Protein 5XOB (pdb70)

Secondary structure (DSSP, 8-state):
-EEEEEEE---BTTTB--HHHHHHHHHHHHHT-EEEEEEEEEE--TT-----EEEEEEEE-S-HHHHHHHHHHHHHHHS-TTSTT---EEEEEEHHHHGGGHHHHHHHHHS---HHHHHHHHHHHT--EEESSSSTHHHHHHHHHH---SS-EEEEEEE--GGGTTSPP-B-HHHHHHHHHHHTTSB-SSEETTTTEETTS--SSSSEEEEEEES-HHHHHHHHHH--BSPP--EEEEEE-TTS-TTEEEGGG-SS--TTEEEEEEEEE-S--EEETTTEEEEEEEETTEEEEEEE-GGGTTHHHHHHH--TT-EEEEEEEEETTEEEEEEEEE-SPPP-EEEEPPBPTTT-SBPEE-SSSS-EEETTTTEEE-S-EEEEPPPS--SEEEE--GGG--TTPPPGGGS--SSEE---

Nearest PDB structures (foldseek):
  5xob-assembly1_Z  TM=1.002E+00  e=4.590E-91  Archaeoglobus fulgidus DSM 4304
  4rvz-assembly1_Z  TM=9.997E-01  e=5.167E-82  Archaeoglobus fulgidus DSM 4304
  3amt-assembly1_A  TM=9.435E-01  e=3.038E-78  Archaeoglobus fulgidus
  3amu-assembly1_A  TM=9.605E-01  e=5.494E-73  Archaeoglobus fulgidus
  3au7-assembly1_A  TM=9.869E-01  e=3.489E-67  Archaeoglobus fulgidus

Foldseek 3Di:
DKKKKKKAQLDDLAEEHVVLVVVLQVQCVPPFFHWPDAKAWEAALCQPVADRIMIMTITDGDDPVVSQVSSVVSSVPHGPPVHPRGWMKMWMGDLVCLQVLQVLLLCRRFHDDDLVVLVVVCVVVVIDMDTPDDNPGSSNRSNSSNHDPPDWWKKKWFFDDSVCQQHDWFWDLVLQVVLCVPQPPQWDLQAFPVVGDGQQADPGSYGTRGMIIGHDPVSNVSSVVSIGTDDTDDMGMHTYLFQPLSNEDEPVRDDADDASGKYKFKFWWDAAWDADDQQKIKTWGQGPNGIAIEIAGRLLPCLVVLRNFADGGFIKIFTAGDDPRHGHGFKMFRDHHDWDKDWAADQDPPPRHGWDQDDDQQATADVVDGDGDHGTDMDTDDGPHDGGMDGRTSSPHGGNHNDPVNDPDPRYDDDD

Solvent-accessible surface area: 19826 Å² total

Sequence (416 aa):
MRVWVGIDDTDSSRGMCTYLAVLAMERVERELGKVIGFPRLIRLNPTIPRGNGAVSFLVEVDDVGELVDVVNEVIIEHAMLDDEKTNPGAVFVDEELAVKLKPFADKAIKDVLQIDEALFVIGKYFIPHLRHKKGRGLIGALAAVGAELEDFTLELIAYRYPERFGTEREYDEESFFDMDYELYPQTFDNVDWCNDVVVCIPNTPCPVLYGIRGESVEALYKAMESVKTEPVDRRMIFVTNHATDMHLIGEEEVHRLENYRSYRLRGRVTLEPYDIEGGHVFFEIDTKFGSVKCAAFEPTKQFRNVIRLLRKGDVVEVYGSMKKDTINLEKIQIVELAEIWVEKNPICPSCGRRMESAGRGQGFRCKKCRTKADEKLREKVERELQPGFYEVPPSARRHLSKPLIRMNVEGRHIFR

B-factor: mean 83.7, std 18.25, range [54.29, 158.48]

Structure (mmCIF, N/CA/C/O backbone):
data_5XOB
#
_entry.id   5XOB
#
_cell.length_a   68.926
_cell.length_b   68.926
_cell.length_c   211.102
_cell.angle_alpha   90.00
_cell.angle_beta   90.00
_cell.angle_gamma   90.00
#
_symmetry.space_group_name_H-M   'P 41 21 2'
#
loop_
_entity.id
_entity.type
_entity.pdbx_description
1 polymer 'tRNA(Ile2) 2-agmatinylcytidine synthetase TiaS'
2 non-polymer 'ZINC ION'
3 non-polymer 'MAGNESIUM ION'
#
loop_
_atom_site.group_PDB
_atom_site.id
_atom_site.type_symbol
_atom_site.label_atom_id
_atom_site.label_alt_id
_atom_site.label_comp_id
_atom_site.label_asym_id
_atom_site.label_entity_id
_atom_site.label_seq_id
_atom_site.pdbx_PDB_ins_code
_atom_site.Cartn_x
_atom_site.Cartn_y
_atom_site.Cartn_z
_atom_site.occupancy
_atom_site.B_iso_or_equiv
_atom_site.auth_seq_id
_atom_site.auth_comp_id
_atom_site.auth_asym_id
_atom_site.auth_atom_id
_atom_site.pdbx_PDB_model_num
ATOM 1 N N . MET A 1 1 ? -9.151 13.362 33.876 1.00 102.16 1 MET Z N 1
ATOM 2 C CA . MET A 1 1 ? -8.777 12.255 34.817 1.00 101.03 1 MET Z CA 1
ATOM 3 C C . MET A 1 1 ? -7.357 12.412 35.335 1.00 96.31 1 MET Z C 1
ATOM 4 O O . MET A 1 1 ? -6.427 12.657 34.564 1.00 92.48 1 MET Z O 1
ATOM 9 N N . ARG A 1 2 ? -7.214 12.263 36.649 1.00 93.44 2 ARG Z N 1
ATOM 10 C CA . ARG A 1 2 ? -5.922 12.346 37.319 1.00 91.47 2 ARG Z CA 1
ATOM 11 C C . ARG A 1 2 ? -5.168 11.022 37.195 1.00 84.00 2 ARG Z C 1
ATOM 12 O O . ARG A 1 2 ? -5.631 9.990 37.684 1.00 78.84 2 ARG Z O 1
ATOM 20 N N . VAL A 1 3 ? -4.013 11.056 36.536 1.00 79.50 3 VAL Z N 1
ATOM 21 C CA . VAL A 1 3 ? -3.228 9.849 36.297 1.00 75.87 3 VAL Z CA 1
ATOM 22 C C . VAL A 1 3 ? -1.758 10.045 36.670 1.00 71.16 3 VAL Z C 1
ATOM 23 O O . VAL A 1 3 ? -1.117 11.029 36.275 1.00 66.45 3 VAL Z O 1
ATOM 27 N N . TRP A 1 4 ? -1.241 9.089 37.437 1.00 66.82 4 TRP Z N 1
ATOM 28 C CA . TRP A 1 4 ? 0.163 9.061 37.832 1.00 64.68 4 TRP Z CA 1
ATOM 29 C C . TRP A 1 4 ? 1.005 8.414 36.746 1.00 64.04 4 TRP Z C 1
ATOM 30 O O . TRP A 1 4 ? 0.720 7.292 36.316 1.00 61.91 4 TRP Z O 1
ATOM 41 N N . VAL A 1 5 ? 2.052 9.116 36.321 1.00 63.74 5 VAL Z N 1
ATOM 42 C CA . VAL A 1 5 ? 2.970 8.596 35.319 1.00 65.27 5 VAL Z CA 1
ATOM 43 C C . VAL A 1 5 ? 4.306 8.227 35.953 1.00 64.78 5 VAL Z C 1
ATOM 44 O O . VAL A 1 5 ? 4.882 9.023 36.689 1.00 62.99 5 VAL Z O 1
ATOM 48 N N . GLY A 1 6 ? 4.793 7.024 35.647 1.00 63.07 6 GLY Z N 1
ATOM 49 C CA . GLY A 1 6 ? 6.036 6.510 36.223 1.00 60.20 6 GLY Z CA 1
ATOM 50 C C . GLY A 1 6 ? 7.008 6.193 35.120 1.00 59.05 6 GLY Z C 1
ATOM 51 O O . GLY A 1 6 ? 6.592 5.755 34.052 1.00 58.23 6 GLY Z O 1
ATOM 52 N N . ILE A 1 7 ? 8.294 6.444 35.363 1.00 58.54 7 ILE Z N 1
ATOM 53 C CA . ILE A 1 7 ? 9.348 6.212 34.363 1.00 63.02 7 ILE Z CA 1
ATOM 54 C C . ILE A 1 7 ? 10.670 5.839 35.038 1.00 63.33 7 ILE Z C 1
ATOM 55 O O . ILE A 1 7 ? 11.038 6.455 36.033 1.00 62.79 7 ILE Z O 1
ATOM 60 N N . ASP A 1 8 ? 11.376 4.841 34.494 1.00 64.68 8 ASP Z N 1
ATOM 61 C CA . ASP A 1 8 ? 12.772 4.544 34.893 1.00 67.77 8 ASP Z CA 1
ATOM 62 C C . ASP A 1 8 ? 13.586 3.927 33.739 1.00 68.47 8 ASP Z C 1
ATOM 63 O O . ASP A 1 8 ? 13.041 3.566 32.696 1.00 64.74 8 ASP Z O 1
ATOM 68 N N . ASP A 1 9 ? 14.902 3.860 33.941 1.00 73.92 9 ASP Z N 1
ATOM 69 C CA . ASP A 1 9 ? 15.845 3.105 33.099 1.00 77.50 9 ASP Z CA 1
ATOM 70 C C . ASP A 1 9 ? 16.059 3.746 31.723 1.00 77.67 9 ASP Z C 1
ATOM 71 O O . ASP A 1 9 ? 15.970 3.116 30.662 1.00 78.95 9 ASP Z O 1
ATOM 76 N N . THR A 1 10 ? 16.383 5.025 31.806 1.00 82.38 10 THR Z N 1
ATOM 77 C CA . THR A 1 10 ? 16.545 5.925 30.684 1.00 85.19 10 THR Z CA 1
ATOM 78 C C . THR A 1 10 ? 18.014 6.355 30.588 1.00 88.37 10 THR Z C 1
ATOM 79 O O . THR A 1 10 ? 18.428 6.998 29.619 1.00 86.55 10 THR Z O 1
ATOM 83 N N . ASP A 1 11 ? 18.803 5.953 31.584 1.00 95.16 11 ASP Z N 1
ATOM 84 C CA . ASP A 1 11 ? 20.147 6.474 31.769 1.00 104.79 11 ASP Z CA 1
ATOM 85 C C . ASP A 1 11 ? 21.073 5.867 30.735 1.00 108.09 11 ASP Z C 1
ATOM 86 O O . ASP A 1 11 ? 21.072 4.653 30.515 1.00 107.64 11 ASP Z O 1
ATOM 91 N N . SER A 1 12 ? 21.846 6.731 30.095 1.00 114.60 12 SER Z N 1
ATOM 92 C CA . SER A 1 12 ? 22.958 6.314 29.273 1.00 120.17 12 SER Z CA 1
ATOM 93 C C . SER A 1 12 ? 24.166 6.929 29.941 1.00 125.94 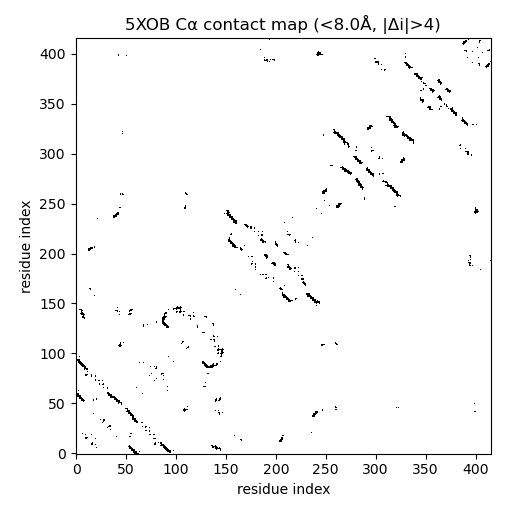12 SER Z C 1
ATOM 94 O O . SER A 1 12 ? 24.125 8.109 30.298 1.00 129.93 12 SER Z O 1
ATOM 97 N N . SER A 1 13 ? 25.230 6.153 30.137 1.00 131.83 13 SER Z N 1
ATOM 98 C CA . SER A 1 13 ? 26.470 6.707 30.690 1.00 137.77 13 SER Z CA 1
ATOM 99 C C . SER A 1 13 ? 27.093 7.688 29.682 1.00 140.59 13 SER Z C 1
ATOM 100 O O . SER A 1 13 ? 28.306 7.683 29.448 1.00 144.27 13 SER Z O 1
ATOM 103 N N . ARG A 1 14 ? 26.233 8.546 29.124 1.00 137.75 14 ARG Z N 1
ATOM 104 C CA . ARG A 1 14 ? 26.567 9.470 28.047 1.00 131.16 14 ARG Z CA 1
ATOM 105 C C . ARG A 1 14 ? 25.303 10.181 27.521 1.00 126.79 14 ARG Z C 1
ATOM 106 O O . ARG A 1 14 ? 24.716 9.741 26.530 1.00 132.50 14 ARG Z O 1
ATOM 108 N N . GLY A 1 15 ? 24.871 11.247 28.201 1.00 114.39 15 GLY Z N 1
ATOM 109 C CA . GLY A 1 15 ? 23.986 12.262 27.589 1.00 105.35 15 GLY Z CA 1
ATOM 110 C C . GLY A 1 15 ? 22.479 12.245 27.830 1.00 96.90 15 GLY Z C 1
ATOM 111 O O . GLY A 1 15 ? 21.745 13.042 27.231 1.00 90.12 15 GLY Z O 1
ATOM 112 N N . MET A 1 16 ? 22.003 11.354 28.694 1.00 87.82 16 MET Z N 1
ATOM 113 C CA . MET A 1 16 ? 20.584 11.324 29.050 1.00 82.36 16 MET Z CA 1
ATOM 114 C C . MET A 1 16 ? 20.426 10.682 30.419 1.00 84.12 16 MET Z C 1
ATOM 115 O O . MET A 1 16 ? 21.222 9.816 30.805 1.00 82.30 16 MET Z O 1
ATOM 120 N N . CYS A 1 17 ? 19.414 11.137 31.156 1.00 85.11 17 CYS Z N 1
ATOM 121 C CA . CYS A 1 17 ? 19.064 10.538 32.434 1.00 83.90 17 CYS Z CA 1
ATOM 122 C C . CYS A 1 17 ? 17.565 10.594 32.711 1.00 82.21 17 CYS Z C 1
ATOM 123 O O . CYS A 1 17 ? 16.872 11.547 32.355 1.00 82.88 17 CYS Z O 1
ATOM 137 N N . THR A 1 19 ? 15.794 11.759 35.031 1.00 80.22 19 THR Z N 1
ATOM 138 C CA . THR A 1 19 ? 15.068 12.966 35.412 1.00 75.73 19 THR Z CA 1
ATOM 139 C C . THR A 1 19 ? 14.868 13.861 34.197 1.00 73.43 19 THR Z C 1
ATOM 140 O O . THR A 1 19 ? 13.762 14.361 33.967 1.00 69.82 19 THR Z O 1
ATOM 144 N N . TYR A 1 20 ? 15.932 14.036 33.408 1.00 71.93 20 TYR Z N 1
ATOM 145 C CA . TYR A 1 20 ? 15.887 14.935 32.257 1.00 68.70 20 TYR Z CA 1
ATOM 146 C C . TYR A 1 20 ? 14.724 14.568 31.360 1.00 65.17 20 TYR Z C 1
ATOM 147 O O . TYR A 1 20 ? 13.918 15.415 31.001 1.00 66.17 20 TYR Z O 1
ATOM 156 N N . LEU A 1 21 ? 14.631 13.286 31.035 1.00 64.47 21 LEU Z N 1
ATOM 157 C CA . LEU A 1 21 ? 13.615 12.791 30.118 1.00 64.08 21 LEU Z CA 1
ATOM 158 C C . LEU A 1 21 ? 12.207 12.956 30.678 1.00 62.84 21 LEU Z C 1
ATOM 159 O O . LEU A 1 21 ? 11.259 13.186 29.929 1.00 63.30 21 LEU Z O 1
ATOM 164 N N . ALA A 1 22 ? 12.085 12.849 31.997 1.00 62.30 22 ALA Z N 1
ATOM 165 C CA . ALA A 1 22 ? 10.807 13.024 32.677 1.00 63.95 22 ALA Z CA 1
ATOM 166 C C . ALA A 1 22 ? 10.322 14.464 32.624 1.00 62.22 22 ALA Z C 1
ATOM 167 O O . ALA A 1 22 ? 9.118 14.721 32.657 1.00 58.55 22 ALA Z O 1
ATOM 169 N N . VAL A 1 23 ? 11.272 15.392 32.572 1.00 61.89 23 VAL Z N 1
ATOM 170 C CA . VAL A 1 23 ? 10.976 16.812 32.442 1.00 62.71 23 VAL Z CA 1
ATOM 171 C C . VAL A 1 23 ? 10.499 17.122 31.043 1.00 60.17 23 VAL Z C 1
ATOM 172 O O . VAL A 1 23 ? 9.584 17.913 30.848 1.00 63.02 23 VAL Z O 1
ATOM 176 N N . LEU A 1 24 ? 11.160 16.519 30.069 1.00 60.32 24 LEU Z N 1
ATOM 177 C CA . LEU A 1 24 ? 10.777 16.686 28.696 1.00 60.33 24 LEU Z CA 1
ATOM 178 C C . LEU A 1 24 ? 9.366 16.157 28.572 1.00 63.50 24 LEU Z C 1
ATOM 179 O O . LEU A 1 24 ? 8.488 16.847 28.064 1.00 68.65 24 LEU Z O 1
ATOM 184 N N . ALA A 1 25 ? 9.132 14.948 29.076 1.00 63.75 25 ALA Z N 1
ATOM 185 C CA . ALA A 1 25 ? 7.803 14.349 28.997 1.00 61.79 25 ALA Z CA 1
ATOM 186 C C . ALA A 1 25 ? 6.787 15.275 29.629 1.00 63.30 25 ALA Z C 1
ATOM 187 O O . ALA A 1 25 ? 5.733 15.536 29.060 1.00 63.33 25 ALA Z O 1
ATOM 189 N N . MET A 1 26 ? 7.114 15.783 30.807 1.00 68.70 26 MET Z N 1
ATOM 190 C CA . MET A 1 26 ? 6.223 16.709 31.489 1.00 72.26 26 MET Z CA 1
ATOM 191 C C . MET A 1 26 ? 5.892 17.912 30.594 1.00 72.09 26 MET Z C 1
ATOM 192 O O . MET A 1 26 ? 4.721 18.256 30.434 1.00 68.58 26 MET Z O 1
ATOM 197 N N . GLU A 1 27 ? 6.914 18.521 29.993 1.00 72.76 27 GLU Z N 1
ATOM 198 C CA . GLU A 1 27 ? 6.709 19.643 29.075 1.00 74.54 27 GLU Z CA 1
ATOM 199 C C . GLU A 1 27 ? 5.708 19.294 27.975 1.00 76.58 27 GLU Z C 1
ATOM 200 O O . GLU A 1 27 ? 4.731 20.019 27.772 1.00 76.49 27 GLU Z O 1
ATOM 206 N N . ARG A 1 28 ? 5.948 18.184 27.277 1.00 80.67 28 ARG Z N 1
ATOM 207 C CA . ARG A 1 28 ? 5.061 17.756 26.178 1.00 83.82 28 ARG Z CA 1
ATOM 208 C C . ARG A 1 28 ? 3.616 17.536 26.626 1.00 79.37 28 ARG Z C 1
ATOM 209 O O . ARG A 1 28 ? 2.683 17.978 25.961 1.00 82.67 28 ARG Z O 1
ATOM 217 N N . VAL A 1 29 ? 3.438 16.851 27.746 1.00 71.72 29 VAL Z N 1
ATOM 218 C CA . VAL A 1 29 ? 2.110 16.638 28.300 1.00 69.86 29 VAL Z CA 1
ATOM 219 C C . VAL A 1 29 ? 1.429 17.966 28.597 1.00 71.97 29 VAL Z C 1
ATOM 220 O O . VAL A 1 29 ? 0.242 18.147 28.314 1.00 73.32 29 VAL Z O 1
ATOM 224 N N . GLU A 1 30 ? 2.188 18.890 29.173 1.00 74.21 30 GLU Z N 1
ATOM 225 C CA . GLU A 1 30 ? 1.633 20.166 29.592 1.00 78.78 30 GLU Z CA 1
ATOM 226 C C . GLU A 1 30 ? 1.067 20.909 28.387 1.00 79.35 30 GLU Z C 1
ATOM 227 O O . GLU A 1 30 ? 0.089 21.644 28.512 1.00 81.01 30 GLU Z O 1
ATOM 233 N N . ARG A 1 31 ? 1.678 20.689 27.224 1.00 80.25 31 ARG Z N 1
ATOM 234 C CA . ARG A 1 31 ? 1.334 21.425 26.017 1.00 83.83 31 ARG Z CA 1
ATOM 235 C C . ARG A 1 31 ? 0.333 20.690 25.127 1.00 83.87 31 ARG Z C 1
ATOM 236 O O . ARG A 1 31 ? -0.484 21.326 24.465 1.00 81.92 31 ARG Z O 1
ATOM 244 N N . GLU A 1 32 ? 0.400 19.362 25.093 1.00 85.99 32 GLU Z N 1
ATOM 245 C CA . GLU A 1 32 ? -0.566 18.584 24.318 1.00 87.60 32 GLU Z CA 1
ATOM 246 C C . GLU A 1 32 ? -1.811 18.225 25.138 1.00 90.09 32 GLU Z C 1
ATOM 247 O O . GLU A 1 32 ? -2.928 18.504 24.704 1.00 96.12 32 GLU Z O 1
ATOM 253 N N . LEU A 1 33 ? -1.633 17.641 26.324 1.00 87.54 33 LEU Z N 1
ATOM 254 C CA . LEU A 1 33 ? -2.742 16.937 26.983 1.00 85.00 33 LEU Z CA 1
ATOM 255 C C . LEU A 1 33 ? -3.395 17.612 28.185 1.00 84.24 33 LEU Z C 1
ATOM 256 O O . LEU A 1 33 ? -4.621 17.555 28.333 1.00 83.11 33 LEU Z O 1
ATOM 261 N N . GLY A 1 34 ? -2.603 18.225 29.052 1.00 83.55 34 GLY Z N 1
ATOM 262 C CA . GLY A 1 34 ? -3.166 18.768 30.277 1.00 86.56 34 GLY Z CA 1
ATOM 263 C C . GLY A 1 34 ? -2.160 19.443 31.172 1.00 87.81 34 GLY Z C 1
ATOM 264 O O . GLY A 1 34 ? -1.175 19.994 30.692 1.00 92.54 34 GLY Z O 1
ATOM 265 N N . LYS A 1 35 ? -2.433 19.417 32.474 1.00 84.98 35 LYS Z N 1
ATOM 266 C CA . LYS A 1 35 ? -1.571 20.045 33.463 1.00 83.48 35 LYS Z CA 1
ATOM 267 C C . LYS A 1 35 ? -0.964 18.969 34.350 1.00 81.83 35 LYS Z C 1
ATOM 268 O O . LYS A 1 35 ? -1.638 18.001 34.704 1.00 80.21 35 LYS Z O 1
ATOM 270 N N . VAL A 1 36 ? 0.315 19.146 34.685 1.00 81.87 36 VAL Z N 1
ATOM 271 C CA . VAL A 1 36 ? 0.978 18.359 35.728 1.00 80.23 36 VAL Z CA 1
ATOM 272 C C . VAL A 1 36 ? 0.576 18.923 37.099 1.00 82.26 36 VAL Z C 1
ATOM 273 O O . VAL A 1 36 ? 0.706 20.128 37.350 1.00 80.90 36 VAL Z O 1
ATOM 277 N N . ILE A 1 37 ? 0.105 18.045 37.983 1.00 82.49 37 ILE Z N 1
ATOM 278 C CA . ILE A 1 37 ? -0.354 18.444 39.312 1.00 81.45 37 ILE Z CA 1
ATOM 279 C C . ILE A 1 37 ? 0.750 18.240 40.356 1.00 80.02 37 ILE Z C 1
ATOM 280 O O . ILE A 1 37 ? 1.262 17.129 40.534 1.00 79.11 37 ILE Z O 1
ATOM 285 N N . GLY A 1 38 ? 1.106 19.328 41.036 1.00 79.51 38 GLY Z N 1
ATOM 286 C CA . GLY A 1 38 ? 2.106 19.294 42.101 1.00 79.35 38 GLY Z CA 1
ATOM 287 C C . GLY A 1 38 ? 3.512 19.196 41.550 1.00 76.72 38 GLY Z C 1
ATOM 288 O O . GLY A 1 38 ? 3.750 19.520 40.386 1.00 73.95 38 GLY Z O 1
ATOM 289 N N . PHE A 1 39 ? 4.441 18.753 42.393 1.00 78.38 39 PHE Z N 1
ATOM 290 C CA . PHE A 1 39 ? 5.809 18.473 41.960 1.00 78.71 39 PHE Z CA 1
ATOM 291 C C . PHE A 1 39 ? 5.945 17.012 41.529 1.00 72.36 39 PHE Z C 1
ATOM 292 O O . PHE A 1 39 ? 5.207 16.144 42.009 1.00 68.28 39 PHE Z O 1
ATOM 300 N N . PRO A 1 40 ? 6.887 16.737 40.614 1.00 65.65 40 PRO Z N 1
ATOM 301 C CA . PRO A 1 40 ? 7.200 15.355 40.318 1.00 63.25 40 PRO Z CA 1
ATOM 302 C C . PRO A 1 40 ? 7.991 14.783 41.481 1.00 62.43 40 PRO Z C 1
ATOM 303 O O . PRO A 1 40 ? 8.469 15.536 42.337 1.00 60.30 40 PRO Z O 1
ATOM 307 N N . ARG A 1 41 ? 8.132 13.466 41.507 1.00 61.74 41 ARG Z N 1
ATOM 308 C CA . ARG A 1 41 ? 8.813 12.801 42.599 1.00 60.96 41 ARG Z CA 1
ATOM 309 C C . ARG A 1 41 ? 10.010 12.048 42.044 1.00 60.46 41 ARG Z C 1
ATOM 310 O O . ARG A 1 41 ? 9.941 11.495 40.950 1.00 57.85 41 ARG Z O 1
ATOM 318 N N . LEU A 1 42 ? 11.115 12.082 42.788 1.00 59.54 42 LEU Z N 1
ATOM 319 C CA . LEU A 1 42 ? 12.326 11.339 42.461 1.00 59.61 42 LEU Z CA 1
ATOM 320 C C . LEU A 1 42 ? 12.559 10.295 43.554 1.00 60.87 42 LEU Z C 1
ATOM 321 O O . LEU A 1 42 ? 12.923 10.633 44.682 1.00 61.67 42 LEU Z O 1
ATOM 326 N N . ILE A 1 43 ? 12.365 9.027 43.199 1.00 61.56 43 ILE Z N 1
ATOM 327 C CA . ILE A 1 43 ? 12.393 7.910 44.148 1.00 60.66 43 ILE Z CA 1
ATOM 328 C C . ILE A 1 43 ? 13.631 7.032 43.939 1.00 59.26 43 ILE Z C 1
ATOM 329 O O . ILE A 1 43 ? 13.700 6.291 42.968 1.00 55.35 43 ILE Z O 1
ATOM 334 N N . ARG A 1 44 ? 14.598 7.114 44.852 1.00 61.89 44 ARG Z N 1
ATOM 335 C CA . ARG A 1 44 ? 15.754 6.206 44.834 1.00 66.93 44 ARG Z CA 1
ATOM 336 C C . ARG A 1 44 ? 15.397 4.819 45.378 1.00 64.17 44 ARG Z C 1
ATOM 337 O O . ARG A 1 44 ? 14.717 4.691 46.399 1.00 59.73 44 ARG Z O 1
ATOM 345 N N . LEU A 1 45 ? 15.891 3.785 44.707 1.00 65.53 45 LEU Z N 1
ATOM 346 C CA . LEU A 1 45 ? 15.565 2.408 45.056 1.00 64.59 45 LEU Z CA 1
ATOM 347 C C . LEU A 1 45 ? 16.756 1.744 45.726 1.00 62.34 45 LEU Z C 1
ATOM 348 O O . LEU A 1 45 ? 17.741 2.416 46.037 1.00 65.11 45 LEU Z O 1
ATOM 353 N N . ASN A 1 46 ? 16.649 0.438 45.973 1.00 61.56 46 ASN Z N 1
ATOM 354 C CA . ASN A 1 46 ? 17.721 -0.311 46.615 1.00 60.08 46 ASN Z CA 1
ATOM 355 C C . ASN A 1 46 ? 19.063 0.109 46.034 1.00 59.17 46 ASN Z C 1
ATOM 356 O O . ASN A 1 46 ? 19.354 -0.174 44.874 1.00 61.68 46 ASN Z O 1
ATOM 361 N N . PRO A 1 47 ? 19.884 0.799 46.832 1.00 59.36 47 PRO Z N 1
ATOM 362 C CA . PRO A 1 47 ? 21.138 1.328 46.312 1.00 62.87 47 PRO Z CA 1
ATOM 363 C C . PRO A 1 47 ? 22.246 0.284 46.153 1.00 68.36 47 PRO Z C 1
ATOM 364 O O . PRO A 1 47 ? 23.359 0.640 45.771 1.00 72.81 47 PRO Z O 1
ATOM 368 N N . THR A 1 48 ? 21.953 -0.983 46.434 1.00 74.37 48 THR Z N 1
ATOM 369 C CA . THR A 1 48 ? 22.962 -2.035 46.355 1.00 76.77 48 THR Z CA 1
ATOM 370 C C . THR A 1 48 ? 22.996 -2.742 44.998 1.00 81.60 48 THR Z C 1
ATOM 371 O O . THR A 1 48 ? 24.002 -3.376 44.667 1.00 88.71 48 THR Z O 1
ATOM 375 N N . ILE A 1 49 ? 21.923 -2.632 44.212 1.00 84.59 49 ILE Z N 1
ATOM 376 C CA . ILE A 1 49 ? 21.795 -3.447 42.998 1.00 87.82 49 ILE Z CA 1
ATOM 377 C C . ILE A 1 49 ? 22.832 -2.999 41.968 1.00 93.79 49 ILE Z C 1
ATOM 378 O O . ILE A 1 49 ? 23.005 -1.800 41.745 1.00 93.38 49 ILE Z O 1
ATOM 383 N N . PRO A 1 50 ? 23.541 -3.965 41.352 1.00 104.03 50 PRO Z N 1
ATOM 384 C CA . PRO A 1 50 ? 24.625 -3.598 40.428 1.00 108.64 50 PRO Z CA 1
ATOM 385 C C . PRO A 1 50 ? 24.142 -2.997 39.100 1.00 106.05 50 PRO Z C 1
ATOM 386 O O . PRO A 1 50 ? 23.433 -3.657 38.338 1.00 104.19 50 PRO Z O 1
ATOM 390 N N . ARG A 1 54 ? 26.329 3.725 40.382 1.00 124.48 54 ARG Z N 1
ATOM 391 C CA . ARG A 1 54 ? 25.837 4.838 41.193 1.00 125.16 54 ARG Z CA 1
ATOM 392 C C . ARG A 1 54 ? 24.465 5.318 40.714 1.00 126.86 54 ARG Z C 1
ATOM 393 O O . ARG A 1 54 ? 24.014 4.946 39.628 1.00 133.42 54 ARG Z O 1
ATOM 395 N N . GLY A 1 55 ? 23.817 6.143 41.538 1.00 122.20 55 GLY Z N 1
ATOM 396 C CA . GLY A 1 55 ? 22.549 6.802 41.191 1.00 117.66 55 GLY Z CA 1
ATOM 397 C C . GLY A 1 55 ? 21.420 5.914 40.682 1.00 114.32 55 GLY Z C 1
ATOM 398 O O . GLY A 1 55 ? 21.229 5.794 39.468 1.00 116.45 55 GLY Z O 1
ATOM 399 N N . ASN A 1 56 ? 20.646 5.341 41.611 1.00 106.55 56 ASN Z N 1
ATOM 400 C CA . ASN A 1 56 ? 19.565 4.384 41.296 1.00 103.85 56 ASN Z CA 1
ATOM 401 C C . ASN A 1 56 ? 18.135 4.934 41.528 1.00 97.54 56 ASN Z C 1
ATOM 402 O O . ASN A 1 56 ? 17.499 4.603 42.534 1.00 93.15 56 ASN Z O 1
ATOM 407 N N . GLY A 1 57 ? 17.614 5.735 40.592 1.00 89.59 57 GLY Z N 1
ATOM 408 C CA . GLY A 1 57 ? 16.378 6.494 40.852 1.00 84.18 57 GLY Z CA 1
ATOM 409 C C . GLY A 1 57 ? 15.339 6.626 39.749 1.00 78.36 57 GLY Z C 1
ATOM 410 O O . GLY A 1 57 ? 15.645 7.060 38.652 1.00 78.96 57 GLY Z O 1
ATOM 411 N N . ALA A 1 58 ? 14.094 6.283 40.075 1.00 71.16 58 ALA Z N 1
ATOM 412 C CA . ALA A 1 58 ? 12.952 6.427 39.169 1.00 67.68 58 ALA Z CA 1
ATOM 413 C C . ALA A 1 58 ? 12.163 7.716 39.457 1.00 65.56 58 ALA Z C 1
ATOM 414 O O . ALA A 1 58 ? 12.309 8.316 40.521 1.00 65.21 58 ALA Z O 1
ATOM 416 N N . VAL A 1 59 ? 11.310 8.120 38.517 1.00 62.88 59 VAL Z N 1
ATOM 417 C CA . VAL A 1 59 ? 10.536 9.367 38.633 1.00 63.21 59 VAL Z CA 1
ATOM 418 C C . VAL A 1 59 ? 9.044 9.135 38.351 1.00 63.00 59 VAL Z C 1
ATOM 419 O O . VAL A 1 59 ? 8.679 8.334 37.481 1.00 60.32 59 VAL Z O 1
ATOM 423 N N . SER A 1 60 ? 8.189 9.848 39.084 1.00 63.12 60 SER Z N 1
ATOM 424 C CA . SER A 1 60 ? 6.764 9.912 38.763 1.00 62.28 60 SER Z CA 1
ATOM 425 C C . SER A 1 60 ? 6.220 11.338 38.785 1.00 63.29 60 SER Z C 1
ATOM 426 O O . SER A 1 60 ? 6.834 12.247 39.348 1.00 62.56 60 SER Z O 1
ATOM 429 N N . PHE A 1 61 ? 5.062 11.528 38.160 1.00 65.31 61 PHE Z N 1
ATOM 430 C CA . PHE A 1 61 ? 4.348 12.795 38.265 1.00 65.97 61 PHE Z CA 1
ATOM 431 C C . PHE A 1 61 ? 2.861 12.621 38.004 1.00 65.66 61 PHE Z C 1
ATOM 432 O O . PHE A 1 61 ? 2.447 11.712 37.283 1.00 65.20 61 PHE Z O 1
ATOM 440 N N . LEU A 1 62 ? 2.071 13.509 38.604 1.00 66.90 62 LEU Z N 1
ATOM 441 C CA . LEU A 1 62 ? 0.620 13.468 38.493 1.00 65.47 62 LEU Z CA 1
ATOM 442 C C . LEU A 1 62 ? 0.128 14.413 37.403 1.00 67.20 62 LEU Z C 1
ATOM 443 O O . LEU A 1 62 ? 0.509 15.588 37.375 1.00 63.16 62 LEU Z O 1
ATOM 448 N N . VAL A 1 63 ? -0.724 13.899 36.516 1.00 66.65 63 VAL Z N 1
ATOM 449 C CA . VAL A 1 63 ? -1.330 14.721 35.477 1.00 66.60 63 VAL Z CA 1
ATOM 450 C C . VAL A 1 63 ? -2.843 14.596 35.464 1.00 67.77 63 VAL Z C 1
ATOM 451 O O . VAL A 1 63 ? -3.400 13.643 35.997 1.00 65.26 63 VAL Z O 1
ATOM 455 N N . GLU A 1 64 ? -3.486 15.586 34.853 1.00 73.24 64 GLU Z N 1
ATOM 456 C CA . GLU A 1 64 ? -4.912 15.565 34.572 1.00 77.80 64 GLU Z CA 1
ATOM 457 C C . GLU A 1 64 ? -5.052 15.651 33.059 1.00 78.86 64 GLU Z C 1
ATOM 458 O O . GLU A 1 64 ? -4.539 16.581 32.436 1.00 79.89 64 GLU Z O 1
ATOM 464 N N . VAL A 1 65 ? -5.719 14.661 32.476 1.00 79.79 65 VAL Z N 1
ATOM 465 C CA . VAL A 1 65 ? -5.912 14.582 31.032 1.00 81.17 65 VAL Z CA 1
ATOM 466 C C . VAL A 1 65 ? -7.302 14.032 30.776 1.00 84.03 65 VAL Z C 1
ATOM 467 O O . VAL A 1 65 ? -7.940 13.514 31.688 1.00 82.85 65 VAL Z O 1
ATOM 471 N N . ASP A 1 66 ? -7.754 14.129 29.531 1.00 87.50 66 ASP Z N 1
ATOM 472 C CA . ASP A 1 66 ? -9.060 13.600 29.148 1.00 90.83 66 ASP Z CA 1
ATOM 473 C C . ASP A 1 66 ? -8.985 12.120 28.794 1.00 90.29 66 ASP Z C 1
ATOM 474 O O . ASP A 1 66 ? -9.848 11.339 29.202 1.00 92.75 66 ASP Z O 1
ATOM 479 N N . ASP A 1 67 ? -7.964 11.737 28.031 1.00 86.99 67 ASP Z N 1
ATOM 480 C CA . ASP A 1 67 ? -7.815 10.348 27.623 1.00 86.37 67 ASP Z CA 1
ATOM 481 C C . ASP A 1 67 ? -6.432 9.788 27.933 1.00 85.45 67 ASP Z C 1
ATOM 482 O O . ASP A 1 67 ? -5.394 10.379 27.601 1.00 80.73 67 ASP Z O 1
ATOM 487 N N . VAL A 1 68 ? -6.457 8.614 28.556 1.00 86.18 68 VAL Z N 1
ATOM 488 C CA . VAL A 1 68 ? -5.260 7.911 28.998 1.00 87.76 68 VAL Z CA 1
ATOM 489 C C . VAL A 1 68 ? -4.437 7.395 27.819 1.00 82.00 68 VAL Z C 1
ATOM 490 O O . VAL A 1 68 ? -3.211 7.504 27.831 1.00 77.23 68 VAL Z O 1
ATOM 494 N N . GLY A 1 69 ? -5.107 6.840 26.808 1.00 79.00 69 GLY Z N 1
ATOM 495 C CA . GLY A 1 69 ? -4.423 6.273 25.638 1.00 75.84 69 GLY Z CA 1
ATOM 496 C C . GLY A 1 69 ? -3.521 7.267 24.925 1.00 74.63 69 GLY Z C 1
ATOM 497 O O . GLY A 1 69 ? -2.508 6.891 24.333 1.00 74.60 69 GLY Z O 1
ATOM 498 N N . GLU A 1 70 ? -3.892 8.543 25.001 1.00 74.52 70 GLU Z N 1
ATOM 499 C CA . GLU A 1 70 ? -3.131 9.626 24.387 1.00 73.81 70 GLU Z CA 1
ATOM 500 C C . GLU A 1 70 ? -1.887 9.917 25.213 1.00 72.03 70 GLU Z C 1
ATOM 501 O O . GLU A 1 70 ? -0.806 10.144 24.674 1.00 70.37 70 GLU Z O 1
ATOM 507 N N . LEU A 1 71 ? -2.064 9.908 26.531 1.00 69.54 71 LEU Z N 1
ATOM 508 C CA . LEU A 1 71 ? -0.966 10.068 27.488 1.00 69.37 71 LEU Z CA 1
ATOM 509 C C . L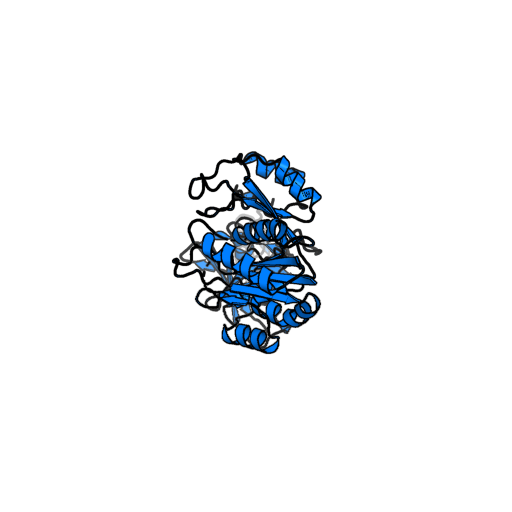EU A 1 71 ? 0.185 9.088 27.218 1.00 66.55 71 LEU Z C 1
ATOM 510 O O . LEU A 1 71 ? 1.355 9.477 27.137 1.00 64.14 71 LEU Z O 1
ATOM 515 N N . VAL A 1 72 ? -0.171 7.816 27.082 1.00 64.54 72 VAL Z N 1
ATOM 516 C CA . VAL A 1 72 ? 0.784 6.758 26.786 1.00 65.50 72 VAL Z CA 1
ATOM 517 C C . VAL A 1 72 ? 1.585 7.140 25.559 1.00 68.48 72 VAL Z C 1
ATOM 518 O O . VAL A 1 72 ? 2.816 7.154 25.582 1.00 69.93 72 VAL Z O 1
ATOM 522 N N . ASP A 1 73 ? 0.847 7.445 24.492 1.00 72.57 73 ASP Z N 1
ATOM 523 C CA . ASP A 1 73 ? 1.408 7.801 23.196 1.00 75.99 73 ASP Z CA 1
ATOM 524 C C . ASP A 1 73 ? 2.382 8.960 23.327 1.00 72.33 73 ASP Z C 1
ATOM 525 O O . ASP A 1 73 ? 3.482 8.914 22.783 1.00 75.99 73 ASP Z O 1
ATOM 530 N N . VAL A 1 74 ? 1.974 9.999 24.048 1.00 66.81 74 VAL Z N 1
ATOM 531 C CA . VAL A 1 74 ? 2.813 11.175 24.207 1.00 66.10 74 VAL Z CA 1
ATOM 532 C C . VAL A 1 74 ? 4.136 10.783 24.839 1.00 67.85 74 VAL Z C 1
ATOM 533 O O . VAL A 1 74 ? 5.203 11.064 24.294 1.00 67.15 74 VAL Z O 1
ATOM 537 N N . VAL A 1 75 ? 4.051 10.125 25.990 1.00 69.91 75 VAL Z N 1
ATOM 538 C CA . VAL A 1 75 ? 5.237 9.662 26.707 1.00 68.97 75 VAL Z CA 1
ATOM 539 C C . VAL A 1 75 ? 6.041 8.709 25.838 1.00 67.14 75 VAL Z C 1
ATOM 540 O O . VAL A 1 75 ? 7.270 8.789 25.781 1.00 66.73 75 VAL Z O 1
ATOM 544 N N . ASN A 1 76 ? 5.339 7.815 25.155 1.00 65.02 76 ASN Z N 1
ATOM 545 C CA . ASN A 1 76 ? 5.990 6.856 24.278 1.00 65.64 76 ASN Z CA 1
ATOM 546 C C . ASN A 1 76 ? 6.924 7.522 23.275 1.00 64.91 76 ASN Z C 1
ATOM 547 O O . ASN A 1 76 ? 8.058 7.096 23.079 1.00 63.46 76 ASN Z O 1
ATOM 552 N N . GLU A 1 77 ? 6.426 8.582 22.656 1.00 66.94 77 GLU Z N 1
ATOM 553 C CA . GLU A 1 77 ? 7.142 9.284 21.605 1.00 69.38 77 GLU Z CA 1
ATOM 554 C C . GLU A 1 77 ? 8.325 10.055 22.164 1.00 68.04 77 GLU Z C 1
ATOM 555 O O . GLU A 1 77 ? 9.383 10.129 21.533 1.00 66.95 77 GLU Z O 1
ATOM 561 N N . VAL A 1 78 ? 8.129 10.625 23.350 1.00 66.18 78 VAL Z N 1
ATOM 562 C CA . VAL A 1 78 ? 9.203 11.282 24.095 1.00 67.57 78 VAL Z CA 1
ATOM 563 C C . VAL A 1 78 ? 10.367 10.323 24.303 1.00 69.37 78 VAL Z C 1
ATOM 564 O O . VAL A 1 78 ? 11.537 10.700 24.178 1.00 68.02 78 VAL Z O 1
ATOM 568 N N . ILE A 1 79 ? 10.029 9.081 24.632 1.00 71.57 79 ILE Z N 1
ATOM 569 C CA . ILE A 1 79 ? 11.032 8.062 24.892 1.00 74.02 79 ILE Z CA 1
ATOM 570 C C . ILE A 1 79 ? 11.766 7.718 23.606 1.00 75.46 79 ILE Z C 1
ATOM 571 O O . ILE A 1 79 ? 12.995 7.698 23.576 1.00 77.23 79 ILE Z O 1
ATOM 576 N N . ILE A 1 80 ? 11.012 7.455 22.545 1.00 75.47 80 ILE Z N 1
ATOM 577 C CA . ILE A 1 80 ? 11.623 7.039 21.291 1.00 76.78 80 ILE Z CA 1
ATOM 578 C C . ILE A 1 80 ? 12.600 8.106 20.821 1.00 75.60 80 ILE Z C 1
ATOM 579 O O . ILE A 1 80 ? 13.712 7.792 20.391 1.00 78.64 80 ILE Z O 1
ATOM 584 N N . GLU A 1 81 ? 12.186 9.364 20.937 1.00 73.78 81 GLU Z N 1
ATOM 585 C CA . GLU A 1 81 ? 12.976 10.481 20.441 1.00 78.08 81 GLU Z CA 1
ATOM 586 C C . GLU A 1 81 ? 14.219 10.775 21.279 1.00 75.26 81 GLU Z C 1
ATOM 587 O O . GLU A 1 81 ? 15.270 11.077 20.720 1.00 72.24 81 GLU Z O 1
ATOM 593 N N . HIS A 1 82 ? 14.099 10.693 22.603 1.00 76.12 82 HIS Z N 1
ATOM 594 C CA . HIS A 1 82 ? 15.145 11.203 23.499 1.00 77.88 82 HIS Z CA 1
ATOM 595 C C . HIS A 1 82 ? 15.987 10.138 24.208 1.00 79.68 82 HIS Z C 1
ATOM 596 O O . HIS A 1 82 ? 17.191 10.336 24.411 1.00 78.42 82 HIS Z O 1
ATOM 603 N N . ALA A 1 83 ? 15.371 9.019 24.580 1.00 80.88 83 ALA Z N 1
ATOM 604 C CA . ALA A 1 83 ? 16.105 7.922 25.217 1.00 85.34 83 ALA Z CA 1
ATOM 605 C C . ALA A 1 83 ? 17.065 7.273 24.233 1.00 88.76 83 ALA Z C 1
ATOM 606 O O . ALA A 1 83 ? 16.744 7.128 23.049 1.00 89.93 83 ALA Z O 1
ATOM 608 N N . MET A 1 84 ? 18.239 6.885 24.722 1.00 95.20 84 MET Z N 1
ATOM 609 C CA . MET A 1 84 ? 19.195 6.151 23.894 1.00 102.98 84 MET Z CA 1
ATOM 610 C C . MET A 1 84 ? 18.901 4.670 23.996 1.00 99.55 84 MET Z C 1
ATOM 611 O O . MET A 1 84 ? 19.426 3.961 24.854 1.00 100.28 84 MET Z O 1
ATOM 616 N N . LEU A 1 85 ? 18.046 4.221 23.091 1.00 98.22 85 LEU Z N 1
ATOM 617 C CA . LEU A 1 85 ? 17.534 2.866 23.102 1.00 98.64 85 LEU Z CA 1
ATOM 618 C C . LEU A 1 85 ? 18.610 1.862 22.687 1.00 103.86 85 LEU Z C 1
ATOM 619 O O . LEU A 1 85 ? 18.574 0.701 23.092 1.00 97.95 85 LEU Z O 1
ATOM 624 N N . ASP A 1 86 ? 19.571 2.320 21.889 1.00 112.51 86 ASP Z N 1
ATOM 625 C CA . ASP A 1 86 ? 20.696 1.478 21.462 1.00 120.94 86 ASP Z CA 1
ATOM 626 C C . ASP A 1 86 ? 21.571 0.993 22.628 1.00 120.56 86 ASP Z C 1
ATOM 627 O O . ASP A 1 86 ? 22.064 -0.137 22.604 1.00 120.72 86 ASP Z O 1
ATOM 632 N N . ASP A 1 87 ? 21.745 1.841 23.641 1.00 120.24 87 ASP Z N 1
ATOM 633 C CA . ASP A 1 87 ? 22.622 1.539 24.779 1.00 121.99 87 ASP Z CA 1
ATOM 634 C C . ASP A 1 87 ? 22.139 0.296 25.543 1.00 124.02 87 ASP Z C 1
ATOM 635 O O . ASP A 1 87 ? 21.015 0.273 26.045 1.00 124.24 87 ASP Z O 1
ATOM 640 N N . GLU A 1 88 ? 22.997 -0.723 25.636 1.00 126.82 88 GLU Z N 1
ATOM 641 C CA . GLU A 1 88 ? 22.605 -2.032 26.188 1.00 129.87 88 GLU Z CA 1
ATOM 642 C C . GLU A 1 88 ? 22.018 -1.947 27.600 1.00 127.02 88 GLU Z C 1
ATOM 643 O O . GLU A 1 88 ? 21.189 -2.778 27.980 1.00 125.08 88 GLU Z O 1
ATOM 649 N N . LYS A 1 89 ? 22.444 -0.942 28.364 1.00 124.46 89 LYS Z N 1
ATOM 650 C CA . LYS A 1 89 ? 21.959 -0.743 29.729 1.00 125.09 89 LYS Z CA 1
ATOM 651 C C . LYS A 1 89 ? 20.953 0.418 29.767 1.00 114.77 89 LYS Z C 1
ATOM 652 O O . LYS A 1 89 ? 21.136 1.418 30.464 1.00 114.52 89 LYS Z O 1
ATOM 658 N N . THR A 1 90 ? 19.886 0.259 28.993 1.00 103.36 90 THR Z N 1
ATOM 659 C CA . THR A 1 90 ? 18.817 1.243 28.910 1.00 97.44 90 THR Z CA 1
ATOM 660 C C . THR A 1 90 ? 17.554 0.510 28.513 1.00 87.82 90 THR Z C 1
ATOM 661 O O . THR A 1 90 ? 17.350 0.226 27.343 1.00 90.44 90 THR Z O 1
ATOM 665 N N . ASN A 1 91 ? 16.709 0.200 29.483 1.00 78.99 91 ASN Z N 1
ATOM 666 C CA . ASN A 1 91 ? 15.502 -0.566 29.219 1.00 74.60 91 ASN Z CA 1
ATOM 667 C C . ASN A 1 91 ? 14.311 0.174 29.772 1.00 70.78 91 ASN Z C 1
ATOM 668 O O . ASN A 1 91 ? 13.728 -0.233 30.776 1.00 73.27 91 ASN Z O 1
ATOM 673 N N . PRO A 1 92 ? 13.952 1.283 29.111 1.00 67.25 92 PRO Z N 1
ATOM 674 C CA . PRO A 1 92 ? 12.905 2.199 29.546 1.00 66.35 92 PRO Z CA 1
ATOM 675 C C . PRO A 1 92 ? 11.591 1.514 29.902 1.00 64.76 92 PRO Z C 1
ATOM 676 O O . PRO A 1 92 ? 11.159 0.575 29.229 1.00 67.05 92 PRO Z O 1
ATOM 680 N N . GLY A 1 93 ? 10.978 1.982 30.975 1.00 63.08 93 GLY Z N 1
ATOM 681 C CA . GLY A 1 93 ? 9.674 1.503 31.376 1.00 62.62 93 GLY Z CA 1
ATOM 682 C C . GLY A 1 93 ? 8.849 2.691 31.790 1.00 60.47 93 GLY Z C 1
ATOM 683 O O . GLY A 1 93 ? 9.382 3.691 32.273 1.00 58.50 93 GLY Z O 1
ATOM 684 N N . ALA A 1 94 ? 7.547 2.593 31.586 1.00 58.20 94 ALA Z N 1
ATOM 685 C CA . ALA A 1 94 ? 6.652 3.608 32.086 1.00 56.61 94 ALA Z CA 1
ATOM 686 C C . ALA A 1 94 ? 5.280 3.033 32.337 1.00 57.68 94 ALA Z C 1
ATOM 687 O O . ALA A 1 94 ? 4.837 2.125 31.643 1.00 56.40 94 ALA Z O 1
ATOM 689 N N . VAL A 1 95 ? 4.619 3.573 33.352 1.00 62.25 95 VAL Z N 1
ATOM 690 C CA . VAL A 1 95 ? 3.285 3.134 33.729 1.00 62.26 95 VAL Z CA 1
ATOM 691 C C . VAL A 1 95 ? 2.359 4.318 33.942 1.00 64.38 95 VAL Z C 1
ATOM 692 O O . VAL A 1 95 ? 2.798 5.454 34.165 1.00 62.15 95 VAL Z O 1
ATOM 696 N N . PHE A 1 96 ? 1.065 4.026 33.880 1.00 67.72 96 PHE Z N 1
ATOM 697 C CA . PHE A 1 96 ? 0.039 5.057 33.881 1.00 68.67 96 PHE Z CA 1
ATOM 698 C C . PHE A 1 96 ? -1.103 4.574 34.758 1.00 68.29 96 PHE Z C 1
ATOM 699 O O . PHE A 1 96 ? -1.854 3.685 34.369 1.00 72.65 96 PHE Z O 1
ATOM 707 N N . VAL A 1 97 ? -1.216 5.168 35.945 1.00 69.75 97 VAL Z N 1
ATOM 708 C CA . VAL A 1 97 ? -1.997 4.600 37.047 1.00 70.12 97 VAL Z CA 1
ATOM 709 C C . VAL A 1 97 ? -3.011 5.610 37.577 1.00 68.78 97 VAL Z C 1
ATOM 710 O O . VAL A 1 97 ? -2.662 6.762 37.819 1.00 68.86 97 VAL Z O 1
ATOM 714 N N . ASP A 1 98 ? -4.255 5.170 37.768 1.00 70.06 98 ASP Z N 1
ATOM 715 C CA . ASP A 1 98 ? -5.282 6.007 38.392 1.00 73.60 98 ASP Z CA 1
ATOM 716 C C . ASP A 1 98 ? -4.825 6.429 39.787 1.00 75.22 98 ASP Z C 1
ATOM 717 O O . ASP A 1 98 ? -4.304 5.615 40.546 1.00 74.16 98 ASP Z O 1
ATOM 719 N N . GLU A 1 99 ? -5.011 7.704 40.116 1.00 78.75 99 GLU Z N 1
ATOM 720 C CA . GLU A 1 99 ? -4.681 8.215 41.445 1.00 81.16 99 GLU Z CA 1
ATOM 721 C C . GLU A 1 99 ? -5.126 7.233 42.527 1.00 84.36 99 GLU Z C 1
ATOM 722 O O . GLU A 1 99 ? -4.360 6.890 43.429 1.00 83.83 99 GLU Z O 1
ATOM 728 N N . GLU A 1 100 ? -6.366 6.768 42.394 1.00 90.00 100 GLU Z N 1
ATOM 729 C CA . GLU A 1 100 ? -6.990 5.844 43.346 1.00 94.73 100 GLU Z CA 1
ATOM 730 C C . GLU A 1 100 ? -6.250 4.503 43.450 1.00 89.00 100 GLU Z C 1
ATOM 731 O O . GLU A 1 100 ? -6.339 3.818 44.464 1.00 85.80 100 GLU Z O 1
ATOM 737 N N . LEU A 1 101 ? -5.533 4.135 42.395 1.00 85.49 101 LEU Z N 1
ATOM 738 C CA . LEU A 1 101 ? -4.849 2.846 42.313 1.00 86.99 101 LEU Z CA 1
ATOM 739 C C . LEU A 1 101 ? -3.379 2.893 42.792 1.00 86.27 101 LEU Z C 1
ATOM 740 O O . LEU A 1 101 ? -2.774 1.850 43.061 1.00 85.78 101 LEU Z O 1
ATOM 745 N N . ALA A 1 102 ? -2.811 4.094 42.913 1.00 83.09 102 ALA Z N 1
ATOM 746 C CA . ALA A 1 102 ? -1.414 4.259 43.350 1.00 78.65 102 ALA Z CA 1
ATOM 747 C C . ALA A 1 102 ? -1.176 3.687 44.739 1.00 77.23 102 ALA Z C 1
ATOM 748 O O . ALA A 1 102 ? -0.131 3.097 45.014 1.00 76.04 102 ALA Z O 1
ATOM 750 N N . VAL A 1 103 ? -2.154 3.888 45.612 1.00 77.43 103 VAL Z N 1
ATOM 751 C CA . VAL A 1 103 ? -2.071 3.440 46.995 1.00 79.13 103 VAL Z CA 1
ATOM 752 C C . VAL A 1 103 ? -1.824 1.929 47.077 1.00 81.23 103 VAL Z C 1
ATOM 753 O O . VAL A 1 103 ? -1.036 1.484 47.914 1.00 89.99 103 VAL Z O 1
ATOM 757 N N . LYS A 1 104 ? -2.445 1.145 46.193 1.00 76.77 104 LYS Z N 1
ATOM 758 C CA . LYS A 1 104 ? -2.246 -0.312 46.202 1.00 76.52 104 LYS Z CA 1
ATOM 759 C C . LYS A 1 104 ? -0.803 -0.739 45.892 1.00 72.68 104 LYS Z C 1
ATOM 760 O O . LYS A 1 104 ? -0.448 -1.903 46.081 1.00 71.34 104 LYS Z O 1
ATOM 766 N N . LEU A 1 105 ? 0.021 0.206 45.436 1.00 71.31 105 LEU Z N 1
ATOM 767 C CA . LEU A 1 105 ? 1.416 -0.060 45.071 1.00 70.24 105 LEU Z CA 1
ATOM 768 C C . LEU A 1 105 ? 2.449 0.304 46.143 1.00 68.22 105 LEU Z C 1
ATOM 769 O O . LEU A 1 105 ? 3.653 0.167 45.906 1.00 67.36 105 LEU Z O 1
ATOM 774 N N . LYS A 1 106 ? 2.000 0.774 47.303 1.00 67.08 106 LYS Z N 1
ATOM 775 C CA . LYS A 1 106 ? 2.924 1.110 48.389 1.00 67.46 106 LYS Z CA 1
ATOM 776 C C . LYS A 1 106 ? 3.837 -0.070 48.743 1.00 64.77 106 LYS Z C 1
ATOM 777 O O . LYS A 1 106 ? 5.049 0.103 48.846 1.00 65.39 106 LYS Z O 1
ATOM 783 N N . PRO A 1 107 ? 3.261 -1.273 48.915 1.00 62.45 107 PRO Z N 1
ATOM 784 C CA . PRO A 1 107 ? 4.096 -2.435 49.227 1.00 60.80 107 PRO Z CA 1
ATOM 785 C C . PRO A 1 107 ? 5.133 -2.742 48.153 1.00 59.23 107 PRO Z C 1
ATOM 786 O O . PRO A 1 107 ? 6.281 -3.055 48.468 1.00 57.29 107 PRO Z O 1
ATOM 790 N N . PHE A 1 108 ? 4.719 -2.675 46.894 1.00 60.52 108 PHE Z N 1
ATOM 791 C CA . PHE A 1 108 ? 5.638 -2.883 45.788 1.00 62.97 108 PHE Z CA 1
ATOM 792 C C . PHE A 1 108 ? 6.817 -1.923 45.907 1.00 62.40 108 PHE Z C 1
ATOM 793 O O . PHE A 1 108 ? 7.974 -2.347 45.924 1.00 61.71 108 PHE Z O 1
ATOM 801 N N . ALA A 1 109 ? 6.511 -0.632 45.992 1.00 61.84 109 ALA Z N 1
ATOM 802 C CA . ALA A 1 109 ? 7.539 0.402 46.099 1.00 62.02 109 ALA Z CA 1
ATOM 803 C C . ALA A 1 109 ? 8.479 0.105 47.258 1.00 62.91 109 ALA Z C 1
ATOM 804 O O . ALA A 1 109 ? 9.691 0.117 47.090 1.00 62.39 109 ALA Z O 1
ATOM 806 N N . ASP A 1 110 ? 7.906 -0.177 48.426 1.00 67.12 110 ASP Z N 1
ATOM 807 C CA . ASP A 1 110 ? 8.675 -0.547 49.623 1.00 71.34 110 ASP Z CA 1
ATOM 808 C C . ASP A 1 110 ? 9.730 -1.596 49.332 1.00 68.72 110 ASP Z C 1
ATOM 809 O O . ASP A 1 110 ? 10.899 -1.437 49.682 1.00 68.39 110 ASP Z O 1
ATOM 814 N N . LYS A 1 111 ? 9.288 -2.677 48.699 1.00 68.42 111 LYS Z N 1
ATOM 815 C CA . LYS A 1 111 ? 10.143 -3.815 48.377 1.00 67.08 111 LYS Z CA 1
ATOM 816 C C . LYS A 1 111 ? 11.225 -3.441 47.365 1.00 66.16 111 LYS Z C 1
ATOM 817 O O . LYS A 1 111 ? 12.351 -3.929 47.437 1.00 64.13 111 LYS Z O 1
ATOM 823 N N . ALA A 1 112 ? 10.878 -2.578 46.417 1.00 63.42 112 ALA Z N 1
ATOM 824 C CA . ALA A 1 112 ? 11.852 -2.082 45.456 1.00 62.10 112 ALA Z CA 1
ATOM 825 C C . ALA A 1 112 ? 12.945 -1.259 46.133 1.00 61.41 112 ALA Z C 1
ATOM 826 O O . ALA A 1 112 ? 14.106 -1.292 45.722 1.00 64.75 112 ALA Z O 1
ATOM 828 N N . ILE A 1 113 ? 12.570 -0.538 47.183 1.00 61.59 113 ILE Z N 1
ATOM 829 C CA . ILE A 1 113 ? 13.495 0.354 47.872 1.00 62.51 113 ILE Z CA 1
ATOM 830 C C . ILE A 1 113 ? 14.366 -0.422 48.847 1.00 64.47 113 ILE Z C 1
ATOM 831 O O . ILE A 1 113 ? 15.545 -0.111 49.002 1.00 64.50 113 ILE Z O 1
ATOM 836 N N . LYS A 1 114 ? 13.793 -1.437 49.487 1.00 67.51 114 LYS Z N 1
ATOM 837 C CA . LYS A 1 114 ? 14.490 -2.168 50.551 1.00 69.63 114 LYS Z CA 1
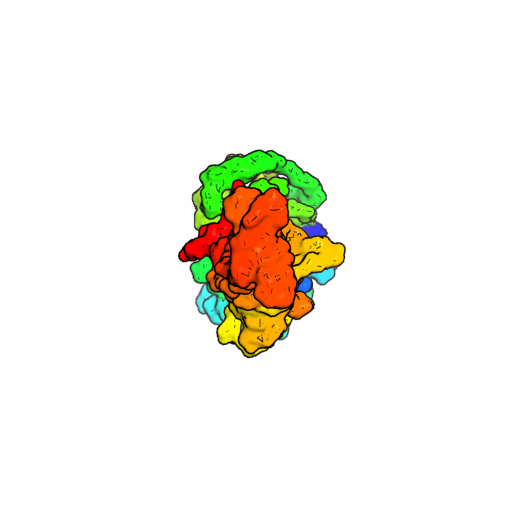ATOM 838 C C . LYS A 1 114 ? 15.077 -3.515 50.134 1.00 71.48 114 LYS Z C 1
ATOM 839 O O . LYS A 1 114 ? 15.978 -4.039 50.801 1.00 70.97 114 LYS Z O 1
ATOM 845 N N . ASP A 1 115 ? 14.592 -4.056 49.024 1.00 71.93 115 ASP Z N 1
ATOM 846 C CA . ASP A 1 115 ? 14.823 -5.446 48.706 1.00 71.80 115 ASP Z CA 1
ATOM 847 C C . ASP A 1 115 ? 15.151 -5.616 47.234 1.00 70.80 115 ASP Z C 1
ATOM 848 O O . ASP A 1 115 ? 15.495 -4.652 46.547 1.00 72.35 115 ASP Z O 1
ATOM 853 N N . VAL A 1 116 ? 15.059 -6.857 46.768 1.00 74.33 116 VAL Z N 1
ATOM 854 C CA . VAL A 1 116 ? 15.275 -7.197 45.378 1.00 76.92 116 VAL Z CA 1
ATOM 855 C C . VAL A 1 116 ? 13.955 -7.639 44.759 1.00 77.88 116 VAL Z C 1
ATOM 856 O O . VAL A 1 116 ? 13.168 -8.357 45.378 1.00 75.76 116 VAL Z O 1
ATOM 860 N N . LEU A 1 117 ? 13.742 -7.210 43.521 1.00 81.17 117 LEU Z N 1
ATOM 861 C CA . LEU A 1 117 ? 12.524 -7.489 42.780 1.00 81.61 117 LEU Z CA 1
ATOM 862 C C . LEU A 1 117 ? 12.823 -8.127 41.432 1.00 80.97 117 LEU Z C 1
ATOM 863 O O . LEU A 1 117 ? 13.872 -7.885 40.835 1.00 77.65 117 LEU Z O 1
ATOM 868 N N . GLN A 1 118 ? 11.877 -8.923 40.951 1.00 80.53 118 GLN Z N 1
ATOM 869 C CA . GLN A 1 118 ? 11.994 -9.556 39.652 1.00 83.41 118 GLN Z CA 1
ATOM 870 C C . GLN A 1 118 ? 11.043 -8.858 38.688 1.00 77.42 118 GLN Z C 1
ATOM 871 O O . GLN A 1 118 ? 10.033 -8.281 39.108 1.00 73.49 118 GLN Z O 1
ATOM 877 N N . ILE A 1 119 ? 11.367 -8.911 37.398 1.00 70.93 119 ILE Z N 1
ATOM 878 C CA . ILE A 1 119 ? 10.534 -8.284 36.372 1.00 68.68 119 ILE Z CA 1
ATOM 879 C C . ILE A 1 119 ? 9.152 -8.942 36.350 1.00 70.59 119 ILE Z C 1
ATOM 880 O O . ILE A 1 119 ? 8.133 -8.272 36.165 1.00 69.18 119 ILE Z O 1
ATOM 885 N N . ASP A 1 120 ? 9.138 -10.254 36.564 1.00 72.03 120 ASP Z N 1
ATOM 886 C CA . ASP A 1 120 ? 7.914 -11.061 36.552 1.00 74.91 120 ASP Z CA 1
ATOM 887 C C . ASP A 1 120 ? 6.866 -10.517 37.518 1.00 71.79 120 ASP Z C 1
ATOM 888 O O . ASP A 1 120 ? 5.660 -10.533 37.230 1.00 70.43 120 ASP Z O 1
ATOM 893 N N . GLU A 1 121 ? 7.347 -10.045 38.666 1.00 67.66 121 GLU Z N 1
ATOM 894 C CA . GLU A 1 121 ? 6.500 -9.437 39.672 1.00 68.08 121 GLU Z CA 1
ATOM 895 C C . GLU A 1 121 ? 5.894 -8.140 39.149 1.00 69.05 121 GLU Z C 1
ATOM 896 O O . GLU A 1 121 ? 4.676 -7.959 39.212 1.00 70.04 121 GLU Z O 1
ATOM 902 N N . ALA A 1 122 ? 6.732 -7.251 38.615 1.00 68.18 122 ALA Z N 1
ATOM 903 C CA . ALA A 1 122 ? 6.234 -6.025 37.975 1.00 68.13 122 ALA Z CA 1
ATOM 904 C C . ALA A 1 122 ? 5.131 -6.372 36.979 1.00 66.82 122 ALA Z C 1
ATOM 905 O O . ALA A 1 122 ? 4.051 -5.783 36.992 1.00 67.26 122 ALA Z O 1
ATOM 907 N N . LEU A 1 123 ? 5.407 -7.355 36.135 1.00 66.08 123 LEU Z N 1
ATOM 908 C CA . LEU A 1 123 ? 4.468 -7.757 35.106 1.00 67.84 123 LEU Z CA 1
ATOM 909 C C . LEU A 1 123 ? 3.201 -8.320 35.692 1.00 66.98 123 LEU Z C 1
ATOM 910 O O . LEU A 1 123 ? 2.110 -8.032 35.204 1.00 68.12 123 LEU Z O 1
ATOM 915 N N . PHE A 1 124 ? 3.338 -9.134 36.728 1.00 67.49 124 PHE Z N 1
ATOM 916 C CA . PHE A 1 124 ? 2.162 -9.712 37.357 1.00 71.11 124 PHE Z CA 1
ATOM 917 C C . PHE A 1 124 ? 1.219 -8.617 37.837 1.00 69.73 124 PHE Z C 1
ATOM 918 O O . PHE A 1 124 ? 0.009 -8.670 37.607 1.00 68.97 124 PHE Z O 1
ATOM 926 N N . VAL A 1 125 ? 1.793 -7.626 38.505 1.00 70.39 125 VAL Z N 1
ATOM 927 C CA . VAL A 1 125 ? 1.027 -6.516 39.060 1.00 71.40 125 VAL Z CA 1
ATOM 928 C C . VAL A 1 125 ? 0.315 -5.755 37.950 1.00 70.67 125 VAL Z C 1
ATOM 929 O O . VAL A 1 125 ? -0.862 -5.402 38.074 1.00 70.67 125 VAL Z O 1
ATOM 933 N N . ILE A 1 126 ? 1.035 -5.506 36.863 1.00 69.83 126 ILE Z N 1
ATOM 934 C CA . ILE A 1 126 ? 0.466 -4.786 35.730 1.00 70.60 126 ILE Z CA 1
ATOM 935 C C . ILE A 1 126 ? -0.727 -5.538 35.147 1.00 72.65 126 ILE Z C 1
ATOM 936 O O . ILE A 1 126 ? -1.784 -4.946 34.940 1.00 72.30 126 ILE Z O 1
ATOM 941 N N . GLY A 1 127 ? -0.552 -6.835 34.890 1.00 78.41 127 GLY Z N 1
ATOM 942 C CA . GLY A 1 127 ? -1.644 -7.686 34.407 1.00 80.63 127 GLY Z CA 1
ATOM 943 C C . GLY A 1 127 ? -2.830 -7.684 35.358 1.00 81.47 127 GLY Z C 1
ATOM 944 O O . GLY A 1 127 ? -3.992 -7.627 34.933 1.00 78.31 127 GLY Z O 1
ATOM 945 N N . LYS A 1 128 ? -2.520 -7.722 36.651 1.00 84.27 128 LYS Z N 1
ATOM 946 C CA . LYS A 1 128 ? -3.526 -7.793 37.701 1.00 86.41 128 LYS Z CA 1
ATOM 947 C C . LYS A 1 128 ? -4.405 -6.546 37.778 1.00 84.56 128 LYS Z C 1
ATOM 948 O O . LYS A 1 128 ? -5.592 -6.641 38.096 1.00 86.63 128 LYS Z O 1
ATOM 954 N N . TYR A 1 129 ? -3.831 -5.382 37.497 1.00 81.38 129 TYR Z N 1
ATOM 955 C CA . TYR A 1 129 ? -4.601 -4.144 37.530 1.00 82.84 129 TYR Z CA 1
ATOM 956 C C . TYR A 1 129 ? -4.818 -3.525 36.151 1.00 82.54 129 TYR Z C 1
ATOM 957 O O . TYR A 1 129 ? -5.274 -2.380 36.047 1.00 80.83 129 TYR Z O 1
ATOM 966 N N . PHE A 1 130 ? -4.511 -4.285 35.098 1.00 84.05 130 PHE Z N 1
ATOM 967 C CA . PHE A 1 130 ? -4.708 -3.824 33.727 1.00 85.56 130 PHE Z CA 1
ATOM 968 C C . PHE A 1 130 ? -4.114 -2.417 33.603 1.00 82.56 130 PHE Z C 1
ATOM 969 O O . PHE A 1 130 ? -4.743 -1.495 33.072 1.00 80.14 130 PHE Z O 1
ATOM 977 N N . ILE A 1 131 ? -2.900 -2.265 34.137 1.00 80.64 131 ILE Z N 1
ATOM 978 C CA . ILE A 1 131 ? -2.192 -0.995 34.091 1.00 76.34 131 ILE Z CA 1
ATOM 979 C C . ILE A 1 131 ? -1.593 -0.862 32.703 1.00 72.58 131 ILE Z C 1
ATOM 980 O O . ILE A 1 131 ? -0.919 -1.780 32.217 1.00 72.27 131 ILE Z O 1
ATOM 985 N N . PRO A 1 132 ? -1.863 0.270 32.045 1.00 68.59 132 PRO Z N 1
ATOM 986 C CA . PRO A 1 132 ? -1.222 0.561 30.776 1.00 65.89 132 PRO Z CA 1
ATOM 987 C C . PRO A 1 132 ? 0.224 0.951 31.002 1.00 63.93 132 PRO Z C 1
ATOM 988 O O . PRO A 1 132 ? 0.547 1.593 32.004 1.00 61.29 132 PRO Z O 1
ATOM 992 N N . HIS A 1 133 ? 1.078 0.577 30.062 1.00 63.55 133 HIS Z N 1
ATOM 993 C CA . HIS A 1 133 ? 2.504 0.629 30.280 1.00 64.91 133 HIS Z CA 1
ATOM 994 C C . HIS A 1 133 ? 3.269 0.582 28.971 1.00 66.81 133 HIS Z C 1
ATOM 995 O O . HIS A 1 133 ? 2.726 0.176 27.941 1.00 68.87 133 HIS Z O 1
ATOM 1002 N N . LEU A 1 134 ? 4.529 1.010 29.027 1.00 66.31 134 LEU Z N 1
ATOM 1003 C CA . LEU A 1 134 ? 5.452 0.921 27.900 1.00 65.94 134 LEU Z CA 1
ATOM 1004 C C . LEU A 1 134 ? 6.686 0.180 28.365 1.00 67.63 134 LEU Z C 1
ATOM 1005 O O . LEU A 1 134 ? 7.160 0.410 29.474 1.00 69.18 134 LEU Z O 1
ATOM 1010 N N . ARG A 1 135 ? 7.195 -0.718 27.532 1.00 72.58 135 ARG Z N 1
ATOM 1011 C CA . ARG A 1 135 ? 8.470 -1.385 27.815 1.00 77.77 135 ARG Z CA 1
ATOM 1012 C C . ARG A 1 135 ? 9.237 -1.520 26.511 1.00 76.70 135 ARG Z C 1
ATOM 1013 O O . ARG A 1 135 ? 9.141 -2.525 25.814 1.00 80.94 135 ARG Z O 1
ATOM 1021 N N . HIS A 1 136 ? 9.998 -0.489 26.173 1.00 77.63 136 HIS Z N 1
ATOM 1022 C CA . HIS A 1 136 ? 10.552 -0.394 24.828 1.00 79.52 136 HIS Z CA 1
ATOM 1023 C C . HIS A 1 136 ? 11.546 -1.495 24.501 1.00 82.54 136 HIS Z C 1
ATOM 1024 O O . HIS A 1 136 ? 11.764 -1.799 23.322 1.00 83.84 136 HIS Z O 1
ATOM 1031 N N . LYS A 1 137 ? 12.145 -2.090 25.530 1.00 81.11 137 LYS Z N 1
ATOM 1032 C CA . LYS A 1 137 ? 13.048 -3.210 25.324 1.00 79.88 137 LYS Z CA 1
ATOM 1033 C C . LYS A 1 137 ? 12.736 -4.272 26.368 1.00 78.92 137 LYS Z C 1
ATOM 1034 O O . LYS A 1 137 ? 11.634 -4.840 26.383 1.00 77.90 137 LYS Z O 1
ATOM 1040 N N . LYS A 1 138 ? 13.706 -4.551 27.229 1.00 81.19 138 LYS Z N 1
ATOM 1041 C CA . LYS A 1 138 ? 13.448 -5.281 28.450 1.00 86.28 138 LYS Z CA 1
ATOM 1042 C C . LYS A 1 138 ? 12.527 -4.388 29.300 1.00 88.38 138 LYS Z C 1
ATOM 1043 O O . LYS A 1 138 ? 12.487 -3.154 29.128 1.00 90.29 138 LYS Z O 1
ATOM 1049 N N . GLY A 1 139 ? 11.766 -5.019 30.188 1.00 85.40 139 GLY Z N 1
ATOM 1050 C CA . GLY A 1 139 ? 10.865 -4.294 31.086 1.00 83.91 139 GLY Z CA 1
ATOM 1051 C C . GLY A 1 139 ? 11.441 -4.056 32.474 1.00 79.20 139 GLY Z C 1
ATOM 1052 O O . GLY A 1 139 ? 10.688 -3.837 33.424 1.00 74.42 139 GLY Z O 1
ATOM 1053 N N . ARG A 1 140 ? 12.770 -4.088 32.598 1.00 76.30 140 ARG Z N 1
ATOM 1054 C CA . ARG A 1 140 ? 13.421 -3.896 33.892 1.00 71.79 140 ARG Z CA 1
ATOM 1055 C C . ARG A 1 140 ? 13.026 -2.534 34.448 1.00 68.99 140 ARG Z C 1
ATOM 1056 O O . ARG A 1 140 ? 12.860 -2.373 35.653 1.00 67.46 140 ARG Z O 1
ATOM 1058 N N . GLY A 1 141 ? 12.847 -1.566 33.556 1.00 67.07 141 GLY Z N 1
ATOM 1059 C CA . GLY A 1 141 ? 12.434 -0.225 33.944 1.00 66.56 141 GLY Z CA 1
ATOM 1060 C C . GLY A 1 141 ? 11.027 -0.097 34.506 1.00 64.83 141 GLY Z C 1
ATOM 1061 O O . GLY A 1 141 ? 10.700 0.919 35.117 1.00 69.11 141 GLY Z O 1
ATOM 1062 N N . LEU A 1 142 ? 10.184 -1.102 34.306 1.00 63.89 142 LEU Z N 1
ATOM 1063 C CA . LEU A 1 142 ? 8.831 -1.072 34.870 1.00 63.63 142 LEU Z CA 1
ATOM 1064 C C . LEU A 1 142 ? 8.834 -1.256 36.395 1.00 65.19 142 LEU Z C 1
ATOM 1065 O O . LEU A 1 142 ? 7.877 -0.876 37.089 1.00 64.56 142 LEU Z O 1
ATOM 1070 N N . ILE A 1 143 ? 9.909 -1.848 36.912 1.00 64.44 143 ILE Z N 1
ATOM 1071 C CA . ILE A 1 143 ? 10.089 -2.000 38.355 1.00 63.46 143 ILE Z CA 1
ATOM 1072 C C . ILE A 1 143 ? 10.168 -0.608 38.977 1.00 60.96 143 ILE Z C 1
ATOM 1073 O O . ILE A 1 143 ? 9.347 -0.247 39.818 1.00 60.68 143 ILE Z O 1
ATOM 1078 N N . GLY A 1 144 ? 11.151 0.169 38.536 1.00 59.86 144 GLY Z N 1
ATOM 1079 C CA . GLY A 1 144 ? 11.309 1.549 38.986 1.00 59.81 144 GLY Z CA 1
ATOM 1080 C C . GLY A 1 144 ? 10.103 2.443 38.737 1.00 59.97 144 GLY Z C 1
ATOM 1081 O O . GLY A 1 144 ? 9.728 3.241 39.604 1.00 58.01 144 GLY Z O 1
ATOM 1082 N N . ALA A 1 145 ? 9.502 2.317 37.552 1.00 60.73 145 ALA Z N 1
ATOM 1083 C CA . ALA A 1 145 ? 8.302 3.082 37.193 1.00 60.14 145 ALA Z CA 1
ATOM 1084 C C . ALA A 1 145 ? 7.166 2.822 38.179 1.00 59.47 145 ALA Z C 1
ATOM 1085 O O . ALA A 1 145 ? 6.533 3.761 38.663 1.00 60.99 145 ALA Z O 1
ATOM 1087 N N . LEU A 1 146 ? 6.922 1.550 38.485 1.00 57.93 146 LEU Z N 1
ATOM 1088 C CA . LEU A 1 146 ? 5.904 1.178 39.469 1.00 57.45 146 LEU Z CA 1
ATOM 1089 C C . LEU A 1 146 ? 6.238 1.693 40.870 1.00 57.71 146 LEU Z C 1
ATOM 1090 O O . LEU A 1 146 ? 5.348 2.150 41.611 1.00 54.98 146 LEU Z O 1
ATOM 1095 N N . ALA A 1 147 ? 7.518 1.604 41.230 1.00 56.00 147 ALA Z N 1
ATOM 1096 C CA . ALA A 1 147 ? 7.981 2.055 42.542 1.00 56.46 147 ALA Z CA 1
ATOM 1097 C C . ALA A 1 147 ? 7.868 3.568 42.715 1.00 56.04 147 ALA Z C 1
ATOM 1098 O O . ALA A 1 147 ? 7.546 4.045 43.800 1.00 60.86 147 ALA Z O 1
ATOM 1100 N N . ALA A 1 148 ? 8.126 4.326 41.657 1.00 56.02 148 ALA Z N 1
ATOM 1101 C CA . ALA A 1 148 ? 7.996 5.778 41.726 1.00 56.87 148 ALA Z CA 1
ATOM 1102 C C . ALA A 1 148 ? 6.546 6.183 41.982 1.00 58.48 148 ALA Z C 1
ATOM 1103 O O . ALA A 1 148 ? 6.274 7.209 42.602 1.00 57.97 148 ALA Z O 1
ATOM 1105 N N . VAL A 1 149 ? 5.620 5.366 41.502 1.00 62.27 149 VAL Z N 1
ATOM 1106 C CA . VAL A 1 149 ? 4.189 5.637 41.637 1.00 64.79 149 VAL Z CA 1
ATOM 1107 C C . VAL A 1 149 ? 3.660 5.211 43.013 1.00 64.72 149 VAL Z C 1
ATOM 1108 O O . VAL A 1 149 ? 2.849 5.924 43.614 1.00 63.12 149 VAL Z O 1
ATOM 1112 N N . GLY A 1 150 ? 4.121 4.063 43.510 1.00 64.70 150 GLY Z N 1
ATOM 1113 C CA . GLY A 1 150 ? 3.612 3.503 44.771 1.00 64.69 150 GLY Z CA 1
ATOM 1114 C C . GLY A 1 150 ? 4.215 4.055 46.055 1.00 64.23 150 GLY Z C 1
ATOM 1115 O O . GLY A 1 150 ? 3.578 4.016 47.115 1.00 68.59 150 GLY Z O 1
ATOM 1116 N N . ALA A 1 151 ? 5.434 4.577 45.971 1.00 63.44 151 ALA Z N 1
ATOM 1117 C CA . ALA A 1 151 ? 6.197 4.929 47.159 1.00 63.30 151 ALA Z CA 1
ATOM 1118 C C . ALA A 1 151 ? 5.437 5.903 48.045 1.00 68.48 151 ALA Z C 1
ATOM 1119 O O . ALA A 1 151 ? 5.041 6.976 47.585 1.00 69.68 151 ALA Z O 1
ATOM 1121 N N . GLU A 1 152 ? 5.224 5.523 49.307 1.00 74.60 152 GLU Z N 1
ATOM 1122 C CA . GLU A 1 152 ? 4.703 6.452 50.307 1.00 78.41 152 GLU Z CA 1
ATOM 1123 C C . GLU A 1 152 ? 5.858 7.165 50.993 1.00 77.78 152 GLU Z C 1
ATOM 1124 O O . GLU A 1 152 ? 6.796 6.520 51.467 1.00 78.30 152 GLU Z O 1
ATOM 1130 N N . LEU A 1 153 ? 5.770 8.492 51.063 1.00 74.99 153 LEU Z N 1
ATOM 1131 C CA . LEU A 1 153 ? 6.815 9.311 51.662 1.00 73.40 153 LEU Z CA 1
ATOM 1132 C C . LEU A 1 153 ? 6.347 9.964 52.963 1.00 75.65 153 LEU Z C 1
ATOM 1133 O O . LEU A 1 153 ? 5.718 11.030 52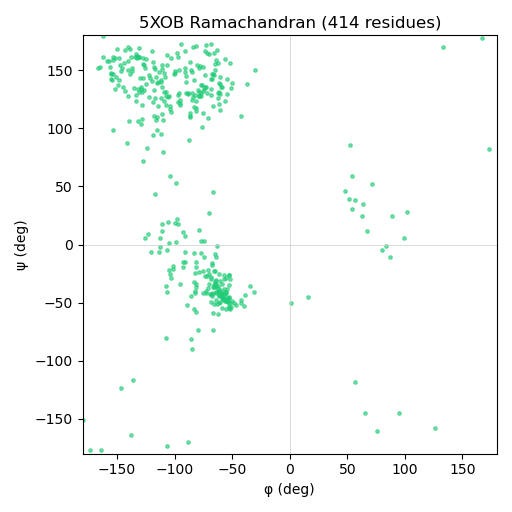.950 1.00 74.15 153 LEU Z O 1
ATOM 1138 N N . GLU A 1 154 ? 6.657 9.309 54.082 1.00 76.74 154 GLU Z N 1
ATOM 1139 C CA . GLU A 1 154 ? 6.408 9.863 55.416 1.00 83.14 154 GLU Z CA 1
ATOM 1140 C C . GLU A 1 154 ? 7.310 11.074 55.621 1.00 78.66 154 GLU Z C 1
ATOM 1141 O O . GLU A 1 154 ? 6.853 12.191 55.868 1.00 79.90 154 GLU Z O 1
ATOM 1147 N N . ASP A 1 155 ? 8.604 10.817 55.512 1.00 74.47 155 ASP Z N 1
ATOM 1148 C CA . ASP A 1 155 ? 9.609 11.851 55.459 1.00 72.26 155 ASP Z CA 1
ATOM 1149 C C . ASP A 1 155 ? 9.972 12.011 53.986 1.00 69.75 155 ASP Z C 1
ATOM 1150 O O . ASP A 1 155 ? 9.887 11.061 53.208 1.00 63.67 155 ASP Z O 1
ATOM 1155 N N . PHE A 1 156 ? 10.355 13.221 53.605 1.00 68.53 156 PHE Z N 1
ATOM 1156 C CA . PHE A 1 156 ? 10.832 13.491 52.259 1.00 66.90 156 PHE Z CA 1
ATOM 1157 C C . PHE A 1 156 ? 11.761 14.691 52.312 1.00 62.93 156 PHE Z C 1
ATOM 1158 O O . PHE A 1 156 ? 11.756 15.445 53.281 1.00 64.79 156 PHE Z O 1
ATOM 1166 N N . THR A 1 157 ? 12.569 14.853 51.278 1.00 59.73 157 THR Z N 1
ATOM 1167 C CA . THR A 1 157 ? 13.327 16.079 51.098 1.00 61.30 157 THR Z CA 1
ATOM 1168 C C . THR A 1 157 ? 13.126 16.561 49.669 1.00 62.64 157 THR Z C 1
ATOM 1169 O O . THR A 1 157 ? 12.553 15.848 48.835 1.00 64.27 157 THR Z O 1
ATOM 1173 N N . LEU A 1 158 ? 13.569 17.781 49.399 1.00 61.16 158 LEU Z N 1
ATOM 1174 C CA . LEU A 1 158 ? 13.427 18.359 48.077 1.00 62.95 158 LEU Z CA 1
ATOM 1175 C C . LEU A 1 158 ? 14.789 18.428 47.420 1.00 60.71 158 LEU Z C 1
ATOM 1176 O O . LEU A 1 158 ? 15.801 18.579 48.101 1.00 59.31 158 LEU Z O 1
ATOM 1181 N N . GLU A 1 159 ? 14.812 18.284 46.099 1.00 62.80 159 GLU Z N 1
ATOM 1182 C CA . GLU A 1 159 ? 16.008 18.585 45.330 1.00 66.55 159 GLU Z CA 1
ATOM 1183 C C . GLU A 1 159 ? 15.677 19.422 44.105 1.00 63.63 159 GLU Z C 1
ATOM 1184 O O . GLU A 1 159 ? 14.784 19.093 43.323 1.00 59.26 159 GLU Z O 1
ATOM 1190 N N . LEU A 1 160 ? 16.409 20.517 43.960 1.00 62.58 160 LEU Z N 1
ATOM 1191 C CA . LEU A 1 160 ? 16.295 21.341 42.790 1.00 63.05 160 LEU Z CA 1
ATOM 1192 C C . LEU A 1 160 ? 17.382 20.884 41.860 1.00 63.68 160 LEU Z C 1
ATOM 1193 O O . LEU A 1 160 ? 18.568 20.925 42.192 1.00 62.63 160 LEU Z O 1
ATOM 1198 N N . ILE A 1 161 ? 16.962 20.433 40.691 1.00 64.70 161 ILE Z N 1
ATOM 1199 C CA . ILE A 1 161 ? 17.883 19.920 39.717 1.00 63.22 161 ILE Z CA 1
ATOM 1200 C C . ILE A 1 161 ? 17.911 20.884 38.554 1.00 64.41 161 ILE Z C 1
ATOM 1201 O O . ILE A 1 161 ? 16.868 21.221 37.985 1.00 62.47 161 ILE Z O 1
ATOM 1206 N N . ALA A 1 162 ? 19.125 21.317 38.228 1.00 63.46 162 ALA Z N 1
ATOM 1207 C CA . ALA A 1 162 ? 19.374 22.232 37.142 1.00 66.72 162 ALA Z CA 1
ATOM 1208 C C . ALA A 1 162 ? 20.070 21.482 36.024 1.00 67.96 162 ALA Z C 1
ATOM 1209 O O . ALA A 1 162 ? 21.047 20.766 36.263 1.00 69.63 162 ALA Z O 1
ATOM 1211 N N . TYR A 1 163 ? 19.563 21.653 34.805 1.00 67.99 163 TYR Z N 1
ATOM 1212 C CA . TYR A 1 163 ? 20.114 20.977 33.646 1.00 68.54 163 TYR Z CA 1
ATOM 1213 C C . TYR A 1 163 ? 20.806 21.965 32.723 1.00 70.29 163 TYR Z C 1
ATOM 1214 O O . TYR A 1 163 ? 20.483 23.157 32.692 1.00 71.06 163 TYR Z O 1
ATOM 1223 N N . ARG A 1 164 ? 21.761 21.431 31.972 1.00 72.11 164 ARG Z N 1
ATOM 1224 C CA . ARG A 1 164 ? 22.541 22.194 31.014 1.00 75.13 164 ARG Z CA 1
ATOM 1225 C C . ARG A 1 164 ? 21.813 22.330 29.682 1.00 77.40 164 ARG Z C 1
ATOM 1226 O O . ARG A 1 164 ? 20.787 21.670 29.418 1.00 78.29 164 ARG Z O 1
ATOM 1234 N N . TYR A 1 165 ? 22.376 23.196 28.844 1.00 76.91 165 TYR Z N 1
ATOM 1235 C CA . TYR A 1 165 ? 21.977 23.297 27.455 1.00 76.15 165 TYR Z CA 1
ATOM 1236 C C . TYR A 1 165 ? 22.622 22.146 26.675 1.00 77.45 165 TYR Z C 1
ATOM 1237 O O . TYR A 1 165 ? 23.825 21.896 26.823 1.00 77.25 165 TYR Z O 1
ATOM 1246 N N . PRO A 1 166 ? 21.822 21.426 25.860 1.00 78.13 166 PRO Z N 1
ATOM 1247 C CA . PRO A 1 166 ? 22.307 20.278 25.075 1.00 78.76 166 PRO Z CA 1
ATOM 1248 C C . PRO A 1 166 ? 23.669 20.514 24.408 1.00 81.24 166 PRO Z C 1
ATOM 1249 O O . PRO A 1 166 ? 24.579 19.684 24.538 1.00 81.13 166 PRO Z O 1
ATOM 1253 N N . GLU A 1 167 ? 23.780 21.647 23.712 1.00 83.17 167 GLU Z N 1
ATOM 1254 C CA . GLU A 1 167 ? 25.032 22.145 23.102 1.00 83.98 167 GLU Z CA 1
ATOM 1255 C C . GLU A 1 167 ? 26.304 21.829 23.897 1.00 84.57 167 GLU Z C 1
ATOM 1256 O O . GLU A 1 167 ? 27.355 21.552 23.311 1.00 81.72 167 GLU Z O 1
ATOM 1262 N N . ARG A 1 168 ? 26.207 21.860 25.223 1.00 86.14 168 ARG Z N 1
ATOM 1263 C CA . ARG A 1 168 ? 27.371 21.630 26.065 1.00 89.06 168 ARG Z CA 1
ATOM 1264 C C . ARG A 1 168 ? 27.347 20.320 26.846 1.00 86.04 168 ARG Z C 1
ATOM 1265 O O . ARG A 1 168 ? 28.128 20.166 27.779 1.00 87.29 168 ARG Z O 1
ATOM 1273 N N . PHE A 1 169 ? 26.504 19.360 26.459 1.00 83.56 169 PHE Z N 1
ATOM 1274 C CA . PHE A 1 169 ? 26.564 18.032 27.088 1.00 82.47 169 PHE Z CA 1
ATOM 1275 C C . PHE A 1 169 ? 27.936 17.408 26.833 1.00 85.92 169 PHE Z C 1
ATOM 1276 O O . PHE A 1 169 ? 28.484 17.527 25.733 1.00 88.02 169 PHE Z O 1
ATOM 1284 N N . GLY A 1 170 ? 28.487 16.758 27.856 1.00 87.30 170 GLY Z N 1
ATOM 1285 C CA . GLY A 1 170 ? 29.738 16.011 27.723 1.00 90.17 170 GLY Z CA 1
ATOM 1286 C C . GLY A 1 170 ? 30.996 16.830 27.942 1.00 91.48 170 GLY Z C 1
ATOM 1287 O O . GLY A 1 170 ? 32.090 16.270 28.047 1.00 96.79 170 GLY Z O 1
ATOM 1288 N N . THR A 1 171 ? 30.843 18.151 28.012 1.00 88.91 171 THR Z N 1
ATOM 1289 C CA . THR A 1 171 ? 31.961 19.064 28.227 1.00 86.83 171 THR Z CA 1
ATOM 1290 C C . THR A 1 171 ? 32.140 19.307 29.732 1.00 89.97 171 THR Z C 1
ATOM 1291 O O . THR A 1 171 ? 31.266 18.967 30.529 1.00 88.85 171 THR Z O 1
ATOM 1295 N N . GLU A 1 172 ? 33.271 19.886 30.121 1.00 93.83 172 GLU Z N 1
ATOM 1296 C CA . GLU A 1 172 ? 33.491 20.270 31.517 1.00 94.46 172 GLU Z CA 1
ATOM 1297 C C . GLU A 1 172 ? 32.554 21.406 31.903 1.00 88.62 172 GLU Z C 1
ATOM 1298 O O . GLU A 1 172 ? 32.289 22.300 31.102 1.00 84.42 172 GLU Z O 1
ATOM 1304 N N . ARG A 1 173 ? 32.063 21.366 33.135 1.00 87.82 173 ARG Z N 1
ATOM 1305 C CA . ARG A 1 173 ? 31.153 22.394 33.631 1.00 87.56 173 ARG Z CA 1
ATOM 1306 C C . ARG A 1 173 ? 31.901 23.664 34.039 1.00 87.19 173 ARG Z C 1
ATOM 1307 O O . ARG A 1 173 ? 33.068 23.607 34.436 1.00 91.47 173 ARG Z O 1
ATOM 1315 N N . GLU A 1 174 ? 31.222 24.805 33.948 1.00 84.95 174 GLU Z N 1
ATOM 1316 C CA . GLU A 1 174 ? 31.767 26.077 34.420 1.00 86.34 174 GLU Z CA 1
ATOM 1317 C C . GLU A 1 174 ? 30.911 26.627 35.562 1.00 87.75 174 GLU Z C 1
ATOM 1318 O O . GLU A 1 174 ? 29.693 26.774 35.428 1.00 86.58 174 GLU Z O 1
ATOM 1320 N N . TYR A 1 175 ? 31.561 26.924 36.687 1.00 90.26 175 TYR Z N 1
ATOM 1321 C CA . TYR A 1 175 ? 30.877 27.408 37.885 1.00 88.98 175 TYR Z CA 1
ATOM 1322 C C . TYR A 1 175 ? 31.860 28.025 38.883 1.00 89.88 175 TYR Z C 1
ATOM 1323 O O . TYR A 1 175 ? 33.038 27.650 38.936 1.00 87.47 175 TYR Z O 1
ATOM 1332 N N . ASP A 1 176 ? 31.358 28.961 39.681 1.00 93.00 176 ASP Z N 1
ATOM 1333 C CA . ASP A 1 176 ? 32.140 29.575 40.746 1.00 95.92 176 ASP Z CA 1
ATOM 1334 C C . ASP A 1 176 ? 32.012 28.711 42.000 1.00 92.21 176 ASP Z C 1
ATOM 1335 O O . ASP A 1 176 ? 30.943 28.637 42.601 1.00 85.73 176 ASP Z O 1
ATOM 1340 N N . GLU A 1 177 ? 33.107 28.052 42.372 1.00 90.07 177 GLU Z N 1
ATOM 1341 C CA . GLU A 1 177 ? 33.173 27.259 43.601 1.00 92.90 177 GLU Z CA 1
ATOM 1342 C C . GLU A 1 177 ? 32.708 28.008 44.842 1.00 95.26 177 GLU Z C 1
ATOM 1343 O O . GLU A 1 177 ? 31.856 27.524 45.588 1.00 94.90 177 GLU Z O 1
ATOM 1349 N N . GLU A 1 178 ? 33.295 29.179 45.068 1.00 96.16 178 GLU Z N 1
ATOM 1350 C CA . GLU A 1 178 ? 33.009 29.961 46.265 1.00 97.34 178 GLU Z CA 1
ATOM 1351 C C . GLU A 1 178 ? 31.511 30.214 46.378 1.00 87.43 178 GLU Z C 1
ATOM 1352 O O . GLU A 1 178 ? 30.935 30.129 47.460 1.00 80.89 178 GLU Z O 1
ATOM 1358 N N . SER A 1 179 ? 30.896 30.506 45.237 1.00 84.79 179 SER Z N 1
ATOM 1359 C CA . SER A 1 179 ? 29.448 30.637 45.114 1.00 84.56 179 SER Z CA 1
ATOM 1360 C C . SER A 1 179 ? 28.664 29.615 45.942 1.00 87.22 179 SER Z C 1
ATOM 1361 O O . SER A 1 179 ? 27.675 29.962 46.591 1.00 88.91 179 SER Z O 1
ATOM 1364 N N . PHE A 1 180 ? 29.108 28.360 45.907 1.00 84.71 180 PHE Z N 1
ATOM 1365 C CA . PHE A 1 180 ? 28.390 27.254 46.553 1.00 84.15 180 PHE Z CA 1
ATOM 1366 C C . PHE A 1 180 ? 28.674 27.125 48.051 1.00 83.16 180 PHE Z C 1
ATOM 1367 O O . PHE A 1 180 ? 27.758 26.856 48.842 1.00 76.34 180 PHE Z O 1
ATOM 1375 N N . PHE A 1 181 ? 29.943 27.292 48.428 1.00 80.67 181 PHE Z N 1
ATOM 1376 C CA . PHE A 1 181 ? 30.333 27.371 49.838 1.00 77.18 181 PHE Z CA 1
ATOM 1377 C C . PHE A 1 181 ? 29.627 28.546 50.511 1.00 75.70 181 PHE Z C 1
ATOM 1378 O O . PHE A 1 181 ? 29.107 28.412 51.618 1.00 74.37 181 PHE Z O 1
ATOM 1386 N N . ASP A 1 182 ? 29.601 29.690 49.832 1.00 74.00 182 ASP Z N 1
ATOM 1387 C CA . ASP A 1 182 ? 28.903 30.872 50.340 1.00 79.39 182 ASP Z CA 1
ATOM 1388 C C . ASP A 1 182 ? 27.413 30.633 50.484 1.00 81.43 182 ASP Z C 1
ATOM 1389 O O . ASP A 1 182 ? 26.792 31.098 51.444 1.00 83.54 182 ASP Z O 1
ATOM 1394 N N . MET A 1 183 ? 26.840 29.929 49.512 1.00 82.96 183 MET Z N 1
ATOM 1395 C CA . MET A 1 183 ? 25.420 29.590 49.536 1.00 82.74 183 MET Z CA 1
ATOM 1396 C C . MET A 1 183 ? 25.116 28.663 50.711 1.00 81.64 183 MET Z C 1
ATOM 1397 O O . MET A 1 183 ? 24.054 28.765 51.339 1.00 77.99 183 MET Z O 1
ATOM 1402 N N . ASP A 1 184 ? 26.058 27.766 51.004 1.00 81.02 184 ASP Z N 1
ATOM 1403 C CA . ASP A 1 184 ? 25.912 26.815 52.102 1.00 81.93 184 ASP Z CA 1
ATOM 1404 C C . ASP A 1 184 ? 25.946 27.514 53.465 1.00 79.96 184 ASP Z C 1
ATOM 1405 O O . ASP A 1 184 ? 25.151 27.195 54.355 1.00 73.19 184 ASP Z O 1
ATOM 1410 N N . TYR A 1 185 ? 26.864 28.466 53.621 1.00 79.11 185 TYR Z N 1
ATOM 1411 C CA . TYR A 1 185 ? 26.935 29.261 54.845 1.00 78.22 185 TYR Z CA 1
ATOM 1412 C C . TYR A 1 185 ? 25.605 29.974 55.090 1.00 77.33 185 TYR Z C 1
ATOM 1413 O O . TYR A 1 185 ? 25.077 29.956 56.204 1.00 76.27 185 TYR Z O 1
ATOM 1415 N N . GLU A 1 186 ? 25.051 30.575 54.043 1.00 76.89 186 GLU Z N 1
ATOM 1416 C CA . GLU A 1 186 ? 23.805 31.326 54.183 1.00 79.48 186 GLU Z CA 1
ATOM 1417 C C . GLU A 1 186 ? 22.599 30.477 54.583 1.00 78.80 186 GLU Z C 1
ATOM 1418 O O . GLU A 1 186 ? 21.860 30.844 55.504 1.00 76.70 186 GLU Z O 1
ATOM 1424 N N . LEU A 1 187 ? 22.409 29.347 53.901 1.00 78.39 187 LEU Z N 1
ATOM 1425 C CA . LEU A 1 187 ? 21.131 28.617 53.959 1.00 75.26 187 LEU Z CA 1
ATOM 1426 C C . LEU A 1 187 ? 21.138 27.352 54.806 1.00 70.62 187 LEU Z C 1
ATOM 1427 O O . LEU A 1 187 ? 20.081 26.907 55.258 1.00 70.94 187 LEU Z O 1
ATOM 1432 N N . TYR A 1 188 ? 22.313 26.779 55.033 1.00 67.19 188 TYR Z N 1
ATOM 1433 C CA . TYR A 1 188 ? 22.410 25.555 55.809 1.00 66.79 188 TYR Z CA 1
ATOM 1434 C C . TYR A 1 188 ? 21.680 25.698 57.132 1.00 67.99 188 TYR Z C 1
ATOM 1435 O O . TYR A 1 188 ? 21.865 26.690 57.828 1.00 70.04 188 TYR Z O 1
ATOM 1444 N N . PRO A 1 189 ? 20.881 24.691 57.514 1.00 68.23 189 PRO Z N 1
ATOM 1445 C CA . PRO A 1 189 ? 20.629 23.391 56.908 1.00 68.60 189 PRO Z CA 1
ATOM 1446 C C . PRO A 1 189 ? 19.334 23.309 56.076 1.00 72.97 189 PRO Z C 1
ATOM 1447 O O . PRO A 1 189 ? 18.835 22.207 55.802 1.00 72.42 189 PRO Z O 1
ATOM 1451 N N . GLN A 1 190 ? 18.795 24.455 55.670 1.00 73.77 190 GLN Z N 1
ATOM 1452 C CA . GLN A 1 190 ? 17.628 24.470 54.796 1.00 72.34 190 GLN Z CA 1
ATOM 1453 C C . GLN A 1 190 ? 18.025 23.945 53.423 1.00 70.51 190 GLN Z C 1
ATOM 1454 O O . GLN A 1 190 ? 17.196 23.419 52.690 1.00 71.88 190 GLN Z O 1
ATOM 1460 N N . THR A 1 191 ? 19.294 24.130 53.079 1.00 70.31 191 THR Z N 1
ATOM 1461 C CA . THR A 1 191 ? 19.967 23.309 52.087 1.00 70.11 191 THR Z CA 1
ATOM 1462 C C . THR A 1 191 ? 20.973 22.491 52.871 1.00 70.05 191 THR Z C 1
ATOM 1463 O O . THR A 1 191 ? 21.453 22.943 53.909 1.00 72.06 191 THR Z O 1
ATOM 1467 N N . PHE A 1 192 ? 21.304 21.298 52.389 1.00 67.76 192 PHE Z N 1
ATOM 1468 C CA . PHE A 1 192 ? 22.282 20.464 53.078 1.00 67.02 192 PHE Z CA 1
ATOM 1469 C C . PHE A 1 192 ? 23.019 19.542 52.117 1.00 69.76 192 PHE Z C 1
ATOM 1470 O O . PHE A 1 192 ? 22.557 19.289 51.002 1.00 72.45 192 PHE Z O 1
ATOM 1478 N N . ASP A 1 193 ? 24.173 19.051 52.562 1.00 70.81 193 ASP Z N 1
ATOM 1479 C CA . ASP A 1 193 ? 24.978 18.106 51.789 1.00 72.96 193 ASP Z CA 1
ATOM 1480 C C . ASP A 1 193 ? 25.249 18.572 50.363 1.00 71.13 193 ASP Z C 1
ATOM 1481 O O . ASP A 1 193 ? 25.229 17.780 49.419 1.00 73.78 193 ASP Z O 1
ATOM 1486 N N . ASN A 1 194 ? 25.502 19.860 50.205 1.00 69.40 194 ASN Z N 1
ATOM 1487 C CA . ASN A 1 194 ? 25.848 20.386 48.903 1.00 73.00 194 ASN Z CA 1
ATOM 1488 C C . ASN A 1 194 ? 27.332 20.740 48.831 1.00 71.01 194 ASN Z C 1
ATOM 1489 O O . ASN A 1 194 ? 27.840 21.077 47.767 1.00 68.39 194 ASN Z O 1
ATOM 1494 N N . VAL A 1 195 ? 28.025 20.601 49.959 1.00 71.37 195 VAL Z N 1
ATOM 1495 C CA . VAL A 1 195 ? 29.422 21.001 50.091 1.00 73.52 195 VAL Z CA 1
ATOM 1496 C C . VAL A 1 195 ? 30.059 20.185 51.214 1.00 73.82 195 VAL Z C 1
ATOM 1497 O O . VAL A 1 195 ? 29.373 19.834 52.183 1.00 71.82 195 VAL Z O 1
ATOM 1501 N N . ASP A 1 196 ? 31.351 19.874 51.079 1.00 75.15 196 ASP Z N 1
ATOM 1502 C CA . ASP A 1 196 ? 32.125 19.259 52.169 1.00 75.54 196 ASP Z CA 1
ATOM 1503 C C . ASP A 1 196 ? 33.213 20.226 52.572 1.00 77.17 196 ASP Z C 1
ATOM 1504 O O . ASP A 1 196 ? 34.188 20.407 51.844 1.00 78.37 196 ASP Z O 1
ATOM 1509 N N . TRP A 1 197 ? 33.041 20.845 53.734 1.00 82.88 197 TRP Z N 1
ATOM 1510 C CA . TRP A 1 197 ? 33.991 21.842 54.217 1.00 87.18 197 TRP Z CA 1
ATOM 1511 C C . TRP A 1 197 ? 35.325 21.198 54.554 1.00 93.10 197 TRP Z C 1
ATOM 1512 O O . TRP A 1 197 ? 36.384 21.728 54.222 1.00 95.28 197 TRP Z O 1
ATOM 1523 N N . CYS A 1 198 ? 35.263 20.046 55.207 1.00 95.69 198 CYS Z N 1
ATOM 1524 C CA . CYS A 1 198 ? 36.463 19.335 55.598 1.00 97.03 198 CYS Z CA 1
ATOM 1525 C C . CYS A 1 198 ? 37.310 18.923 54.391 1.00 90.40 198 CYS Z C 1
ATOM 1526 O O . CYS A 1 198 ? 38.529 19.037 54.431 1.00 91.25 198 CYS Z O 1
ATOM 1529 N N . ASN A 1 199 ? 36.669 18.466 53.318 1.00 86.73 199 ASN Z N 1
ATOM 1530 C CA . ASN A 1 199 ? 37.399 17.909 52.174 1.00 86.22 199 ASN Z CA 1
ATOM 1531 C C . ASN A 1 199 ? 37.474 18.832 50.949 1.00 88.07 199 ASN Z C 1
ATOM 1532 O O . ASN A 1 199 ? 38.058 18.469 49.923 1.00 84.47 199 ASN Z O 1
ATOM 1537 N N . ASP A 1 200 ? 36.904 20.030 51.079 1.00 93.46 200 ASP Z N 1
ATOM 1538 C CA . ASP A 1 200 ? 36.931 21.056 50.033 1.00 95.60 200 ASP Z CA 1
ATOM 1539 C C . ASP A 1 200 ? 36.399 20.514 48.710 1.00 93.25 200 ASP Z C 1
ATOM 1540 O O . ASP A 1 200 ? 37.094 20.504 47.693 1.00 97.42 200 ASP Z O 1
ATOM 1545 N N . VAL A 1 201 ? 35.155 20.053 48.745 1.00 88.62 201 VAL Z N 1
ATOM 1546 C CA . VAL A 1 201 ? 34.506 19.491 47.574 1.00 85.71 201 VAL Z CA 1
ATOM 1547 C C . VAL A 1 201 ? 33.095 20.039 47.461 1.00 82.75 201 VAL Z C 1
ATOM 1548 O O . VAL A 1 201 ? 32.370 20.097 48.456 1.00 81.24 201 VAL Z O 1
ATOM 1552 N N . VAL A 1 202 ? 32.712 20.450 46.254 1.00 81.13 202 VAL Z N 1
ATOM 1553 C CA . VAL A 1 202 ? 31.308 20.724 45.961 1.00 80.77 202 VAL Z CA 1
ATOM 1554 C C . VAL A 1 202 ? 30.658 19.415 45.545 1.00 80.93 202 VAL Z C 1
ATOM 1555 O O . VAL A 1 202 ? 30.957 18.855 44.487 1.00 80.29 202 VAL Z O 1
ATOM 1559 N N . VAL A 1 203 ? 29.749 18.956 46.392 1.00 80.75 203 VAL Z N 1
ATOM 1560 C CA . VAL A 1 203 ? 29.141 17.650 46.258 1.00 80.16 203 VAL Z CA 1
ATOM 1561 C C . VAL A 1 203 ? 27.975 17.700 45.271 1.00 79.73 203 VAL Z C 1
ATOM 1562 O O . VAL A 1 203 ? 27.725 16.725 44.554 1.00 83.40 203 VAL Z O 1
ATOM 1566 N N . CYS A 1 204 ? 27.275 18.833 45.215 1.00 74.89 204 CYS Z N 1
ATOM 1567 C CA . CYS A 1 204 ? 26.050 18.922 44.417 1.00 73.93 204 CYS Z CA 1
ATOM 1568 C C . CYS A 1 204 ? 26.299 18.995 42.905 1.00 70.64 204 CYS Z C 1
ATOM 1569 O O . CYS A 1 204 ? 25.359 19.113 42.129 1.00 69.00 204 CYS Z O 1
ATOM 1572 N N . ILE A 1 205 ? 27.558 18.900 42.492 1.00 71.12 205 ILE Z N 1
ATOM 1573 C CA . ILE A 1 205 ? 27.926 19.027 41.089 1.00 70.87 205 ILE Z CA 1
ATOM 1574 C C . ILE A 1 205 ? 28.556 17.736 40.607 1.00 70.86 205 ILE Z C 1
ATOM 1575 O O . ILE A 1 205 ? 29.668 17.402 41.015 1.00 72.03 205 ILE Z O 1
ATOM 1580 N N . PRO A 1 206 ? 27.845 17.007 39.732 1.00 72.39 206 PRO Z N 1
ATOM 1581 C CA . PRO A 1 206 ? 28.309 15.688 39.331 1.00 75.89 206 PRO Z CA 1
ATOM 1582 C C . PRO A 1 206 ? 29.530 15.720 38.416 1.00 81.74 206 PRO Z C 1
ATOM 1583 O O . PRO A 1 206 ? 29.872 16.761 37.848 1.00 79.00 206 PRO Z O 1
ATOM 1587 N N . ASN A 1 207 ? 30.162 14.557 38.290 1.00 91.86 207 ASN Z N 1
ATOM 1588 C CA . ASN A 1 207 ? 31.419 14.383 37.573 1.00 98.36 207 ASN Z CA 1
ATOM 1589 C C . ASN A 1 207 ? 31.203 13.685 36.224 1.00 100.83 207 ASN Z C 1
ATOM 1590 O O . ASN A 1 207 ? 32.147 13.156 35.632 1.00 103.38 207 ASN Z O 1
ATOM 1595 N N . THR A 1 208 ? 29.966 13.704 35.727 1.00 101.05 208 THR Z N 1
ATOM 1596 C CA . THR A 1 208 ? 29.550 12.786 34.662 1.00 97.37 208 THR Z CA 1
ATOM 1597 C C . THR A 1 208 ? 29.108 13.467 33.367 1.00 94.10 208 THR Z C 1
ATOM 1598 O O . THR A 1 208 ? 28.696 14.627 33.379 1.00 94.08 208 THR Z O 1
ATOM 1602 N N . PRO A 1 209 ? 29.173 12.730 32.242 1.00 91.68 209 PRO Z N 1
ATOM 1603 C CA . PRO A 1 209 ? 28.743 13.228 30.932 1.00 93.91 209 PRO Z CA 1
ATOM 1604 C C . PRO A 1 209 ? 27.227 13.416 30.787 1.00 92.57 209 PRO Z C 1
ATOM 1605 O O . PRO A 1 209 ? 26.709 13.361 29.668 1.00 95.47 209 PRO Z O 1
ATOM 1609 N N . CYS A 1 210 ? 26.532 13.663 31.898 1.00 89.33 210 CYS Z N 1
ATOM 1610 C CA . CYS A 1 210 ? 25.071 13.710 31.920 1.00 84.65 210 CYS Z CA 1
ATOM 1611 C C . CYS A 1 210 ? 24.555 15.148 31.744 1.00 78.77 210 CYS Z C 1
ATOM 1612 O O . CYS A 1 210 ? 25.351 16.097 31.723 1.00 79.81 210 CYS Z O 1
ATOM 1615 N N . PRO A 1 211 ? 23.223 15.309 31.593 1.00 73.17 211 PRO Z N 1
ATOM 1616 C CA . PRO A 1 211 ? 22.593 16.640 31.485 1.00 72.31 211 PRO Z CA 1
ATOM 1617 C C . PRO A 1 211 ? 22.478 17.478 32.762 1.00 68.80 211 PRO Z C 1
ATOM 1618 O O . PRO A 1 211 ? 22.126 18.651 32.675 1.00 67.40 211 PRO Z O 1
ATOM 1622 N N . VAL A 1 212 ? 22.745 16.902 33.927 1.00 67.62 212 VAL Z N 1
ATOM 1623 C CA . VAL A 1 212 ? 22.633 17.658 35.163 1.00 67.24 212 VAL Z CA 1
ATOM 1624 C C . VAL A 1 212 ? 23.833 18.575 35.336 1.00 67.16 212 VAL Z C 1
ATOM 1625 O O . VAL A 1 212 ? 24.981 18.131 35.251 1.00 66.63 212 VAL Z O 1
ATOM 1629 N N . LEU A 1 213 ? 23.546 19.851 35.580 1.00 66.54 213 LEU Z N 1
ATOM 1630 C CA . LEU A 1 213 ? 24.566 20.828 35.937 1.00 64.98 213 LEU Z CA 1
ATOM 1631 C C . LEU A 1 213 ? 24.857 20.677 37.425 1.00 65.32 213 LEU Z C 1
ATOM 1632 O O . LEU A 1 213 ? 25.995 20.428 37.831 1.00 65.73 213 LEU Z O 1
ATOM 1637 N N . TYR A 1 214 ? 23.808 20.843 38.229 1.00 63.48 214 TYR Z N 1
ATOM 1638 C CA . TYR A 1 214 ? 23.881 20.650 39.668 1.00 64.20 214 TYR Z CA 1
ATOM 1639 C C . TYR A 1 214 ? 22.510 20.258 40.204 1.00 65.33 214 TYR Z C 1
ATOM 1640 O O . TYR A 1 214 ? 21.486 20.511 39.566 1.00 66.37 214 TYR Z O 1
ATOM 1649 N N . GLY A 1 215 ? 22.509 19.642 41.383 1.00 66.70 215 GLY Z N 1
ATOM 1650 C CA . GLY A 1 215 ? 21.284 19.341 42.116 1.00 66.48 215 GLY Z CA 1
ATOM 1651 C C . GLY A 1 215 ? 21.427 19.743 43.573 1.00 64.68 215 GLY Z C 1
ATOM 1652 O O . GLY A 1 215 ? 22.332 19.279 44.264 1.00 65.47 215 GLY Z O 1
ATOM 1653 N N . ILE A 1 216 ? 20.523 20.589 44.048 1.00 65.12 216 ILE Z N 1
ATOM 1654 C CA . ILE A 1 216 ? 20.616 21.107 45.401 1.00 65.70 216 ILE Z CA 1
ATOM 1655 C C . ILE A 1 216 ? 19.550 20.491 46.311 1.00 66.46 216 ILE Z C 1
ATOM 1656 O O . ILE A 1 216 ? 18.355 20.624 46.054 1.00 67.19 216 ILE Z O 1
ATOM 1661 N N . ARG A 1 217 ? 20.006 19.812 47.368 1.00 65.97 217 ARG Z N 1
ATOM 1662 C CA . ARG A 1 217 ? 19.126 19.192 48.361 1.00 67.12 217 ARG Z CA 1
ATOM 1663 C C . ARG A 1 217 ? 18.690 20.204 49.406 1.00 64.86 217 ARG Z C 1
ATOM 1664 O O . ARG A 1 217 ? 19.486 21.035 49.836 1.00 63.69 217 ARG Z O 1
ATOM 1672 N N . GLY A 1 218 ? 17.435 20.122 49.842 1.00 64.35 218 GLY Z N 1
ATOM 1673 C CA . GLY A 1 218 ? 16.961 21.022 50.881 1.00 62.41 218 GLY Z CA 1
ATOM 1674 C C . GLY A 1 218 ? 15.576 20.746 51.422 1.00 62.85 218 GLY Z C 1
ATOM 1675 O O . GLY A 1 218 ? 14.912 19.791 51.024 1.00 60.96 218 GLY Z O 1
ATOM 1676 N N . GLU A 1 219 ? 15.139 21.620 52.326 1.00 65.85 219 GLU Z N 1
ATOM 1677 C CA . GLU A 1 219 ? 13.918 21.407 53.103 1.00 67.33 219 GLU Z CA 1
ATOM 1678 C C . GLU A 1 219 ? 12.706 22.204 52.600 1.00 67.35 219 GLU Z C 1
ATOM 1679 O O . GLU A 1 219 ? 11.562 21.846 52.894 1.00 65.25 219 GLU Z O 1
ATOM 1685 N N . SER A 1 220 ? 12.942 23.280 51.854 1.00 67.44 220 SER Z N 1
ATOM 1686 C CA . SER A 1 220 ? 11.839 24.111 51.389 1.00 66.89 220 SER Z CA 1
ATOM 1687 C C . SER A 1 220 ? 12.064 24.570 49.979 1.00 65.86 220 SER Z C 1
ATOM 1688 O O . SER A 1 220 ? 13.201 24.624 49.495 1.00 62.58 220 SER Z O 1
ATOM 1691 N N . VAL A 1 221 ? 10.963 24.927 49.332 1.00 68.11 221 VAL Z N 1
ATOM 1692 C CA . VAL A 1 221 ? 11.023 25.473 47.986 1.00 68.89 221 VAL Z CA 1
ATOM 1693 C C . VAL A 1 221 ? 11.724 26.828 48.074 1.00 70.63 221 VAL Z C 1
ATOM 1694 O O . VAL A 1 221 ? 12.585 27.133 47.250 1.00 69.34 221 VAL Z O 1
ATOM 1698 N N . GLU A 1 222 ? 11.372 27.606 49.102 1.00 75.81 222 GLU Z N 1
ATOM 1699 C CA . GLU A 1 222 ? 11.968 28.925 49.359 1.00 78.39 222 GLU Z CA 1
ATOM 1700 C C . GLU A 1 222 ? 13.495 28.866 49.376 1.00 75.84 222 GLU Z C 1
ATOM 1701 O O . GLU A 1 222 ? 14.161 29.603 48.649 1.00 75.41 222 GLU Z O 1
ATOM 1707 N N . ALA A 1 223 ? 14.033 27.991 50.220 1.00 74.15 223 ALA Z N 1
ATOM 1708 C CA . ALA A 1 223 ? 15.480 27.831 50.369 1.00 72.73 223 ALA Z CA 1
ATOM 1709 C C . ALA A 1 223 ? 16.126 27.406 49.063 1.00 72.55 223 ALA Z C 1
ATOM 1710 O O . ALA A 1 223 ? 17.203 27.881 48.701 1.00 75.84 223 ALA Z O 1
ATOM 1712 N N . LEU A 1 224 ? 15.458 26.500 48.359 1.00 73.04 224 LEU Z N 1
ATOM 1713 C CA . LEU A 1 224 ? 16.006 25.935 47.132 1.00 72.67 224 LEU Z CA 1
ATOM 1714 C C . LEU A 1 224 ? 16.191 27.012 46.071 1.00 73.02 224 LEU Z C 1
ATOM 1715 O O . LEU A 1 224 ? 17.273 27.147 45.503 1.00 72.76 224 LEU Z O 1
ATOM 1720 N N . TYR A 1 225 ? 15.144 27.788 45.815 1.00 76.01 225 TYR Z N 1
ATOM 1721 C CA . TYR A 1 225 ? 15.231 28.871 44.835 1.00 79.22 225 TYR Z CA 1
ATOM 1722 C C . TYR A 1 225 ? 16.224 29.959 45.279 1.00 80.47 225 TYR Z C 1
ATOM 1723 O O . TYR A 1 225 ? 16.916 30.545 44.444 1.00 79.00 225 TYR Z O 1
ATOM 1732 N N . LYS A 1 226 ? 16.301 30.215 46.585 1.00 81.33 226 LYS Z N 1
ATOM 1733 C CA . LYS A 1 226 ? 17.354 31.074 47.143 1.00 82.31 226 LYS Z CA 1
ATOM 1734 C C . LYS A 1 226 ? 18.742 30.551 46.806 1.00 80.10 226 LYS Z C 1
ATOM 1735 O O . LYS A 1 226 ? 19.608 31.311 46.367 1.00 79.82 226 LYS Z O 1
ATOM 1741 N N . ALA A 1 227 ? 18.947 29.253 47.020 1.00 75.25 227 ALA Z N 1
ATOM 1742 C CA . ALA A 1 227 ? 20.196 28.606 46.638 1.00 72.77 227 ALA Z CA 1
ATOM 1743 C C . ALA A 1 227 ? 20.509 28.881 45.171 1.00 72.41 227 ALA Z C 1
ATOM 1744 O O . ALA A 1 227 ? 21.640 29.226 44.818 1.00 70.16 227 ALA Z O 1
ATOM 1746 N N . MET A 1 228 ? 19.487 28.750 44.329 1.00 78.45 228 MET Z N 1
ATOM 1747 C CA . MET A 1 228 ? 19.622 28.909 42.877 1.00 83.34 228 MET Z CA 1
ATOM 1748 C C . MET A 1 228 ? 20.133 30.293 42.459 1.00 83.37 228 MET Z C 1
ATOM 1749 O O . MET A 1 228 ? 20.979 30.405 41.565 1.00 80.77 228 MET Z O 1
ATOM 1754 N N . GLU A 1 229 ? 19.609 31.335 43.102 1.00 83.48 229 GLU Z N 1
ATOM 1755 C CA . GLU A 1 229 ? 19.920 32.721 42.740 1.00 82.43 229 GLU Z CA 1
ATOM 1756 C C . GLU A 1 229 ? 21.307 33.166 43.207 1.00 79.59 229 GLU Z C 1
ATOM 1757 O O . GLU A 1 229 ? 21.877 34.105 42.660 1.00 79.58 229 GLU Z O 1
ATOM 1759 N N . SER A 1 230 ? 21.841 32.491 44.219 1.00 78.17 230 SER Z N 1
ATOM 1760 C CA . SER A 1 230 ? 23.120 32.860 44.815 1.00 77.20 230 SER Z CA 1
ATOM 1761 C C . SER A 1 230 ? 24.284 32.153 44.144 1.00 77.15 230 SER Z C 1
ATOM 1762 O O . SER A 1 230 ? 25.442 32.538 44.306 1.00 78.21 230 SER Z O 1
ATOM 1765 N N . VAL A 1 231 ? 23.961 31.121 43.383 1.00 77.85 231 VAL Z N 1
ATOM 1766 C CA . VAL A 1 231 ? 24.953 30.225 42.820 1.00 78.33 231 VAL Z CA 1
ATOM 1767 C C . VAL A 1 231 ? 25.406 30.723 41.434 1.00 81.39 231 VAL Z C 1
ATOM 1768 O O . VAL A 1 231 ? 24.587 31.203 40.649 1.00 87.68 231 VAL Z O 1
ATOM 1772 N N . LYS A 1 232 ? 26.705 30.622 41.144 1.00 81.08 232 LYS Z N 1
ATOM 1773 C CA . LYS A 1 232 ? 27.255 31.114 39.874 1.00 82.07 232 LYS Z CA 1
ATOM 1774 C C . LYS A 1 232 ? 27.703 29.952 39.005 1.00 77.64 232 LYS Z C 1
ATOM 1775 O O . LYS A 1 232 ? 28.671 29.260 39.321 1.00 74.67 232 LYS Z O 1
ATOM 1781 N N . THR A 1 233 ? 26.998 29.756 37.897 1.00 75.32 233 THR Z N 1
ATOM 1782 C CA . THR A 1 233 ? 27.290 28.671 36.978 1.00 73.22 233 THR Z CA 1
ATOM 1783 C C . THR A 1 233 ? 27.184 29.129 35.540 1.00 75.52 233 THR Z C 1
ATOM 1784 O O . THR A 1 233 ? 26.667 30.214 35.251 1.00 79.52 233 THR Z O 1
ATOM 1788 N N . GLU A 1 234 ? 27.669 28.281 34.639 1.00 74.08 234 GLU Z N 1
ATOM 1789 C CA . GLU A 1 234 ? 27.261 28.354 33.255 1.00 76.20 234 GLU Z CA 1
ATOM 1790 C C . GLU A 1 234 ? 25.731 28.341 33.220 1.00 78.78 234 GLU Z C 1
ATOM 1791 O O . GLU A 1 234 ? 25.084 27.856 34.153 1.00 80.57 234 GLU Z O 1
ATOM 1797 N N . PRO A 1 235 ? 25.145 28.875 32.145 1.00 81.69 235 PRO Z N 1
ATOM 1798 C CA . PRO A 1 235 ? 23.687 29.014 32.077 1.00 81.82 235 PRO Z CA 1
ATOM 1799 C C . PRO A 1 235 ? 22.877 27.722 32.310 1.00 79.60 235 PRO Z C 1
ATOM 1800 O O . PRO A 1 235 ? 23.267 26.622 31.875 1.00 74.68 235 PRO Z O 1
ATOM 1804 N N . VAL A 1 236 ? 21.753 27.898 33.003 1.00 76.53 236 VAL Z N 1
ATOM 1805 C CA . VAL A 1 236 ? 20.810 26.834 33.301 1.00 74.65 236 VAL Z CA 1
ATOM 1806 C C . VAL A 1 236 ? 19.701 26.839 32.270 1.00 73.08 236 VAL Z C 1
ATOM 1807 O O . VAL A 1 236 ? 19.014 27.846 32.077 1.00 71.31 236 VAL Z O 1
ATOM 1811 N N . ASP A 1 237 ? 19.516 25.694 31.634 1.00 72.04 237 ASP Z N 1
ATOM 1812 C CA . ASP A 1 237 ? 18.493 25.524 30.623 1.00 74.04 237 ASP Z CA 1
ATOM 1813 C C . ASP A 1 237 ? 17.203 25.168 31.361 1.00 76.53 237 ASP Z C 1
ATOM 1814 O O . ASP A 1 237 ? 16.465 26.063 31.778 1.00 79.28 237 ASP Z O 1
ATOM 1819 N N . ARG A 1 238 ? 16.964 23.874 31.575 1.00 78.70 238 ARG Z N 1
ATOM 1820 C CA . ARG A 1 238 ? 15.785 23.404 32.299 1.00 77.19 238 ARG Z CA 1
ATOM 1821 C C . ARG A 1 238 ? 16.089 23.393 33.809 1.00 74.00 238 ARG Z C 1
ATOM 1822 O O . ARG A 1 238 ? 17.256 23.339 34.221 1.00 70.73 238 ARG Z O 1
ATOM 1830 N N . ARG A 1 239 ? 15.034 23.451 34.620 1.00 71.21 239 ARG Z N 1
ATOM 1831 C CA . ARG A 1 239 ? 15.146 23.416 36.083 1.00 71.75 239 ARG Z CA 1
ATOM 1832 C C . ARG A 1 239 ? 13.898 22.731 36.658 1.00 67.17 239 ARG Z C 1
ATOM 1833 O O . ARG A 1 239 ? 12.784 22.926 36.156 1.00 63.28 239 ARG Z O 1
ATOM 1841 N N . MET A 1 240 ? 14.078 21.928 37.699 1.00 63.28 240 MET Z N 1
ATOM 1842 C CA . MET A 1 240 ? 12.947 21.234 38.296 1.00 62.92 240 MET Z CA 1
ATOM 1843 C C . MET A 1 240 ? 13.211 20.889 39.753 1.00 61.81 240 MET Z C 1
ATOM 1844 O O . MET A 1 240 ? 14.331 20.556 40.142 1.00 61.49 240 MET Z O 1
ATOM 1849 N N . ILE A 1 241 ? 12.152 21.003 40.544 1.00 61.36 241 ILE Z N 1
ATOM 1850 C CA . ILE A 1 241 ? 12.148 20.607 41.934 1.00 59.96 241 ILE Z CA 1
ATOM 1851 C C . ILE A 1 241 ? 11.362 19.306 42.054 1.00 59.66 241 ILE Z C 1
ATOM 1852 O O . ILE A 1 241 ? 10.222 19.218 41.594 1.00 56.32 241 ILE Z O 1
ATOM 1857 N N . PHE A 1 242 ? 11.993 18.308 42.673 1.00 60.83 242 PHE Z N 1
ATOM 1858 C CA . PHE A 1 242 ? 11.377 17.018 42.961 1.00 57.02 242 PHE Z CA 1
ATOM 1859 C C . PHE A 1 242 ? 11.263 16.820 44.458 1.00 57.08 242 PHE Z C 1
ATOM 1860 O O . PHE A 1 242 ? 12.191 17.141 45.201 1.00 54.29 242 PHE Z O 1
ATOM 1868 N N . VAL A 1 243 ? 10.136 16.276 44.897 1.00 58.42 243 VAL Z N 1
ATOM 1869 C CA . VAL A 1 243 ? 10.064 15.720 46.239 1.00 62.05 243 VAL Z CA 1
ATOM 1870 C C . VAL A 1 243 ? 10.723 14.342 46.157 1.00 60.20 243 VAL Z C 1
ATOM 1871 O O . VAL A 1 243 ? 10.456 13.561 45.237 1.00 56.19 243 VAL Z O 1
ATOM 1875 N N . THR A 1 244 ? 11.604 14.062 47.108 1.00 59.65 244 THR Z N 1
ATOM 1876 C CA . THR A 1 244 ? 12.491 12.907 47.017 1.00 60.24 244 THR Z CA 1
ATOM 1877 C C . THR A 1 244 ? 12.446 12.114 48.308 1.00 61.05 244 THR Z C 1
ATOM 1878 O O . THR A 1 244 ? 12.020 12.626 49.343 1.00 57.12 244 THR Z O 1
ATOM 1882 N N . ASN A 1 245 ? 12.890 10.861 48.241 1.00 64.11 245 ASN Z N 1
ATOM 1883 C CA . ASN A 1 245 ? 13.161 10.089 49.455 1.00 63.81 245 ASN Z CA 1
ATOM 1884 C C . ASN A 1 245 ? 14.648 10.115 49.830 1.00 60.87 245 ASN Z C 1
ATOM 1885 O O . ASN A 1 245 ? 15.116 9.298 50.622 1.00 59.36 245 ASN Z O 1
ATOM 1890 N N . HIS A 1 246 ? 15.381 11.070 49.271 1.00 60.31 246 HIS Z N 1
ATOM 1891 C CA . HIS A 1 246 ? 16.754 11.318 49.695 1.00 62.50 246 HIS Z CA 1
ATOM 1892 C C . HIS A 1 246 ? 16.823 11.693 51.145 1.00 62.14 246 HIS Z C 1
ATOM 1893 O O . HIS A 1 246 ? 15.952 12.399 51.645 1.00 68.17 246 HIS Z O 1
ATOM 1900 N N . ALA A 1 247 ? 17.880 11.245 51.808 1.00 63.19 247 ALA Z N 1
ATOM 1901 C CA . ALA A 1 247 ? 18.176 11.655 53.179 1.00 61.95 247 ALA Z CA 1
ATOM 1902 C C . ALA A 1 247 ? 17.105 11.234 54.195 1.00 62.24 247 ALA Z C 1
ATOM 1903 O O . ALA A 1 247 ? 16.846 11.947 55.165 1.00 67.38 247 ALA Z O 1
ATOM 1905 N N . THR A 1 248 ? 16.506 10.065 53.987 1.00 60.49 248 THR Z N 1
ATOM 1906 C CA . THR A 1 248 ? 15.451 9.563 54.870 1.00 60.63 248 THR Z CA 1
ATOM 1907 C C . THR A 1 248 ? 15.748 8.216 55.543 1.00 60.91 248 THR Z C 1
ATOM 1908 O O . THR A 1 248 ? 14.958 7.772 56.377 1.00 57.23 248 THR Z O 1
ATOM 1912 N N . ASP A 1 249 ? 16.859 7.567 55.179 1.00 61.35 249 ASP Z N 1
ATOM 1913 C CA . ASP A 1 249 ? 17.166 6.195 55.622 1.00 59.05 249 ASP Z CA 1
ATOM 1914 C C . ASP A 1 249 ? 16.028 5.237 55.298 1.00 60.37 249 ASP Z C 1
ATOM 1915 O O . ASP A 1 249 ? 15.821 4.259 56.011 1.00 59.35 249 ASP Z O 1
ATOM 1920 N N . MET A 1 250 ? 15.289 5.504 54.225 1.00 63.03 250 MET Z N 1
ATOM 1921 C CA . MET A 1 250 ? 14.105 4.700 53.909 1.00 65.17 250 MET Z CA 1
ATOM 1922 C C . MET A 1 250 ? 14.498 3.266 53.518 1.00 64.01 250 MET Z C 1
ATOM 1923 O O . MET A 1 250 ? 13.677 2.354 53.543 1.00 65.89 250 MET Z O 1
ATOM 1928 N N . HIS A 1 251 ? 15.765 3.082 53.170 1.00 60.82 251 HIS Z N 1
ATOM 1929 C CA . HIS A 1 251 ? 16.293 1.794 52.733 1.00 60.71 251 HIS Z CA 1
ATOM 1930 C C . HIS A 1 251 ? 16.682 0.865 53.867 1.00 60.27 251 HIS Z C 1
ATOM 1931 O O . HIS A 1 251 ? 16.995 -0.303 53.629 1.00 60.94 251 HIS Z O 1
ATOM 1938 N N . LEU A 1 252 ? 16.650 1.373 55.094 1.00 59.48 252 LEU Z N 1
ATOM 1939 C CA . LEU A 1 252 ? 17.179 0.639 56.226 1.00 60.30 252 LEU Z CA 1
ATOM 1940 C C . LEU A 1 252 ? 16.172 -0.331 56.830 1.00 63.62 252 LEU Z C 1
ATOM 1941 O O . LEU A 1 252 ? 15.063 0.050 57.215 1.00 66.00 252 LEU Z O 1
ATOM 1946 N N . ILE A 1 253 ? 16.595 -1.590 56.894 1.00 63.53 253 ILE Z N 1
ATOM 1947 C CA . ILE A 1 253 ? 15.880 -2.649 57.571 1.00 64.84 253 ILE Z CA 1
ATOM 1948 C C . ILE A 1 253 ? 16.473 -2.770 58.969 1.00 66.93 253 ILE Z C 1
ATOM 1949 O O . ILE A 1 253 ? 17.670 -2.998 59.109 1.00 70.65 253 ILE Z O 1
ATOM 1954 N N . GLY A 1 254 ? 15.642 -2.616 59.996 1.00 66.18 254 GLY Z N 1
ATOM 1955 C CA . GLY A 1 254 ? 16.092 -2.765 61.379 1.00 68.28 254 GLY Z CA 1
ATOM 1956 C C . GLY A 1 254 ? 16.278 -4.229 61.733 1.00 69.40 254 GLY Z C 1
ATOM 1957 O O . GLY A 1 254 ? 15.633 -5.102 61.144 1.00 67.64 254 GLY Z O 1
ATOM 1958 N N . GLU A 1 255 ? 17.166 -4.494 62.691 1.00 72.94 255 GLU Z N 1
ATOM 1959 C CA . GLU A 1 255 ? 17.494 -5.867 63.107 1.00 73.51 255 GLU Z CA 1
ATOM 1960 C C . GLU A 1 255 ? 16.267 -6.666 63.557 1.00 72.51 255 GLU Z C 1
ATOM 1961 O O . GLU A 1 255 ? 16.110 -7.830 63.182 1.00 70.98 255 GLU Z O 1
ATOM 1967 N N . GLU A 1 256 ? 15.394 -6.034 64.340 1.00 70.73 256 GLU Z N 1
ATOM 1968 C CA . GLU A 1 256 ? 14.145 -6.668 64.791 1.00 73.78 256 GLU Z CA 1
ATOM 1969 C C . GLU A 1 256 ? 13.293 -7.247 63.664 1.00 73.81 256 GLU Z C 1
ATOM 1970 O O . GLU A 1 256 ? 12.521 -8.179 63.882 1.00 76.48 256 GLU Z O 1
ATOM 1976 N N . GLU A 1 257 ? 13.430 -6.689 62.465 1.00 73.61 257 GLU Z N 1
ATOM 1977 C CA . GLU A 1 257 ? 12.580 -7.068 61.352 1.00 72.43 257 GLU Z CA 1
ATOM 1978 C C . GLU A 1 257 ? 12.944 -8.392 60.713 1.00 74.20 257 GLU Z C 1
ATOM 1979 O O . GLU A 1 257 ? 12.207 -8.871 59.858 1.00 76.85 257 GLU Z O 1
ATOM 1985 N N . VAL A 1 258 ? 14.057 -8.998 61.103 1.00 75.45 258 VAL Z N 1
ATOM 1986 C CA . VAL A 1 258 ? 14.628 -10.023 60.250 1.00 76.86 258 VAL Z CA 1
ATOM 1987 C C . VAL A 1 258 ? 15.303 -11.179 61.006 1.00 79.20 258 VAL Z C 1
ATOM 1988 O O . VAL A 1 258 ? 15.777 -11.004 62.130 1.00 76.38 258 VAL Z O 1
ATOM 1992 N N . HIS A 1 259 ? 15.304 -12.361 60.375 1.00 85.49 259 HIS Z N 1
ATOM 1993 C CA . HIS A 1 259 ? 15.895 -13.592 60.927 1.00 88.26 259 HIS Z CA 1
ATOM 1994 C C . HIS A 1 259 ? 17.385 -13.666 60.674 1.00 84.04 259 HIS Z C 1
ATOM 1995 O O . HIS A 1 259 ? 18.156 -13.877 61.598 1.00 88.82 259 HIS Z O 1
ATOM 2002 N N . ARG A 1 260 ? 17.759 -13.559 59.400 1.00 79.35 260 ARG Z N 1
ATOM 2003 C CA . ARG A 1 260 ? 19.152 -13.604 58.955 1.00 77.33 260 ARG Z CA 1
ATOM 2004 C C . ARG A 1 260 ? 19.473 -12.291 58.262 1.00 76.85 260 ARG Z C 1
ATOM 2005 O O . ARG A 1 260 ? 18.573 -11.525 57.944 1.00 77.66 260 ARG Z O 1
ATOM 2007 N N . LEU A 1 261 ? 20.755 -12.030 58.029 1.00 75.68 261 LEU Z N 1
ATOM 2008 C CA . LEU A 1 261 ? 21.168 -10.892 57.208 1.00 72.82 261 LEU Z CA 1
ATOM 2009 C C . LEU A 1 261 ? 21.508 -11.383 55.825 1.00 74.75 261 LEU Z C 1
ATOM 2010 O O . LEU A 1 261 ? 22.010 -12.495 55.668 1.00 80.99 261 LEU Z O 1
ATOM 2015 N N . GLU A 1 262 ? 21.238 -10.550 54.825 1.00 76.74 262 GLU Z N 1
ATOM 2016 C CA . GLU A 1 262 ? 21.591 -10.858 53.443 1.00 78.31 262 GLU Z CA 1
ATOM 2017 C C . GLU A 1 262 ? 22.385 -9.725 52.817 1.00 74.65 262 GLU Z C 1
ATOM 2018 O O . GLU A 1 262 ? 22.286 -8.569 53.232 1.00 73.31 262 GLU Z O 1
ATOM 2024 N N . ASN A 1 263 ? 23.175 -10.072 51.810 1.00 74.16 263 ASN Z N 1
ATOM 2025 C CA . ASN A 1 263 ? 23.772 -9.074 50.945 1.00 75.21 263 ASN Z CA 1
ATOM 2026 C C . ASN A 1 263 ? 22.688 -8.443 50.097 1.00 75.68 263 ASN Z C 1
ATOM 2027 O O . ASN A 1 263 ? 21.575 -8.974 49.976 1.00 75.01 263 ASN Z O 1
ATOM 2032 N N . TYR A 1 264 ? 23.030 -7.299 49.516 1.00 75.60 264 TYR Z N 1
ATOM 2033 C CA . TYR A 1 264 ? 22.097 -6.498 48.730 1.00 75.87 264 TYR Z CA 1
ATOM 2034 C C . TYR A 1 264 ? 20.901 -5.953 49.535 1.00 72.23 264 TYR Z C 1
ATOM 2035 O O . TYR A 1 264 ? 19.846 -5.663 48.963 1.00 72.67 264 TYR Z O 1
ATOM 2044 N N . ARG A 1 265 ? 21.081 -5.816 50.852 1.00 65.81 265 ARG Z N 1
ATOM 2045 C CA . ARG A 1 265 ? 20.123 -5.136 51.728 1.00 63.89 265 ARG Z CA 1
ATOM 2046 C C . ARG A 1 265 ? 20.910 -4.271 52.711 1.00 63.34 265 ARG Z C 1
ATOM 2047 O O . ARG A 1 265 ? 22.108 -4.499 52.916 1.00 58.91 265 ARG Z O 1
ATOM 2055 N N . SER A 1 266 ? 20.228 -3.293 53.317 1.00 61.79 266 SER Z N 1
ATOM 2056 C CA . SER A 1 266 ? 20.859 -2.334 54.236 1.00 58.07 266 SER Z CA 1
ATOM 2057 C C . SER A 1 266 ? 20.186 -2.384 55.596 1.00 57.97 266 SER Z C 1
ATOM 2058 O O . SER A 1 266 ? 18.973 -2.591 55.683 1.00 56.08 266 SER Z O 1
ATOM 2061 N N . TYR A 1 267 ? 20.975 -2.184 56.653 1.00 57.18 267 TYR Z N 1
ATOM 2062 C CA . TYR A 1 267 ? 20.512 -2.438 58.016 1.00 57.84 267 TYR Z CA 1
ATOM 2063 C C . TYR A 1 267 ? 20.901 -1.375 59.050 1.00 59.82 267 TYR Z C 1
ATOM 2064 O O . TYR A 1 267 ? 21.903 -0.678 58.901 1.00 61.29 267 TYR Z O 1
ATOM 2073 N N . ARG A 1 268 ? 20.064 -1.247 60.079 1.00 60.79 268 ARG Z N 1
ATOM 2074 C CA . ARG A 1 268 ? 20.457 -0.664 61.350 1.00 66.18 268 ARG Z CA 1
ATOM 2075 C C . ARG A 1 268 ? 20.480 -1.828 62.329 1.00 67.26 268 ARG Z C 1
ATOM 2076 O O . ARG A 1 268 ? 19.467 -2.514 62.501 1.00 66.01 268 ARG Z O 1
ATOM 2084 N N . LEU A 1 269 ? 21.617 -2.053 62.973 1.00 69.26 269 LEU Z N 1
ATOM 2085 C CA . LEU A 1 269 ? 21.697 -3.111 63.974 1.00 73.50 269 LEU Z CA 1
ATOM 2086 C C . LEU A 1 269 ? 22.724 -2.821 65.052 1.00 72.84 269 LEU Z C 1
ATOM 2087 O O . LEU A 1 269 ? 23.767 -2.232 64.784 1.00 73.03 269 LEU Z O 1
ATOM 2092 N N . ARG A 1 270 ? 22.400 -3.224 66.275 1.00 73.90 270 ARG Z N 1
ATOM 2093 C CA . ARG A 1 270 ? 23.261 -2.996 67.418 1.00 77.49 270 ARG Z CA 1
ATOM 2094 C C . ARG A 1 270 ? 24.082 -4.242 67.646 1.00 80.75 270 ARG Z C 1
ATOM 2095 O O . ARG A 1 270 ? 23.655 -5.356 67.326 1.00 79.98 270 ARG Z O 1
ATOM 2097 N N . GLY A 1 271 ? 25.274 -4.033 68.186 1.00 86.38 271 GLY Z N 1
ATOM 2098 C CA . GLY A 1 271 ? 26.175 -5.118 68.536 1.00 90.03 271 GLY Z CA 1
ATOM 2099 C C . GLY A 1 271 ? 27.207 -4.587 69.502 1.00 92.79 271 GLY Z C 1
ATOM 2100 O O . GLY A 1 271 ? 27.177 -3.406 69.864 1.00 93.37 271 GLY Z O 1
ATOM 2101 N N . ARG A 1 272 ? 28.109 -5.459 69.933 1.00 94.08 272 ARG Z N 1
ATOM 2102 C CA . ARG A 1 272 ? 29.252 -5.031 70.730 1.00 92.56 272 ARG Z CA 1
ATOM 2103 C C . ARG A 1 272 ? 30.518 -5.580 70.117 1.00 82.60 272 ARG Z C 1
ATOM 2104 O O . ARG A 1 272 ? 30.575 -6.746 69.725 1.00 76.22 272 ARG Z O 1
ATOM 2112 N N . VAL A 1 273 ? 31.523 -4.715 70.041 1.00 81.08 273 VAL Z N 1
ATOM 2113 C CA . VAL A 1 273 ? 32.767 -5.007 69.336 1.00 81.49 273 VAL Z CA 1
ATOM 2114 C C . VAL A 1 273 ? 33.399 -6.299 69.838 1.00 78.79 273 VAL Z C 1
ATOM 2115 O O . VAL A 1 273 ? 33.546 -6.496 71.044 1.00 74.46 273 VAL Z O 1
ATOM 2119 N N . THR A 1 274 ? 33.751 -7.178 68.906 1.00 78.55 274 THR Z N 1
ATOM 2120 C CA . THR A 1 274 ? 34.571 -8.338 69.212 1.00 81.39 274 THR Z CA 1
ATOM 2121 C C . THR A 1 274 ? 35.955 -8.100 68.633 1.00 87.01 274 THR Z C 1
ATOM 2122 O O . THR A 1 274 ? 36.859 -7.680 69.350 1.00 90.43 274 THR Z O 1
ATOM 2126 N N . LEU A 1 275 ? 36.112 -8.326 67.333 1.00 94.05 275 LEU Z N 1
ATOM 2127 C CA . LEU A 1 275 ? 37.402 -8.123 66.685 1.00 100.72 275 LEU Z CA 1
ATOM 2128 C C . LEU A 1 275 ? 37.662 -6.629 66.508 1.00 102.72 275 LEU Z C 1
ATOM 2129 O O . LEU A 1 275 ? 36.958 -5.956 65.754 1.00 106.06 275 LEU Z O 1
ATOM 2134 N N . GLU A 1 276 ? 38.669 -6.120 67.216 1.00 104.32 276 GLU Z N 1
ATOM 2135 C CA . GLU A 1 276 ? 38.989 -4.688 67.203 1.00 104.92 276 GLU Z CA 1
ATOM 2136 C C . GLU A 1 276 ? 39.439 -4.192 65.818 1.00 97.55 276 GLU Z C 1
ATOM 2137 O O . GLU A 1 276 ? 39.864 -4.989 64.972 1.00 96.50 276 GLU Z O 1
ATOM 2143 N N . PRO A 1 277 ? 39.327 -2.870 65.578 1.00 89.47 277 PRO Z N 1
ATOM 2144 C CA . PRO A 1 277 ? 39.544 -2.382 64.222 1.00 86.95 277 PRO Z CA 1
ATOM 2145 C C . PRO A 1 277 ? 40.963 -2.589 63.727 1.00 88.15 277 PRO Z C 1
ATOM 2146 O O . PRO A 1 277 ? 41.903 -2.599 64.520 1.00 89.42 277 PRO Z O 1
ATOM 2150 N N . TYR A 1 278 ? 41.102 -2.754 62.417 1.00 90.57 278 TYR Z N 1
ATOM 2151 C CA . TYR A 1 278 ? 42.409 -2.910 61.805 1.00 94.04 278 TYR Z CA 1
ATOM 2152 C C . TYR A 1 278 ? 42.407 -2.396 60.362 1.00 98.28 278 TYR Z C 1
ATOM 2153 O O . TYR A 1 278 ? 41.494 -2.693 59.585 1.00 96.62 278 TYR Z O 1
ATOM 2162 N N . ASP A 1 279 ? 43.434 -1.620 60.012 1.00 100.44 279 ASP Z N 1
ATOM 2163 C CA . ASP A 1 279 ? 43.549 -1.065 58.663 1.00 101.65 279 ASP Z CA 1
ATOM 2164 C C . ASP A 1 279 ? 43.813 -2.186 57.666 1.00 104.17 279 ASP Z C 1
ATOM 2165 O O . ASP A 1 279 ? 44.025 -3.333 58.064 1.00 105.31 279 ASP Z O 1
ATOM 2170 N N . ILE A 1 280 ? 43.784 -1.868 56.375 1.00 107.54 280 ILE Z N 1
ATOM 2171 C CA . ILE A 1 280 ? 44.029 -2.895 55.366 1.00 112.57 280 ILE Z CA 1
ATOM 2172 C C . ILE A 1 280 ? 44.508 -2.348 54.017 1.00 117.85 280 ILE Z C 1
ATOM 2173 O O . ILE A 1 280 ? 44.318 -1.177 53.683 1.00 112.25 280 ILE Z O 1
ATOM 2178 N N . GLU A 1 281 ? 45.156 -3.244 53.282 1.00 127.70 281 GLU Z N 1
ATOM 2179 C CA . GLU A 1 281 ? 45.596 -3.076 51.893 1.00 133.37 281 GLU Z CA 1
ATOM 2180 C C . GLU A 1 281 ? 45.321 -1.726 51.178 1.00 130.60 281 GLU Z C 1
ATOM 2181 O O . GLU A 1 281 ? 46.252 -1.156 50.609 1.00 135.72 281 GLU Z O 1
ATOM 2187 N N . GLY A 1 282 ? 44.087 -1.213 51.208 1.00 121.94 282 GLY Z N 1
ATOM 2188 C CA . GLY A 1 282 ? 43.729 -0.008 50.425 1.00 119.41 282 GLY Z CA 1
ATOM 2189 C C . GLY A 1 282 ? 43.386 1.306 51.136 1.00 117.45 282 GLY Z C 1
ATOM 2190 O O . GLY A 1 282 ? 42.996 2.277 50.477 1.00 110.49 282 GLY Z O 1
ATOM 2191 N N . GLY A 1 283 ? 43.540 1.356 52.459 1.00 115.94 283 GLY Z N 1
ATOM 2192 C CA . GLY A 1 283 ? 43.125 2.526 53.259 1.00 113.46 283 GLY Z CA 1
ATOM 2193 C C . GLY A 1 283 ? 41.802 2.317 53.993 1.00 110.62 283 GLY Z C 1
ATOM 2194 O O . GLY A 1 283 ? 41.078 3.276 54.279 1.00 107.83 283 GLY Z O 1
ATOM 2195 N N . HIS A 1 284 ? 41.510 1.057 54.319 1.00 106.95 284 HIS Z N 1
ATOM 2196 C CA . HIS A 1 284 ? 40.217 0.634 54.864 1.00 98.17 284 HIS Z CA 1
ATOM 2197 C C . HIS A 1 284 ? 40.394 0.075 56.269 1.00 91.86 284 HIS Z C 1
ATOM 2198 O O . HIS A 1 284 ? 41.433 -0.492 56.589 1.00 97.26 284 HIS Z O 1
ATOM 2205 N N . VAL A 1 285 ? 39.356 0.206 57.087 1.00 83.80 285 VAL Z N 1
ATOM 2206 C CA . VAL A 1 285 ? 39.440 -0.067 58.516 1.00 81.47 285 VAL Z CA 1
ATOM 2207 C C . VAL A 1 285 ? 38.323 -1.032 58.909 1.00 82.52 285 VAL Z C 1
ATOM 2208 O O . VAL A 1 285 ? 37.168 -0.630 58.953 1.00 85.34 285 VAL Z O 1
ATOM 2212 N N . PHE A 1 286 ? 38.653 -2.290 59.202 1.00 84.17 286 PHE Z N 1
ATOM 2213 C CA . PHE A 1 286 ? 37.625 -3.294 59.520 1.00 84.99 286 PHE Z CA 1
ATOM 2214 C C . PHE A 1 286 ? 37.527 -3.577 61.000 1.00 83.25 286 PHE Z C 1
ATOM 2215 O O . PHE A 1 286 ? 38.455 -3.318 61.753 1.00 84.51 286 PHE Z O 1
ATOM 2223 N N . PHE A 1 287 ? 36.391 -4.136 61.396 1.00 80.16 287 PHE Z N 1
ATOM 2224 C CA . PHE A 1 287 ? 36.216 -4.649 62.737 1.00 78.51 287 PHE Z CA 1
ATOM 2225 C C . PHE A 1 287 ? 35.005 -5.563 62.754 1.00 78.13 287 PHE Z C 1
ATOM 2226 O O . PHE A 1 287 ? 34.417 -5.827 61.706 1.00 79.54 287 PHE Z O 1
ATOM 2234 N N . GLU A 1 288 ? 34.662 -6.066 63.935 1.00 78.82 288 GLU Z N 1
ATOM 2235 C CA . GLU A 1 288 ? 33.579 -7.024 64.088 1.00 82.17 288 GLU Z CA 1
ATOM 2236 C C . GLU A 1 288 ? 32.840 -6.784 65.374 1.00 79.72 288 GLU Z C 1
ATOM 2237 O O . GLU A 1 288 ? 33.391 -6.257 66.339 1.00 75.72 288 GLU Z O 1
ATOM 2243 N N . ILE A 1 289 ? 31.593 -7.229 65.378 1.00 77.87 289 ILE Z N 1
ATOM 2244 C CA . ILE A 1 289 ? 30.691 -7.035 66.492 1.00 78.48 289 ILE Z CA 1
ATOM 2245 C C . ILE A 1 289 ? 29.894 -8.329 66.649 1.00 80.33 289 ILE Z C 1
ATOM 2246 O O . ILE A 1 289 ? 29.673 -9.049 65.664 1.00 73.69 289 ILE Z O 1
ATOM 2251 N N . ASP A 1 290 ? 29.479 -8.640 67.875 1.00 83.42 290 ASP Z N 1
ATOM 2252 C CA . ASP A 1 290 ? 28.600 -9.787 68.094 1.00 89.82 290 ASP Z CA 1
ATOM 2253 C C . ASP A 1 290 ? 27.161 -9.307 68.160 1.00 87.45 290 ASP Z C 1
ATOM 2254 O O . ASP A 1 290 ? 26.834 -8.391 68.924 1.00 85.20 290 ASP Z O 1
ATOM 2259 N N . THR A 1 291 ? 26.309 -9.952 67.366 1.00 85.50 291 THR Z N 1
ATOM 2260 C CA . THR A 1 291 ? 24.904 -9.583 67.266 1.00 84.16 291 THR Z CA 1
ATOM 2261 C C . THR A 1 291 ? 23.982 -10.781 67.352 1.00 83.67 291 THR Z C 1
ATOM 2262 O O . THR A 1 291 ? 24.398 -11.930 67.174 1.00 83.19 291 THR Z O 1
ATOM 2266 N N . LYS A 1 292 ? 22.715 -10.471 67.602 1.00 83.10 292 LYS Z N 1
ATOM 2267 C CA . LYS A 1 292 ? 21.593 -11.397 67.471 1.00 84.04 292 LYS Z CA 1
ATOM 2268 C C . LYS A 1 292 ? 21.804 -12.455 66.369 1.00 81.39 292 LYS Z C 1
ATOM 2269 O O . LYS A 1 292 ? 21.493 -13.633 66.557 1.00 79.21 292 LYS Z O 1
ATOM 2275 N N . PHE A 1 293 ? 22.358 -12.022 65.238 1.00 80.66 293 PHE Z N 1
ATOM 2276 C CA . PHE A 1 293 ? 22.617 -12.891 64.089 1.00 81.14 293 PHE Z CA 1
ATOM 2277 C C . PHE A 1 293 ? 24.035 -13.479 64.115 1.00 81.68 293 PHE Z C 1
ATOM 2278 O O . PHE A 1 293 ? 24.485 -14.062 63.130 1.00 77.60 293 PHE Z O 1
ATOM 2286 N N . GLY A 1 294 ? 24.734 -13.326 65.236 1.00 81.88 294 GLY Z N 1
ATOM 2287 C CA . GLY A 1 294 ? 26.092 -13.832 65.374 1.00 83.64 294 GLY Z CA 1
ATOM 2288 C C . GLY A 1 294 ? 27.125 -12.769 65.066 1.00 84.60 294 GLY Z C 1
ATOM 2289 O O . GLY A 1 294 ? 26.922 -11.594 65.366 1.00 85.24 294 GLY Z O 1
ATOM 2290 N N . SER A 1 295 ? 28.232 -13.191 64.462 1.00 84.27 295 SER Z N 1
ATOM 2291 C CA . SER A 1 295 ? 29.366 -12.312 64.197 1.00 84.79 295 SER Z CA 1
ATOM 2292 C C . SER A 1 295 ? 29.212 -11.600 62.854 1.00 81.74 295 SER Z C 1
ATOM 2293 O O . SER A 1 295 ? 28.960 -12.239 61.827 1.00 74.67 295 SER Z O 1
ATOM 2296 N N . VAL A 1 296 ? 29.382 -10.276 62.872 1.00 82.60 296 VAL Z N 1
ATOM 2297 C CA . VAL A 1 296 ? 29.180 -9.444 61.680 1.00 82.55 296 VAL Z CA 1
ATOM 2298 C C . VAL A 1 296 ? 30.335 -8.464 61.442 1.00 80.17 296 VAL Z C 1
ATOM 2299 O O . VAL A 1 296 ? 30.777 -7.763 62.355 1.00 75.57 296 VAL Z O 1
ATOM 2303 N N . LYS A 1 297 ? 30.784 -8.406 60.191 1.00 82.09 297 LYS Z N 1
ATOM 2304 C CA . LYS A 1 297 ? 31.923 -7.591 59.797 1.00 86.79 297 LYS Z CA 1
ATOM 2305 C C . LYS A 1 297 ? 31.406 -6.209 59.453 1.00 84.05 297 LYS Z C 1
ATOM 2306 O O . LYS A 1 297 ? 30.452 -6.078 58.693 1.00 82.73 297 LYS Z O 1
ATOM 2312 N N . CYS A 1 298 ? 32.032 -5.184 60.017 1.00 81.72 298 CYS Z N 1
ATOM 2313 C CA . CYS A 1 298 ? 31.739 -3.807 59.649 1.00 78.24 298 CYS Z CA 1
ATOM 2314 C C . CYS A 1 298 ? 32.971 -3.159 59.062 1.00 78.44 298 CYS Z C 1
ATOM 2315 O O . CYS A 1 298 ? 34.099 -3.541 59.392 1.00 77.20 298 CYS Z O 1
ATOM 2318 N N . ALA A 1 299 ? 32.743 -2.165 58.207 1.00 76.33 299 ALA Z N 1
ATOM 2319 C CA . ALA A 1 299 ? 33.811 -1.559 57.422 1.00 76.81 299 ALA Z CA 1
ATOM 2320 C C . ALA A 1 299 ? 33.624 -0.054 57.215 1.00 78.31 299 ALA Z C 1
ATOM 2321 O O . ALA A 1 299 ? 32.527 0.411 56.906 1.00 78.50 299 ALA Z O 1
ATOM 2323 N N . ALA A 1 300 ? 34.721 0.684 57.392 1.00 79.94 300 ALA Z N 1
ATOM 2324 C CA . ALA A 1 300 ? 34.832 2.091 57.011 1.00 78.92 300 ALA Z CA 1
ATOM 2325 C C . ALA A 1 300 ? 35.889 2.216 55.912 1.00 81.25 300 ALA Z C 1
ATOM 2326 O O . ALA A 1 300 ? 37.089 2.246 56.200 1.00 84.10 300 ALA Z O 1
ATOM 2328 N N . PHE A 1 301 ? 35.443 2.288 54.659 1.00 82.37 301 PHE Z N 1
ATOM 2329 C CA . PHE A 1 301 ? 36.353 2.288 53.512 1.00 84.07 301 PHE Z CA 1
ATOM 2330 C C . PHE A 1 301 ? 37.081 3.626 53.399 1.00 84.28 301 PHE Z C 1
ATOM 2331 O O . PHE A 1 301 ? 36.752 4.580 54.101 1.00 81.70 301 PHE Z O 1
ATOM 2339 N N . GLU A 1 302 ? 38.054 3.692 52.497 1.00 86.74 302 GLU Z N 1
ATOM 2340 C CA . GLU A 1 302 ? 38.957 4.832 52.387 1.00 89.82 302 GLU Z CA 1
ATOM 2341 C C . GLU A 1 302 ? 38.204 6.115 52.054 1.00 87.79 302 GLU Z C 1
ATOM 2342 O O . GLU A 1 302 ? 38.480 7.157 52.650 1.00 91.02 302 GLU Z O 1
ATOM 2348 N N . PRO A 1 303 ? 37.236 6.046 51.117 1.00 84.41 303 PRO Z N 1
ATOM 2349 C CA . PRO A 1 303 ? 36.524 7.267 50.709 1.00 83.66 303 PRO Z CA 1
ATOM 2350 C C . PRO A 1 303 ? 35.696 7.974 51.802 1.00 83.71 303 PRO Z C 1
ATOM 2351 O O . PRO A 1 303 ? 35.101 9.019 51.526 1.00 84.23 303 PRO Z O 1
ATOM 2355 N N . THR A 1 304 ? 35.660 7.413 53.013 1.00 81.16 304 THR Z N 1
ATOM 2356 C CA . THR A 1 304 ? 34.981 8.029 54.154 1.00 75.78 304 THR Z CA 1
ATOM 2357 C C . THR A 1 304 ? 35.942 8.918 54.945 1.00 78.35 304 THR Z C 1
ATOM 2358 O O . THR A 1 304 ? 35.537 9.594 55.892 1.00 77.20 304 THR Z O 1
ATOM 2362 N N . LYS A 1 305 ? 37.220 8.877 54.571 1.00 80.66 305 LYS Z N 1
ATOM 2363 C CA . LYS A 1 305 ? 38.212 9.850 55.021 1.00 79.81 305 LYS Z CA 1
ATOM 2364 C C . LYS A 1 305 ? 38.320 9.926 56.543 1.00 79.15 305 LYS Z C 1
ATOM 2365 O O . LYS A 1 305 ? 38.645 8.930 57.184 1.00 84.34 305 LYS Z O 1
ATOM 2371 N N . GLN A 1 306 ? 38.019 11.091 57.116 1.00 79.52 306 GLN Z N 1
ATOM 2372 C CA . GLN A 1 306 ? 38.230 11.351 58.539 1.00 82.51 306 GLN Z CA 1
ATOM 2373 C C . GLN A 1 306 ? 37.335 10.475 59.407 1.00 80.11 306 GLN Z C 1
ATOM 2374 O O . GLN A 1 306 ? 37.631 10.250 60.577 1.00 78.78 306 GLN Z O 1
ATOM 2380 N N . PHE A 1 307 ? 36.229 10.001 58.838 1.00 77.01 307 PHE Z N 1
ATOM 2381 C CA . PHE A 1 307 ? 35.319 9.103 59.547 1.00 76.64 307 PHE Z CA 1
ATOM 2382 C C . PHE A 1 307 ? 36.024 7.836 60.046 1.00 76.94 307 PHE Z C 1
ATOM 2383 O O . PHE A 1 307 ? 35.587 7.229 61.024 1.00 75.46 307 PHE Z O 1
ATOM 2391 N N . ARG A 1 308 ? 37.109 7.444 59.377 1.00 78.06 308 ARG Z N 1
ATOM 2392 C CA . ARG A 1 308 ? 37.915 6.299 59.810 1.00 78.06 308 ARG Z CA 1
ATOM 2393 C C . ARG A 1 308 ? 38.573 6.542 61.158 1.00 81.56 308 ARG Z C 1
ATOM 2394 O O . ARG A 1 308 ? 38.783 5.607 61.932 1.00 80.17 308 ARG Z O 1
ATOM 2402 N N . ASN A 1 309 ? 38.902 7.800 61.428 1.00 83.76 309 ASN Z N 1
ATOM 2403 C CA . ASN A 1 309 ? 39.533 8.173 62.690 1.00 87.66 309 ASN Z CA 1
ATOM 2404 C C . ASN A 1 309 ? 38.714 7.741 63.904 1.00 87.09 309 ASN Z C 1
ATOM 2405 O O . ASN A 1 309 ? 39.254 7.129 64.827 1.00 92.46 309 ASN Z O 1
ATOM 2410 N N . VAL A 1 310 ? 37.416 8.040 63.893 1.00 87.16 310 VAL Z N 1
ATOM 2411 C CA . VAL A 1 310 ? 36.547 7.701 65.028 1.00 88.47 310 VAL Z CA 1
ATOM 2412 C C . VAL A 1 310 ? 36.348 6.187 65.114 1.00 85.65 310 VAL Z C 1
ATOM 2413 O O . VAL A 1 310 ? 36.225 5.635 66.208 1.00 84.36 310 VAL Z O 1
ATOM 2417 N N . ILE A 1 311 ? 36.310 5.517 63.964 1.00 85.28 311 ILE Z N 1
ATOM 2418 C CA . ILE A 1 311 ? 36.197 4.061 63.949 1.00 86.27 311 ILE Z CA 1
ATOM 2419 C C . ILE A 1 311 ? 37.465 3.421 64.500 1.00 86.86 311 ILE Z C 1
ATOM 2420 O O . ILE A 1 311 ? 37.385 2.498 65.298 1.00 83.86 311 ILE Z O 1
ATOM 2425 N N . ARG A 1 312 ? 38.630 3.916 64.081 1.00 89.14 312 ARG Z N 1
ATOM 2426 C CA . ARG A 1 312 ? 39.914 3.361 64.534 1.00 88.05 312 ARG Z CA 1
ATOM 2427 C C . ARG A 1 312 ? 40.046 3.275 66.058 1.00 89.96 312 ARG Z C 1
ATOM 2428 O O . ARG A 1 312 ? 40.785 2.432 66.567 1.00 88.90 312 ARG Z O 1
ATOM 2436 N N . LEU A 1 313 ? 39.327 4.132 66.782 1.00 93.32 313 LEU Z N 1
ATOM 2437 C CA . LEU A 1 313 ? 39.381 4.135 68.244 1.00 97.84 313 LEU Z CA 1
ATOM 2438 C C . LEU A 1 313 ? 38.793 2.878 68.885 1.00 102.86 313 LEU Z C 1
ATOM 2439 O O . LEU A 1 313 ? 39.548 2.023 69.360 1.00 110.83 313 LEU Z O 1
ATOM 2444 N N . LEU A 1 314 ? 37.463 2.767 68.867 1.00 104.03 314 LEU Z N 1
ATOM 2445 C CA . LEU A 1 314 ? 36.703 1.782 69.672 1.00 108.16 314 LEU Z CA 1
ATOM 2446 C C . LEU A 1 314 ? 37.401 0.447 70.002 1.00 109.80 314 LEU Z C 1
ATOM 2447 O O . LEU A 1 314 ? 38.234 -0.060 69.237 1.00 106.10 314 LEU Z O 1
ATOM 2452 N N . ARG A 1 315 ? 37.030 -0.109 71.155 1.00 109.32 315 ARG Z N 1
ATOM 2453 C CA . ARG A 1 315 ? 37.696 -1.277 71.722 1.00 106.39 315 ARG Z CA 1
ATOM 2454 C C . ARG A 1 315 ? 36.683 -2.352 72.131 1.00 104.03 315 ARG Z C 1
ATOM 2455 O O . ARG A 1 315 ? 35.492 -2.067 72.287 1.00 99.18 315 ARG Z O 1
ATOM 2457 N N . LYS A 1 316 ? 37.173 -3.582 72.296 1.00 100.66 316 LYS Z N 1
ATOM 2458 C CA . LYS A 1 316 ? 36.337 -4.746 72.624 1.00 102.65 316 LYS Z CA 1
ATOM 2459 C C . LYS A 1 316 ? 35.188 -4.436 73.580 1.00 103.11 316 LYS Z C 1
ATOM 2460 O O . LYS A 1 316 ? 35.355 -3.697 74.553 1.00 103.51 316 LYS Z O 1
ATOM 2466 N N . GLY A 1 317 ? 34.020 -5.004 73.286 1.00 102.50 317 GLY Z N 1
ATOM 2467 C CA . GLY A 1 317 ? 32.868 -4.929 74.180 1.00 99.98 317 GLY Z CA 1
ATOM 2468 C C . GLY A 1 317 ? 32.075 -3.635 74.141 1.00 99.77 317 GLY Z C 1
ATOM 2469 O O . GLY A 1 317 ? 31.037 -3.535 74.800 1.00 102.15 317 GLY Z O 1
ATOM 2470 N N . ASP A 1 318 ? 32.549 -2.645 73.381 1.00 97.58 318 ASP Z N 1
ATOM 2471 C CA . ASP A 1 318 ? 31.834 -1.375 73.235 1.00 97.46 318 ASP Z CA 1
ATOM 2472 C C . ASP A 1 318 ? 30.481 -1.617 72.598 1.00 92.07 318 ASP Z C 1
ATOM 2473 O O . ASP A 1 318 ? 30.403 -2.294 71.578 1.00 89.48 318 ASP Z O 1
ATOM 2478 N N . VAL A 1 319 ? 29.423 -1.068 73.191 1.00 88.11 319 VAL Z N 1
ATOM 2479 C CA . VAL A 1 319 ? 28.090 -1.206 72.609 1.00 89.08 319 VAL Z CA 1
ATOM 2480 C C . VAL A 1 319 ? 27.923 -0.148 71.526 1.00 89.44 319 VAL Z C 1
ATOM 2481 O O . VAL A 1 319 ? 28.152 1.049 71.757 1.00 90.09 319 VAL Z O 1
ATOM 2485 N N . VAL A 1 320 ? 27.508 -0.607 70.349 1.00 86.90 320 VAL Z N 1
ATOM 2486 C CA . VAL A 1 320 ? 27.469 0.229 69.162 1.00 81.48 320 VAL Z CA 1
ATOM 2487 C C . VAL A 1 320 ? 26.299 -0.171 68.257 1.00 80.01 320 VAL Z C 1
ATOM 2488 O O . VAL A 1 320 ? 25.887 -1.339 68.218 1.00 75.98 320 VAL Z O 1
ATOM 2492 N N . GLU A 1 321 ? 25.773 0.812 67.536 1.00 75.79 321 GLU Z N 1
ATOM 2493 C CA . GLU A 1 321 ? 24.696 0.583 66.593 1.00 74.57 321 GLU Z CA 1
ATOM 2494 C C . GLU A 1 321 ? 25.167 1.044 65.228 1.00 71.35 321 GLU Z C 1
ATOM 2495 O O . GLU A 1 321 ? 25.620 2.176 65.079 1.00 66.92 321 GLU Z O 1
ATOM 2501 N N . VAL A 1 322 ? 25.067 0.160 64.236 1.00 71.07 322 VAL Z N 1
ATOM 2502 C CA . VAL A 1 322 ? 25.645 0.416 62.914 1.00 70.44 322 VAL Z CA 1
ATOM 2503 C C . VAL A 1 322 ? 24.599 0.563 61.809 1.00 72.10 322 VAL Z C 1
ATOM 2504 O O . VAL A 1 322 ? 23.537 -0.069 61.843 1.00 67.64 322 VAL Z O 1
ATOM 2508 N N . TYR A 1 323 ? 24.940 1.396 60.825 1.00 71.18 323 TYR Z N 1
ATOM 2509 C CA . TYR A 1 323 ? 24.059 1.726 59.715 1.00 71.17 323 TYR Z CA 1
ATOM 2510 C C . TYR A 1 323 ? 24.780 1.515 58.393 1.00 68.66 323 TYR Z C 1
ATOM 2511 O O . TYR A 1 323 ? 25.812 2.147 58.139 1.00 68.55 323 TYR Z O 1
ATOM 2520 N N . GLY A 1 324 ? 24.248 0.640 57.545 1.00 64.61 324 GLY Z N 1
ATOM 2521 C CA . GLY A 1 324 ? 24.807 0.495 56.214 1.00 63.90 324 GLY Z CA 1
ATOM 2522 C C . GLY A 1 324 ? 24.355 -0.701 55.419 1.00 65.38 324 GLY Z C 1
ATOM 2523 O O . GLY A 1 324 ? 23.581 -1.524 55.891 1.00 71.07 324 GLY Z O 1
ATOM 2524 N N . SER A 1 325 ? 24.861 -0.771 54.192 1.00 68.73 325 SER Z N 1
ATOM 2525 C CA . SER A 1 325 ? 24.555 -1.844 53.259 1.00 69.27 325 SER Z CA 1
ATOM 2526 C C . SER A 1 325 ? 25.475 -3.018 53.496 1.00 69.52 325 SER Z C 1
ATOM 2527 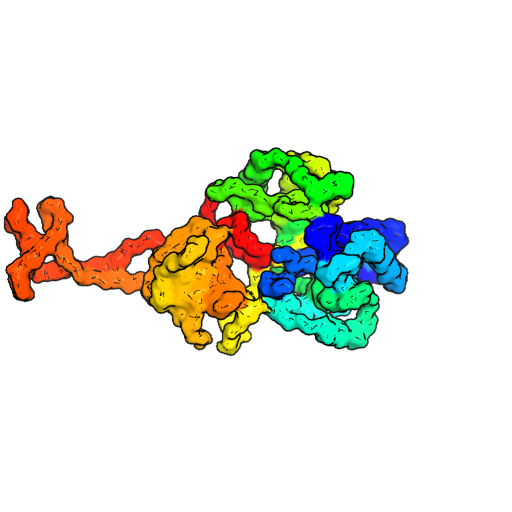O O . SER A 1 325 ? 26.613 -2.840 53.917 1.00 67.65 325 SER Z O 1
ATOM 2530 N N . MET A 1 326 ? 24.979 -4.215 53.202 1.00 74.96 326 MET Z N 1
ATOM 2531 C CA . MET A 1 326 ? 25.794 -5.422 53.231 1.00 77.83 326 MET Z CA 1
ATOM 2532 C C . MET A 1 326 ? 26.161 -5.855 51.813 1.00 80.81 326 MET Z C 1
ATOM 2533 O O . MET A 1 326 ? 25.292 -6.227 51.022 1.00 77.86 326 MET Z O 1
ATOM 2538 N N . LYS A 1 327 ? 27.454 -5.784 51.502 1.00 89.28 327 LYS Z N 1
ATOM 2539 C CA . LYS A 1 327 ? 28.007 -6.341 50.267 1.00 93.77 327 LYS Z CA 1
ATOM 2540 C C . LYS A 1 327 ? 29.187 -7.215 50.663 1.00 91.30 327 LYS Z C 1
ATOM 2541 O O . LYS A 1 327 ? 30.008 -6.809 51.485 1.00 88.34 327 LYS Z O 1
ATOM 2547 N N . LYS A 1 328 ? 29.259 -8.416 50.093 1.00 92.41 328 LYS Z N 1
ATOM 2548 C CA . LYS A 1 328 ? 30.323 -9.371 50.413 1.00 91.42 328 LYS Z CA 1
ATOM 2549 C C . LYS A 1 328 ? 30.368 -9.664 51.916 1.00 85.69 328 LYS Z C 1
ATOM 2550 O O . LYS A 1 328 ? 31.439 -9.780 52.503 1.00 83.20 328 LYS Z O 1
ATOM 2556 N N . ASP A 1 329 ? 29.186 -9.755 52.525 1.00 81.30 329 ASP Z N 1
ATOM 2557 C CA . ASP A 1 329 ? 29.014 -10.163 53.924 1.00 80.47 329 ASP Z CA 1
ATOM 2558 C C . ASP A 1 329 ? 29.560 -9.184 54.978 1.00 79.38 329 ASP Z C 1
ATOM 2559 O O . ASP A 1 329 ? 29.608 -9.518 56.168 1.00 76.74 329 ASP Z O 1
ATOM 2564 N N . THR A 1 330 ? 29.918 -7.968 54.557 1.00 78.39 330 THR Z N 1
ATOM 2565 C CA . THR A 1 330 ? 30.381 -6.922 55.489 1.00 78.83 330 THR Z CA 1
ATOM 2566 C C . THR A 1 330 ? 29.594 -5.613 55.304 1.00 74.70 330 THR Z C 1
ATOM 2567 O O . THR A 1 330 ? 29.240 -5.246 54.182 1.00 72.14 330 THR Z O 1
ATOM 2571 N N . ILE A 1 331 ? 29.324 -4.925 56.416 1.00 73.50 331 ILE Z N 1
ATOM 2572 C CA . ILE A 1 331 ? 28.496 -3.706 56.421 1.00 72.77 331 ILE Z CA 1
ATOM 2573 C C . ILE A 1 331 ? 29.309 -2.468 56.060 1.00 70.51 331 ILE Z C 1
ATOM 2574 O O . ILE A 1 331 ? 30.234 -2.113 56.783 1.00 67.01 331 ILE Z O 1
ATOM 2579 N N . ASN A 1 332 ? 28.942 -1.805 54.961 1.00 72.01 332 ASN Z N 1
ATOM 2580 C CA . ASN A 1 332 ? 29.506 -0.495 54.619 1.00 74.02 332 ASN Z CA 1
ATOM 2581 C C . ASN A 1 332 ? 28.900 0.586 55.478 1.00 70.56 332 ASN Z C 1
ATOM 2582 O O . ASN A 1 332 ? 27.797 1.044 55.209 1.00 76.03 332 ASN Z O 1
ATOM 2587 N N . LEU A 1 333 ? 29.633 1.014 56.492 1.00 68.85 333 LEU Z N 1
ATOM 2588 C CA . LEU A 1 333 ? 29.146 2.030 57.407 1.00 69.58 333 LEU Z CA 1
ATOM 2589 C C . LEU A 1 333 ? 28.876 3.369 56.737 1.00 70.25 333 LEU Z C 1
ATOM 2590 O O . LEU A 1 333 ? 29.745 3.935 56.068 1.00 68.49 333 LEU Z O 1
ATOM 2595 N N . GLU A 1 334 ? 27.657 3.862 56.938 1.00 69.14 334 GLU Z N 1
ATOM 2596 C CA . GLU A 1 334 ? 27.253 5.197 56.522 1.00 66.62 334 GLU Z CA 1
ATOM 2597 C C . GLU A 1 334 ? 27.226 6.131 57.741 1.00 66.43 334 GLU Z C 1
ATOM 2598 O O . GLU A 1 334 ? 27.461 7.338 57.636 1.00 65.89 334 GLU Z O 1
ATOM 2604 N N . LYS A 1 335 ? 26.965 5.539 58.902 1.00 66.28 335 LYS Z N 1
ATOM 2605 C CA . LYS A 1 335 ? 26.663 6.259 60.123 1.00 66.83 335 LYS Z CA 1
ATOM 2606 C C . LYS A 1 335 ? 26.960 5.269 61.244 1.00 68.06 335 LYS Z C 1
ATOM 2607 O O . LYS A 1 335 ? 26.926 4.063 61.016 1.00 66.50 335 LYS Z O 1
ATOM 2613 N N . ILE A 1 336 ? 27.213 5.759 62.454 1.00 72.38 336 ILE Z N 1
ATOM 2614 C CA . ILE A 1 336 ? 27.335 4.869 63.620 1.00 73.49 336 ILE Z CA 1
ATOM 2615 C C . ILE A 1 336 ? 27.000 5.576 64.936 1.00 74.57 336 ILE Z C 1
ATOM 2616 O O . ILE A 1 336 ? 27.339 6.748 65.120 1.00 76.11 336 ILE Z O 1
ATOM 2621 N N . GLN A 1 337 ? 26.325 4.867 65.841 1.00 75.26 337 GLN Z N 1
ATOM 2622 C CA . GLN A 1 337 ? 26.131 5.366 67.196 1.00 75.48 337 GLN Z CA 1
ATOM 2623 C C . GLN A 1 337 ? 26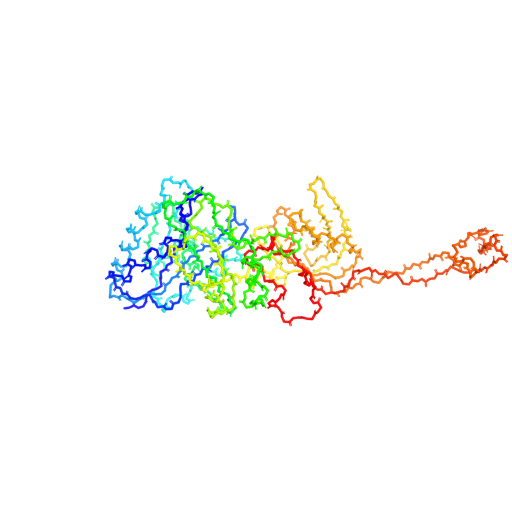.976 4.600 68.193 1.00 79.93 337 GLN Z C 1
ATOM 2624 O O . GLN A 1 337 ? 26.911 3.370 68.249 1.00 79.62 337 GLN Z O 1
ATOM 2630 N N . ILE A 1 338 ? 27.738 5.339 68.996 1.00 83.50 338 ILE Z N 1
ATOM 2631 C CA . ILE A 1 338 ? 28.378 4.779 70.176 1.00 84.38 338 ILE Z CA 1
ATOM 2632 C C . ILE A 1 338 ? 27.375 4.871 71.303 1.00 82.42 338 ILE Z C 1
ATOM 2633 O O . ILE A 1 338 ? 27.058 5.962 71.781 1.00 78.97 338 ILE Z O 1
ATOM 2638 N N . VAL A 1 339 ? 26.872 3.718 71.719 1.00 85.34 339 VAL Z N 1
ATOM 2639 C CA . VAL A 1 339 ? 25.832 3.671 72.727 1.00 90.60 339 VAL Z CA 1
ATOM 2640 C C . VAL A 1 339 ? 26.496 3.687 74.094 1.00 95.32 339 VAL Z C 1
ATOM 2641 O O . VAL A 1 339 ? 26.594 4.736 74.728 1.00 100.46 339 VAL Z O 1
ATOM 2645 N N . GLU A 1 340 ? 26.962 2.518 74.527 1.00 99.61 340 GLU Z N 1
ATOM 2646 C CA . GLU A 1 340 ? 27.650 2.368 75.791 1.00 99.00 340 GLU Z CA 1
ATOM 2647 C C . GLU A 1 340 ? 29.128 2.217 75.509 1.00 91.93 340 GLU Z C 1
ATOM 2648 O O . GLU A 1 340 ? 29.544 1.378 74.704 1.00 86.36 340 GLU Z O 1
ATOM 2654 N N . LEU A 1 341 ? 29.917 3.044 76.175 1.00 89.48 341 LEU Z N 1
ATOM 2655 C CA . LEU A 1 341 ? 31.350 2.863 76.184 1.00 91.85 341 LEU Z CA 1
ATOM 2656 C C . LEU A 1 341 ? 31.755 1.732 77.127 1.00 95.57 341 LEU Z C 1
ATOM 2657 O O . LEU A 1 341 ? 31.328 1.684 78.279 1.00 93.59 341 LEU Z O 1
ATOM 2662 N N . ALA A 1 342 ? 32.580 0.821 76.623 1.00 100.39 342 ALA Z N 1
ATOM 2663 C CA . ALA A 1 342 ? 33.151 -0.245 77.434 1.00 103.41 342 ALA Z CA 1
ATOM 2664 C C . ALA A 1 342 ? 33.980 0.347 78.566 1.00 110.13 342 ALA Z C 1
ATOM 2665 O O . ALA A 1 342 ? 34.831 1.209 78.334 1.00 110.17 342 ALA Z O 1
ATOM 2667 N N . GLU A 1 343 ? 33.719 -0.109 79.788 1.00 120.13 343 GLU Z N 1
ATOM 2668 C CA . GLU A 1 343 ? 34.544 0.255 80.943 1.00 126.53 343 GLU Z CA 1
ATOM 2669 C C . GLU A 1 343 ? 35.795 -0.628 80.993 1.00 127.02 343 GLU Z C 1
ATOM 2670 O O . GLU A 1 343 ? 35.697 -1.860 81.015 1.00 119.45 343 GLU Z O 1
ATOM 2676 N N . ILE A 1 344 ? 36.967 0.007 81.004 1.00 128.14 344 ILE Z N 1
ATOM 2677 C CA . ILE A 1 344 ? 38.233 -0.721 81.024 1.00 131.14 344 ILE Z CA 1
ATOM 2678 C C . ILE A 1 344 ? 38.962 -0.450 82.333 1.00 127.67 344 ILE Z C 1
ATOM 2679 O O . ILE A 1 344 ? 39.301 0.695 82.652 1.00 124.32 344 ILE Z O 1
ATOM 2684 N N . TRP A 1 345 ? 39.192 -1.518 83.087 1.00 123.16 345 TRP Z N 1
ATOM 2685 C CA . TRP A 1 345 ? 39.975 -1.444 84.304 1.00 121.30 345 TRP Z CA 1
ATOM 2686 C C . TRP A 1 345 ? 41.379 -1.928 84.017 1.00 119.05 345 TRP Z C 1
ATOM 2687 O O . TRP A 1 345 ? 41.590 -2.797 83.170 1.00 119.63 345 TRP Z O 1
ATOM 2698 N N . VAL A 1 346 ? 42.336 -1.345 84.726 1.00 117.63 346 VAL Z N 1
ATOM 2699 C CA . VAL A 1 346 ? 43.746 -1.637 84.523 1.00 116.71 346 VAL Z CA 1
ATOM 2700 C C . VAL A 1 346 ? 44.475 -1.625 85.870 1.00 118.19 346 VAL Z C 1
ATOM 2701 O O . VAL A 1 346 ? 44.298 -0.697 86.658 1.00 127.01 346 VAL Z O 1
ATOM 2705 N N . GLU A 1 347 ? 45.283 -2.654 86.132 1.00 115.76 347 GLU Z N 1
ATOM 2706 C CA . GLU A 1 347 ? 46.175 -2.672 87.295 1.00 110.90 347 GLU Z CA 1
ATOM 2707 C C . GLU A 1 347 ? 47.589 -2.405 86.811 1.00 103.39 347 GLU Z C 1
ATOM 2708 O O . GLU A 1 347 ? 48.126 -3.175 86.016 1.00 102.64 347 GLU Z O 1
ATOM 2714 N N . LYS A 1 348 ? 48.197 -1.327 87.289 1.00 98.08 348 LYS Z N 1
ATOM 2715 C CA . LYS A 1 348 ? 49.519 -0.941 86.813 1.00 96.47 348 LYS Z CA 1
ATOM 2716 C C . LYS A 1 348 ? 50.419 -0.422 87.926 1.00 92.49 348 LYS Z C 1
ATOM 2717 O O . LYS A 1 348 ? 49.968 -0.179 89.042 1.00 94.46 348 LYS Z O 1
ATOM 2723 N N . ASN A 1 349 ? 51.697 -0.248 87.613 1.00 86.42 349 ASN Z N 1
ATOM 2724 C CA . ASN A 1 349 ? 52.650 0.198 88.614 1.00 82.36 349 ASN Z CA 1
ATOM 2725 C C . ASN A 1 349 ? 52.364 1.614 89.065 1.00 82.15 349 ASN Z C 1
ATOM 2726 O O . ASN A 1 349 ? 51.912 2.438 88.266 1.00 80.49 349 ASN Z O 1
ATOM 2731 N N . PRO A 1 350 ? 52.638 1.900 90.349 1.00 82.57 350 PRO Z N 1
ATOM 2732 C CA . PRO A 1 350 ? 52.405 3.222 90.914 1.00 84.45 350 PRO Z CA 1
ATOM 2733 C C . PRO A 1 350 ? 53.306 4.279 90.290 1.00 83.52 350 PRO Z C 1
ATOM 2734 O O . PRO A 1 350 ? 54.446 3.988 89.925 1.00 80.77 350 PRO Z O 1
ATOM 2738 N N . ILE A 1 351 ? 52.777 5.492 90.170 1.00 85.85 351 ILE Z N 1
ATOM 2739 C CA . ILE A 1 351 ? 53.537 6.635 89.685 1.00 86.21 351 ILE Z CA 1
ATOM 2740 C C . ILE A 1 351 ? 54.290 7.244 90.865 1.00 83.19 351 ILE Z C 1
ATOM 2741 O O . ILE A 1 351 ? 53.696 7.484 91.918 1.00 86.15 351 ILE Z O 1
ATOM 2746 N N . CYS A 1 352 ? 55.588 7.485 90.695 1.00 79.30 352 CYS Z N 1
ATOM 2747 C CA . CYS A 1 352 ? 56.390 8.122 91.740 1.00 77.67 352 CYS Z CA 1
ATOM 2748 C C . CYS A 1 352 ? 55.872 9.533 92.047 1.00 79.64 352 CYS Z C 1
ATOM 2749 O O . CYS A 1 352 ? 55.655 10.317 91.130 1.00 81.14 352 CYS Z O 1
ATOM 2752 N N . PRO A 1 353 ? 55.683 9.861 93.338 1.00 81.63 353 PRO Z N 1
ATOM 2753 C CA . PRO A 1 353 ? 55.063 11.132 93.722 1.00 82.11 353 PRO Z CA 1
ATOM 2754 C C . PRO A 1 353 ? 55.972 12.339 93.524 1.00 80.62 353 PRO Z C 1
ATOM 2755 O O . PRO A 1 353 ? 55.477 13.455 93.340 1.00 78.03 353 PRO Z O 1
ATOM 2759 N N . SER A 1 354 ? 57.284 12.118 93.583 1.00 79.57 354 SER Z N 1
ATOM 2760 C CA . SER A 1 354 ? 58.254 13.190 93.381 1.00 81.95 354 SER Z CA 1
ATOM 2761 C C . SER A 1 354 ? 58.439 13.493 91.900 1.00 83.01 354 SER Z C 1
ATOM 2762 O O . SER A 1 354 ? 57.969 14.517 91.404 1.00 79.57 354 SER Z O 1
ATOM 2765 N N . CYS A 1 355 ? 59.123 12.593 91.199 1.00 88.40 355 CYS Z N 1
ATOM 2766 C CA . CYS A 1 355 ? 59.510 12.836 89.807 1.00 89.58 355 CYS Z CA 1
ATOM 2767 C C . CYS A 1 355 ? 58.378 12.559 88.809 1.00 90.43 355 CYS Z C 1
ATOM 2768 O O . CYS A 1 355 ? 58.430 13.019 87.666 1.00 90.05 355 CYS Z O 1
ATOM 2771 N N . GLY A 1 356 ? 57.373 11.791 89.224 1.00 88.98 356 GLY Z N 1
ATOM 2772 C CA . GLY A 1 356 ? 56.222 11.525 88.366 1.00 86.94 356 GLY Z CA 1
ATOM 2773 C C . GLY A 1 356 ? 56.396 10.399 87.360 1.00 86.11 356 GLY Z C 1
ATOM 2774 O O . GLY A 1 356 ? 55.462 10.107 86.612 1.00 83.79 356 GLY Z O 1
ATOM 2775 N N . ARG A 1 357 ? 57.567 9.761 87.317 1.00 85.33 357 ARG Z N 1
ATOM 2776 C CA . ARG A 1 357 ? 57.750 8.626 86.406 1.00 88.54 357 ARG Z CA 1
ATOM 2777 C C . ARG A 1 357 ? 57.173 7.359 87.032 1.00 86.44 357 ARG Z C 1
ATOM 2778 O O . ARG A 1 357 ? 56.796 7.351 88.203 1.00 84.44 357 ARG Z O 1
ATOM 2786 N N . ARG A 1 358 ? 57.096 6.299 86.237 1.00 88.13 358 ARG Z N 1
ATOM 2787 C CA . ARG A 1 358 ? 56.566 5.021 86.698 1.00 90.54 358 ARG Z CA 1
ATOM 2788 C C . ARG A 1 358 ? 57.575 4.316 87.608 1.00 93.36 358 ARG Z C 1
ATOM 2789 O O . ARG A 1 358 ? 58.763 4.241 87.286 1.00 90.55 358 ARG Z O 1
ATOM 2797 N N . MET A 1 359 ? 57.098 3.800 88.740 1.00 96.89 359 MET Z N 1
ATOM 2798 C CA . MET A 1 359 ? 57.954 3.046 89.660 1.00 97.98 359 MET Z CA 1
ATOM 2799 C C . MET A 1 359 ? 58.268 1.674 89.080 1.00 96.13 359 MET Z C 1
ATOM 2800 O O . MET A 1 359 ? 57.377 0.992 88.569 1.00 93.12 359 MET Z O 1
ATOM 2805 N N . GLU A 1 360 ? 59.534 1.276 89.170 1.00 96.22 360 GLU Z N 1
ATOM 2806 C CA . GLU A 1 360 ? 59.962 -0.053 88.742 1.00 99.01 360 GLU Z CA 1
ATOM 2807 C C . GLU A 1 360 ? 59.740 -1.044 89.883 1.00 95.74 360 GLU Z C 1
ATOM 2808 O O . GLU A 1 360 ? 59.827 -0.673 91.052 1.00 95.94 360 GLU Z O 1
ATOM 2814 N N . SER A 1 361 ? 59.439 -2.296 89.543 1.00 94.34 361 SER Z N 1
ATOM 2815 C CA . SER A 1 361 ? 59.293 -3.360 90.544 1.00 96.75 361 SER Z CA 1
ATOM 2816 C C . SER A 1 361 ? 60.558 -3.471 91.393 1.00 96.77 361 SER Z C 1
ATOM 2817 O O . SER A 1 361 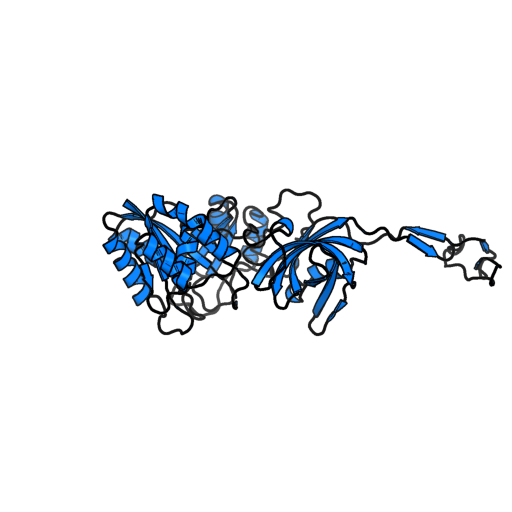? 61.623 -3.009 90.989 1.00 98.90 361 SER Z O 1
ATOM 2820 N N . ALA A 1 362 ? 60.438 -4.071 92.572 1.00 99.82 362 ALA Z N 1
ATOM 2821 C CA . ALA A 1 362 ? 61.592 -4.267 93.451 1.00 103.97 362 ALA Z CA 1
ATOM 2822 C C . ALA A 1 362 ? 61.840 -5.743 93.825 1.00 110.58 362 ALA Z C 1
ATOM 2823 O O . ALA A 1 362 ? 62.688 -6.033 94.677 1.00 111.95 362 ALA Z O 1
ATOM 2825 N N . GLY A 1 363 ? 61.127 -6.668 93.175 1.00 115.18 363 GLY Z N 1
ATOM 2826 C CA . GLY A 1 363 ? 61.233 -8.108 93.466 1.00 116.43 363 GLY Z CA 1
ATOM 2827 C C . GLY A 1 363 ? 59.864 -8.754 93.589 1.00 118.79 363 GLY Z C 1
ATOM 2828 O O . GLY A 1 363 ? 58.856 -8.052 93.644 1.00 119.78 363 GLY Z O 1
ATOM 2829 N N . ARG A 1 364 ? 59.831 -10.088 93.651 1.00 125.35 364 ARG Z N 1
ATOM 2830 C CA . ARG A 1 364 ? 58.569 -10.862 93.627 1.00 134.67 364 ARG Z CA 1
ATOM 2831 C C . ARG A 1 364 ? 57.512 -10.334 94.604 1.00 130.08 364 ARG Z C 1
ATOM 2832 O O . ARG A 1 364 ? 56.358 -10.124 94.219 1.00 132.27 364 ARG Z O 1
ATOM 2840 N N . GLY A 1 365 ? 57.905 -10.136 95.860 1.00 121.56 365 GLY Z N 1
ATOM 2841 C CA . GLY A 1 365 ? 57.003 -9.599 96.881 1.00 114.84 365 GLY Z CA 1
ATOM 2842 C C . GLY A 1 365 ? 57.397 -8.217 97.357 1.00 110.44 365 GLY Z C 1
ATOM 2843 O O . GLY A 1 365 ? 56.687 -7.611 98.159 1.00 112.05 365 GLY Z O 1
ATOM 2844 N N . GLN A 1 366 ? 58.509 -7.701 96.836 1.00 106.65 366 GLN Z N 1
ATOM 2845 C CA . GLN A 1 366 ? 59.148 -6.503 97.383 1.00 105.58 366 GLN Z CA 1
ATOM 2846 C C . GLN A 1 366 ? 58.505 -5.166 96.989 1.00 100.74 366 GLN Z C 1
ATOM 2847 O O . GLN A 1 366 ? 59.092 -4.110 97.229 1.00 103.17 366 GLN Z O 1
ATOM 2853 N N . GLY A 1 367 ? 57.305 -5.192 96.415 1.00 95.20 367 GLY Z N 1
ATOM 2854 C CA . GLY A 1 367 ? 56.605 -3.954 96.081 1.00 92.17 367 GLY Z CA 1
ATOM 2855 C C . GLY A 1 367 ? 57.333 -3.153 95.011 1.00 90.05 367 GLY Z C 1
ATOM 2856 O O . GLY A 1 367 ? 57.949 -3.733 94.113 1.00 89.12 367 GLY Z O 1
ATOM 2857 N N . PHE A 1 368 ? 57.278 -1.823 95.112 1.00 86.46 368 PHE Z N 1
ATOM 2858 C CA . PHE A 1 368 ? 57.834 -0.941 94.072 1.00 83.12 368 PHE Z CA 1
ATOM 2859 C C . PHE A 1 368 ? 58.697 0.185 94.639 1.00 79.35 368 PHE Z C 1
ATOM 2860 O O . PHE A 1 368 ? 58.619 0.522 95.820 1.00 80.70 368 PHE Z O 1
ATOM 2868 N N . ARG A 1 369 ? 59.510 0.760 93.762 1.00 77.52 369 ARG Z N 1
ATOM 2869 C CA . ARG A 1 369 ? 60.531 1.726 94.138 1.00 79.41 369 ARG Z CA 1
ATOM 2870 C C . ARG A 1 369 ? 60.734 2.735 93.018 1.00 81.40 369 ARG Z C 1
ATOM 2871 O O . ARG A 1 369 ? 60.361 2.496 91.871 1.00 82.56 369 ARG Z O 1
ATOM 2873 N N . CYS A 1 370 ? 61.315 3.872 93.369 1.00 83.17 370 CYS Z N 1
ATOM 2874 C CA . CYS A 1 370 ? 61.884 4.777 92.392 1.00 82.64 370 CYS Z CA 1
ATOM 2875 C C . CYS A 1 370 ? 63.263 5.116 92.910 1.00 85.74 370 CYS Z C 1
ATOM 2876 O O . CYS A 1 370 ? 63.394 5.845 93.885 1.00 80.98 370 CYS Z O 1
ATOM 2879 N N . LYS A 1 371 ? 64.281 4.551 92.266 1.00 96.46 371 LYS Z N 1
ATOM 2880 C CA . LYS A 1 371 ? 65.660 4.615 92.757 1.00 104.51 371 LYS Z CA 1
ATOM 2881 C C . LYS A 1 371 ? 66.301 6.013 92.664 1.00 110.29 371 LYS Z C 1
ATOM 2882 O O . LYS A 1 371 ? 67.205 6.331 93.440 1.00 110.90 371 LYS Z O 1
ATOM 2884 N N . LYS A 1 372 ? 65.823 6.846 91.737 1.00 115.66 372 LYS Z N 1
ATOM 2885 C CA . LYS A 1 372 ? 66.424 8.172 91.485 1.00 119.34 372 LYS Z CA 1
ATOM 2886 C C . LYS A 1 372 ? 65.937 9.209 92.501 1.00 115.58 372 LYS Z C 1
ATOM 2887 O O . LYS A 1 372 ? 66.677 10.121 92.873 1.00 121.86 372 LYS Z O 1
ATOM 2893 N N . CYS A 1 373 ? 64.688 9.069 92.933 1.00 105.66 373 CYS Z N 1
ATOM 2894 C CA . CYS A 1 373 ? 64.246 9.642 94.195 1.00 98.07 373 CYS Z CA 1
ATOM 2895 C C . CYS A 1 373 ? 64.553 8.557 95.223 1.00 99.13 373 CYS Z C 1
ATOM 2896 O O . CYS A 1 373 ? 65.252 7.601 94.903 1.00 104.22 373 CYS Z O 1
ATOM 2899 N N . ARG A 1 374 ? 64.081 8.686 96.454 1.00 96.22 374 ARG Z N 1
ATOM 2900 C CA . ARG A 1 374 ? 64.287 7.602 97.422 1.00 97.16 374 ARG Z CA 1
ATOM 2901 C C . ARG A 1 374 ? 62.934 7.031 97.854 1.00 97.76 374 ARG Z C 1
ATOM 2902 O O . ARG A 1 374 ? 62.708 6.762 99.037 1.00 99.60 374 ARG Z O 1
ATOM 2904 N N . THR A 1 375 ? 62.046 6.828 96.880 1.00 93.13 375 THR Z N 1
ATOM 2905 C CA .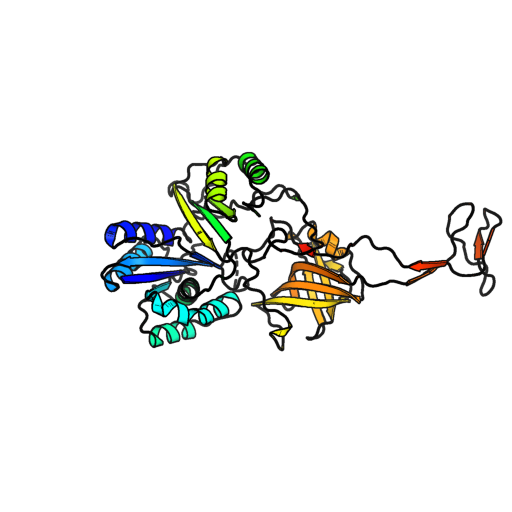 THR A 1 375 ? 60.626 6.606 97.166 1.00 89.08 375 THR Z CA 1
ATOM 2906 C C . THR A 1 375 ? 60.153 5.162 96.974 1.00 86.97 375 THR Z C 1
ATOM 2907 O O . THR A 1 375 ? 60.796 4.350 96.308 1.00 85.21 375 THR Z O 1
ATOM 2911 N N . LYS A 1 376 ? 58.996 4.879 97.563 1.00 87.37 376 LYS Z N 1
ATOM 2912 C CA . LYS A 1 376 ? 58.508 3.525 97.774 1.00 85.55 376 LYS Z CA 1
ATOM 2913 C C . LYS A 1 376 ? 56.980 3.464 97.692 1.00 81.14 376 LYS Z C 1
ATOM 2914 O O . LYS A 1 376 ? 56.302 4.460 97.941 1.00 76.74 376 LYS Z O 1
ATOM 2920 N N . ALA A 1 377 ? 56.449 2.292 97.352 1.00 78.58 377 ALA Z N 1
ATOM 2921 C CA . ALA A 1 377 ? 55.008 2.030 97.416 1.00 78.63 377 ALA Z CA 1
ATOM 2922 C C . ALA A 1 377 ? 54.767 0.532 97.299 1.00 79.40 377 ALA Z C 1
ATOM 2923 O O . ALA A 1 377 ? 55.561 -0.172 96.681 1.00 76.14 377 ALA Z O 1
ATOM 2925 N N . ASP A 1 378 ? 53.672 0.045 97.878 1.00 87.87 378 ASP Z N 1
ATOM 2926 C CA . ASP A 1 378 ? 53.470 -1.410 98.042 1.00 94.31 378 ASP Z CA 1
ATOM 2927 C C . ASP A 1 378 ? 52.469 -2.074 97.083 1.00 94.18 378 ASP Z C 1
ATOM 2928 O O . ASP A 1 378 ? 52.577 -3.281 96.826 1.00 89.03 378 ASP Z O 1
ATOM 2933 N N . GLU A 1 379 ? 51.507 -1.309 96.567 1.00 97.58 379 GLU Z N 1
ATOM 2934 C CA . GLU A 1 379 ? 50.438 -1.881 95.737 1.00 103.25 379 GLU Z CA 1
ATOM 2935 C C . GLU A 1 379 ? 50.287 -1.177 94.386 1.00 100.38 379 GLU Z C 1
ATOM 2936 O O . GLU A 1 379 ? 50.643 -0.006 94.232 1.00 92.26 379 GLU Z O 1
ATOM 2942 N N . LYS A 1 380 ? 49.752 -1.918 93.418 1.00 97.77 380 LYS Z N 1
ATOM 2943 C CA . LYS A 1 380 ? 49.632 -1.448 92.045 1.00 97.36 380 LYS Z CA 1
ATOM 2944 C C . LYS A 1 380 ? 48.545 -0.386 91.923 1.00 98.10 380 LYS Z C 1
ATOM 2945 O O . LYS A 1 380 ? 47.461 -0.528 92.484 1.00 98.21 380 LYS Z O 1
ATOM 2951 N N . LEU A 1 381 ? 48.862 0.684 91.199 1.00 104.49 381 LEU Z N 1
ATOM 2952 C CA . LEU A 1 381 ? 47.895 1.727 90.850 1.00 110.57 381 LEU Z CA 1
ATOM 2953 C C . LEU A 1 381 ? 46.745 1.127 90.030 1.00 113.67 381 LEU Z C 1
ATOM 2954 O O . LEU A 1 381 ? 46.975 0.288 89.153 1.00 110.69 381 LEU Z O 1
ATOM 2959 N N . ARG A 1 382 ? 45.512 1.536 90.326 1.00 117.84 382 ARG Z N 1
ATOM 2960 C CA . ARG A 1 382 ? 44.344 1.005 89.623 1.00 122.05 382 ARG Z CA 1
ATOM 2961 C C . ARG A 1 382 ? 43.449 2.127 89.096 1.00 119.16 382 ARG Z C 1
ATOM 2962 O O . ARG A 1 382 ? 42.719 2.765 89.858 1.00 119.00 382 ARG Z O 1
ATOM 2970 N N . GLU A 1 383 ? 43.527 2.359 87.786 1.00 117.44 383 GLU Z N 1
ATOM 2971 C CA . GLU A 1 383 ? 42.750 3.401 87.121 1.00 115.62 383 GLU Z CA 1
ATOM 2972 C C . GLU A 1 383 ? 41.762 2.829 86.104 1.00 115.45 383 GLU Z C 1
ATOM 2973 O O . GLU A 1 383 ? 42.042 1.842 85.414 1.00 110.58 383 GLU Z O 1
ATOM 2979 N N . LYS A 1 384 ? 40.601 3.470 86.021 1.00 118.52 384 LYS Z N 1
ATOM 2980 C CA . LYS A 1 384 ? 39.710 3.296 84.889 1.00 119.13 384 LYS Z CA 1
ATOM 2981 C C . LYS A 1 384 ? 40.369 4.004 83.704 1.00 114.69 384 LYS Z C 1
ATOM 2982 O O . LYS A 1 384 ? 40.795 5.159 83.811 1.00 106.70 384 LYS Z O 1
ATOM 2988 N N . VAL A 1 385 ? 40.456 3.298 82.583 1.00 114.13 385 VAL Z N 1
ATOM 2989 C CA . VAL A 1 385 ? 41.044 3.846 81.366 1.00 115.20 385 VAL Z CA 1
ATOM 2990 C C . VAL A 1 385 ? 40.124 4.934 80.828 1.00 122.76 385 VAL Z C 1
ATOM 2991 O O . VAL A 1 385 ? 38.925 4.691 80.674 1.00 129.71 385 VAL Z O 1
ATOM 2995 N N . GLU A 1 386 ? 40.666 6.122 80.546 1.00 127.47 386 GLU Z N 1
ATOM 2996 C CA . GLU A 1 386 ? 39.866 7.191 79.927 1.00 131.32 386 GLU Z CA 1
ATOM 2997 C C . GLU A 1 386 ? 40.197 7.334 78.440 1.00 132.55 386 GLU Z C 1
ATOM 2998 O O . GLU A 1 386 ? 41.327 7.672 78.078 1.00 134.14 386 GLU Z O 1
ATOM 3004 N N . ARG A 1 387 ? 39.194 7.079 77.595 1.00 132.07 387 ARG Z N 1
ATOM 3005 C CA . ARG A 1 387 ? 39.354 7.056 76.137 1.00 124.40 387 ARG Z CA 1
ATOM 3006 C C . ARG A 1 387 ? 38.952 8.389 75.498 1.00 120.28 387 ARG Z C 1
ATOM 3007 O O . ARG A 1 387 ? 38.236 9.194 76.099 1.00 113.91 387 ARG Z O 1
ATOM 3009 N N . GLU A 1 388 ? 39.420 8.602 74.272 1.00 118.76 388 GLU Z N 1
ATOM 3010 C CA . GLU A 1 388 ? 39.190 9.850 73.534 1.00 121.91 388 GLU Z CA 1
ATOM 3011 C C . GLU A 1 388 ? 37.783 9.916 72.906 1.00 117.56 388 GLU Z C 1
ATOM 3012 O O . GLU A 1 388 ? 37.252 11.002 72.649 1.00 114.61 388 GLU Z O 1
ATOM 3018 N N . LEU A 1 389 ? 37.188 8.749 72.680 1.00 109.60 389 LEU Z N 1
ATOM 3019 C CA . LEU A 1 389 ? 35.938 8.625 71.942 1.00 101.46 389 LEU Z CA 1
ATOM 3020 C C . LEU A 1 389 ? 34.736 8.912 72.830 1.00 98.43 389 LEU Z C 1
ATOM 3021 O O . LEU A 1 389 ? 34.475 8.167 73.765 1.00 96.01 389 LEU Z O 1
ATOM 3026 N N . GLN A 1 390 ? 34.005 9.986 72.539 1.00 100.31 390 GLN Z N 1
ATOM 3027 C CA . GLN A 1 390 ? 32.761 10.273 73.256 1.00 102.72 390 GLN Z CA 1
ATOM 3028 C C . GLN A 1 390 ? 31.629 9.382 72.737 1.00 98.25 390 GLN Z C 1
ATOM 3029 O O . GLN A 1 390 ? 31.655 8.946 71.584 1.00 94.68 390 GLN Z O 1
ATOM 3035 N N . PRO A 1 391 ? 30.627 9.106 73.589 1.00 98.23 391 PRO Z N 1
ATOM 3036 C CA . PRO A 1 391 ? 29.420 8.464 73.086 1.00 97.96 391 PRO Z CA 1
ATOM 3037 C C . PRO A 1 391 ? 28.683 9.379 72.134 1.00 97.28 391 PRO Z C 1
ATOM 3038 O O . PRO A 1 391 ? 28.940 10.585 72.102 1.00 96.35 391 PRO Z O 1
ATOM 3042 N N . GLY A 1 392 ? 27.753 8.808 71.385 1.00 95.12 392 GLY Z N 1
ATOM 3043 C CA . GLY A 1 392 ? 26.939 9.590 70.482 1.00 89.52 392 GLY Z CA 1
ATOM 3044 C C . GLY A 1 392 ? 26.975 9.058 69.073 1.00 82.25 392 GLY Z C 1
ATOM 3045 O O . GLY A 1 392 ? 27.297 7.896 68.837 1.00 84.00 392 GLY Z O 1
ATOM 3046 N N . PHE A 1 393 ? 26.651 9.943 68.142 1.00 75.67 393 PHE Z N 1
ATOM 3047 C CA . PHE A 1 393 ? 26.438 9.591 66.759 1.00 71.04 393 PHE Z CA 1
ATOM 3048 C C . PHE A 1 393 ? 27.550 10.175 65.898 1.00 72.53 393 PHE Z C 1
ATOM 3049 O O . PHE A 1 393 ? 28.004 11.296 66.128 1.00 71.27 393 PHE Z O 1
ATOM 3057 N N . TYR A 1 394 ? 27.977 9.411 64.898 1.00 74.48 394 TYR Z N 1
ATOM 3058 C CA . TYR A 1 394 ? 28.954 9.885 63.922 1.00 75.72 394 TYR Z CA 1
ATOM 3059 C C . TYR A 1 394 ? 28.572 9.427 62.515 1.00 75.60 394 TYR Z C 1
ATOM 3060 O O . TYR A 1 394 ? 28.015 8.343 62.333 1.00 76.31 394 TYR Z O 1
ATOM 3069 N N . GLU A 1 395 ? 28.886 10.257 61.525 1.00 75.03 395 GLU Z N 1
ATOM 3070 C CA . GLU A 1 395 ? 28.547 9.966 60.139 1.00 73.09 395 GLU Z CA 1
ATOM 3071 C C . GLU A 1 395 ? 29.723 10.231 59.216 1.00 72.28 395 GLU Z C 1
ATOM 3072 O O . GLU A 1 395 ? 30.662 10.950 59.554 1.00 70.54 395 GLU Z O 1
ATOM 3078 N N . VAL A 1 396 ? 29.628 9.645 58.034 1.00 69.79 396 VAL Z N 1
ATOM 3079 C CA . VAL A 1 396 ? 30.575 9.854 56.959 1.00 68.88 396 VAL Z CA 1
ATOM 3080 C C . VAL A 1 396 ? 30.474 11.300 56.453 1.00 72.63 396 VAL Z C 1
ATOM 3081 O O . VAL A 1 396 ? 29.391 11.861 56.457 1.00 73.84 396 VAL Z O 1
ATOM 3085 N N . PRO A 1 397 ? 31.590 11.910 56.000 1.00 74.42 397 PRO Z N 1
ATOM 3086 C CA . PRO A 1 397 ? 31.501 13.285 55.471 1.00 74.15 397 PRO Z CA 1
ATOM 3087 C C . PRO A 1 397 ? 30.611 13.436 54.222 1.00 73.64 397 PRO Z C 1
ATOM 3088 O O . PRO A 1 397 ? 30.439 12.470 53.482 1.00 77.23 397 PRO Z O 1
ATOM 3092 N N . PRO A 1 398 ? 30.073 14.648 53.968 1.00 72.64 398 PRO Z N 1
ATOM 3093 C CA . PRO A 1 398 ? 29.116 14.836 52.867 1.00 73.02 398 PRO Z CA 1
ATOM 3094 C C . PRO A 1 398 ? 29.603 14.320 51.512 1.00 75.84 398 PRO Z C 1
ATOM 3095 O O . PRO A 1 398 ? 28.799 13.811 50.724 1.00 76.45 398 PRO Z O 1
ATOM 3099 N N . SER A 1 399 ? 30.904 14.437 51.252 1.00 79.03 399 SER Z N 1
ATOM 3100 C CA . SER A 1 399 ? 31.478 13.980 49.984 1.00 79.25 399 SER Z CA 1
ATOM 3101 C C . SER A 1 399 ? 31.372 12.461 49.822 1.00 76.15 399 SER Z C 1
ATOM 3102 O O . SER A 1 399 ? 31.672 11.922 48.755 1.00 79.04 399 SER Z O 1
ATOM 3105 N N . ALA A 1 400 ? 30.947 11.776 50.878 1.00 71.69 400 ALA Z N 1
ATOM 3106 C CA . ALA A 1 400 ? 30.720 10.341 50.815 1.00 71.51 400 ALA Z CA 1
ATOM 3107 C C . ALA A 1 400 ? 29.313 9.919 51.258 1.00 69.45 400 ALA Z C 1
ATOM 3108 O O . ALA A 1 400 ? 29.027 8.725 51.339 1.00 69.31 400 ALA Z O 1
ATOM 3110 N N . ARG A 1 401 ? 28.438 10.887 51.532 1.00 70.11 401 ARG Z N 1
ATOM 3111 C CA . ARG A 1 401 ? 27.049 10.590 51.862 1.00 73.00 401 ARG Z CA 1
ATOM 3112 C C . ARG A 1 401 ? 26.441 9.845 50.685 1.00 75.09 401 ARG Z C 1
ATOM 3113 O O . ARG A 1 401 ? 26.650 10.234 49.532 1.00 77.85 401 ARG Z O 1
ATOM 3121 N N . ARG A 1 402 ? 25.703 8.777 50.967 1.00 75.19 402 ARG Z N 1
ATOM 3122 C CA . ARG A 1 402 ? 24.950 8.086 49.929 1.00 75.38 402 ARG Z CA 1
ATOM 3123 C C . ARG A 1 402 ? 23.556 8.703 49.855 1.00 69.71 402 ARG Z C 1
ATOM 3124 O O . ARG A 1 402 ? 23.043 9.181 50.856 1.00 65.90 402 ARG Z O 1
ATOM 3132 N N . HIS A 1 403 ? 22.964 8.707 48.663 1.00 69.01 403 HIS Z N 1
ATOM 3133 C CA . HIS A 1 403 ? 21.672 9.375 48.397 1.00 71.35 403 HIS Z CA 1
ATOM 3134 C C . HIS A 1 403 ? 20.628 9.232 49.520 1.00 69.26 403 HIS Z C 1
ATOM 3135 O O . HIS A 1 403 ? 20.083 10.236 50.001 1.00 67.52 403 HIS Z O 1
ATOM 3142 N N . LEU A 1 404 ? 20.368 7.986 49.928 1.00 66.28 404 LEU Z N 1
ATOM 3143 C CA . LEU A 1 404 ? 19.321 7.659 50.914 1.00 63.64 404 LEU Z CA 1
ATOM 3144 C C . LEU A 1 404 ? 19.718 7.859 52.375 1.00 64.22 404 LEU Z C 1
ATOM 3145 O O . LEU A 1 404 ? 18.849 7.865 53.252 1.00 63.17 404 LEU Z O 1
ATOM 3150 N N . SER A 1 405 ? 21.018 8.001 52.638 1.00 64.18 405 SER Z N 1
ATOM 3151 C CA . SER A 1 405 ? 21.514 8.184 54.003 1.00 65.56 405 SER Z CA 1
ATOM 3152 C C . SER A 1 405 ? 20.952 9.450 54.650 1.00 66.08 405 SER Z C 1
ATOM 3153 O O . SER A 1 405 ? 21.230 10.567 54.185 1.00 66.93 405 SER Z O 1
ATOM 3156 N N . LYS A 1 406 ? 20.172 9.258 55.719 1.00 62.83 406 LYS Z N 1
ATOM 3157 C CA . LYS A 1 406 ? 19.719 10.346 56.579 1.00 61.93 406 LYS Z CA 1
ATOM 3158 C C . LYS A 1 406 ? 20.912 10.963 57.317 1.00 63.45 406 LYS Z C 1
ATOM 3159 O O . LYS A 1 406 ? 21.607 10.273 58.071 1.00 62.65 406 LYS Z O 1
ATOM 3165 N N . PRO A 1 407 ? 21.166 12.266 57.091 1.00 65.02 407 PRO Z N 1
ATOM 3166 C CA . PRO A 1 407 ? 22.294 12.921 57.730 1.00 62.84 407 PRO Z CA 1
ATOM 3167 C C . PRO A 1 407 ? 21.956 13.316 59.155 1.00 65.48 407 PRO Z C 1
ATOM 3168 O O . PRO A 1 407 ? 20.783 13.526 59.487 1.00 65.68 407 PRO Z O 1
ATOM 3172 N N . LEU A 1 408 ? 22.984 13.431 59.986 1.00 65.14 408 LEU Z N 1
ATOM 3173 C CA . LEU A 1 408 ? 22.787 13.743 61.390 1.00 64.33 408 LEU Z CA 1
ATOM 3174 C C . LEU A 1 408 ? 21.956 14.988 61.553 1.00 63.80 408 LEU Z C 1
ATOM 3175 O O . LEU A 1 408 ? 21.008 15.008 62.335 1.00 64.53 408 LEU Z O 1
ATOM 3180 N N . ILE A 1 409 ? 22.288 16.015 60.785 1.00 63.67 409 ILE Z N 1
ATOM 3181 C CA . ILE A 1 409 ? 21.604 17.287 60.907 1.00 63.77 409 ILE Z CA 1
ATOM 3182 C C . ILE A 1 409 ? 20.074 17.154 60.839 1.00 65.47 409 ILE Z C 1
ATOM 3183 O O . ILE A 1 409 ? 19.364 17.949 61.455 1.00 63.21 409 ILE Z O 1
ATOM 3188 N N . ARG A 1 410 ? 19.569 16.149 60.119 1.00 65.54 410 ARG Z N 1
ATOM 3189 C CA . ARG A 1 410 ? 18.120 15.949 59.989 1.00 67.03 410 ARG Z CA 1
ATOM 3190 C C . ARG A 1 410 ? 17.506 15.019 61.044 1.00 69.10 410 ARG Z C 1
ATOM 3191 O O . ARG A 1 410 ? 16.325 14.665 60.950 1.00 69.87 410 ARG Z O 1
ATOM 3199 N N . MET A 1 411 ? 18.294 14.626 62.040 1.00 72.38 411 MET Z N 1
ATOM 3200 C CA . MET A 1 411 ? 17.819 13.730 63.089 1.00 76.44 411 MET Z CA 1
ATOM 3201 C C . MET A 1 411 ? 17.659 14.498 64.397 1.00 83.92 411 MET Z C 1
ATOM 3202 O O . MET A 1 411 ? 18.454 15.389 64.713 1.00 84.58 411 MET Z O 1
ATOM 3207 N N . ASN A 1 412 ? 16.631 14.135 65.158 1.00 93.90 412 ASN Z N 1
ATOM 3208 C CA . ASN A 1 412 ? 16.236 14.880 66.354 1.00 101.46 412 ASN Z CA 1
ATOM 3209 C C . ASN A 1 412 ? 16.794 14.210 67.607 1.00 98.64 412 ASN Z C 1
ATOM 3210 O O . ASN A 1 412 ? 16.057 13.919 68.548 1.00 100.84 412 ASN Z O 1
ATOM 3215 N N . VAL A 1 413 ? 18.104 13.978 67.618 1.00 95.82 413 VAL Z N 1
ATOM 3216 C CA . VAL A 1 413 ? 18.727 13.168 68.662 1.00 90.80 413 VAL Z CA 1
ATOM 3217 C C . VAL A 1 413 ? 19.850 13.908 69.365 1.00 93.61 413 VAL Z C 1
ATOM 3218 O O . VAL A 1 413 ? 20.409 14.876 68.839 1.00 92.75 413 VAL Z O 1
ATOM 3222 N N . GLU A 1 414 ? 20.165 13.428 70.563 1.00 95.46 414 GLU Z N 1
ATOM 3223 C CA . GLU A 1 414 ? 21.222 13.997 71.379 1.00 96.27 414 GLU Z CA 1
ATOM 3224 C C . GLU A 1 414 ? 22.556 13.310 71.080 1.00 93.34 414 GLU Z C 1
ATOM 3225 O O . GLU A 1 414 ? 22.608 12.109 70.796 1.00 89.40 414 GLU Z O 1
ATOM 3227 N N . GLY A 1 415 ? 23.630 14.092 71.132 1.00 92.04 415 GLY Z N 1
ATOM 3228 C CA . GLY A 1 415 ? 24.984 13.558 71.060 1.00 92.01 415 GLY Z CA 1
ATOM 3229 C C . GLY A 1 415 ? 25.515 13.422 69.652 1.00 91.77 415 GLY Z C 1
ATOM 3230 O O . GLY A 1 415 ? 26.406 12.613 69.403 1.00 94.20 415 GLY Z O 1
ATOM 3231 N N . ARG A 1 416 ? 24.980 14.221 68.734 1.00 87.72 416 ARG Z N 1
ATOM 3232 C CA . ARG A 1 416 ? 25.398 14.178 67.336 1.00 87.66 416 ARG Z CA 1
ATOM 3233 C C . ARG A 1 416 ? 26.750 14.879 67.148 1.00 86.64 416 ARG Z C 1
ATOM 3234 O O . ARG A 1 416 ? 26.978 15.946 67.712 1.00 87.66 416 ARG Z O 1
ATOM 3242 N N . HIS A 1 417 ? 27.632 14.270 66.353 1.00 88.58 417 HIS Z N 1
ATOM 3243 C CA . HIS A 1 417 ? 28.975 14.803 66.092 1.00 90.09 417 HIS Z CA 1
ATOM 3244 C C . HIS A 1 417 ? 29.195 15.121 64.613 1.00 93.02 417 HIS Z C 1
ATOM 3245 O O . HIS A 1 417 ? 29.598 14.267 63.813 1.00 90.98 417 HIS Z O 1
ATOM 3252 N N . ILE A 1 418 ? 28.937 16.384 64.286 1.00 93.77 418 ILE Z N 1
ATOM 3253 C CA . ILE A 1 418 ? 28.907 16.887 62.922 1.00 92.35 418 ILE Z CA 1
ATOM 3254 C C . ILE A 1 418 ? 30.115 17.803 62.753 1.00 96.38 418 ILE Z C 1
ATOM 3255 O O . ILE A 1 418 ? 30.402 18.620 63.632 1.00 98.14 418 ILE Z O 1
ATOM 3260 N N . PHE A 1 419 ? 30.825 17.669 61.637 1.00 101.40 419 PHE Z N 1
ATOM 3261 C CA . PHE A 1 419 ? 32.118 18.342 61.495 1.00 110.16 419 PHE Z CA 1
ATOM 3262 C C . PHE A 1 419 ? 32.244 19.254 60.277 1.00 111.90 419 PHE Z C 1
ATOM 3263 O O . PHE A 1 419 ? 32.801 18.879 59.241 1.00 117.66 419 PHE Z O 1
ATOM 3271 N N . ARG A 1 420 ? 31.741 20.474 60.446 1.00 110.51 420 ARG Z N 1
ATOM 3272 C CA . ARG A 1 420 ? 31.840 21.519 59.436 1.00 111.25 420 ARG Z CA 1
ATOM 3273 C C . ARG A 1 420 ? 33.058 22.410 59.712 1.00 109.58 420 ARG Z C 1
ATOM 3274 O O . ARG A 1 420 ? 33.136 23.549 59.247 1.00 105.04 420 ARG Z O 1
#

Radius of gyration: 27.05 Å; Cα contacts (8 Å, |Δi|>4): 977; chains: 1; bounding box: 76×47×78 Å